Protein AF-A0A2Z4JE14-F1 (afdb_monomer_lite)

Structure (mmCIF, N/CA/C/O backbone):
data_AF-A0A2Z4JE14-F1
#
_entry.id   AF-A0A2Z4JE14-F1
#
loop_
_atom_site.group_PDB
_atom_site.id
_atom_site.type_symbol
_atom_site.label_atom_id
_atom_site.label_alt_id
_atom_site.label_comp_id
_atom_site.label_asym_id
_atom_site.label_entity_id
_atom_site.label_seq_id
_atom_site.pdbx_PDB_ins_code
_atom_site.Cartn_x
_atom_site.Cartn_y
_atom_site.Cartn_z
_atom_site.occupancy
_atom_site.B_iso_or_equiv
_atom_site.auth_seq_id
_atom_site.auth_comp_id
_atom_site.auth_asym_id
_atom_site.auth_atom_id
_atom_site.pdbx_PDB_model_num
ATOM 1 N N . MET A 1 1 ? 18.253 30.557 19.973 1.00 30.34 1 MET A N 1
ATOM 2 C CA . MET A 1 1 ? 17.695 30.434 18.613 1.00 30.34 1 MET A CA 1
ATOM 3 C C . MET A 1 1 ? 17.911 28.989 18.217 1.00 30.34 1 MET A C 1
ATOM 5 O O . MET A 1 1 ? 18.983 28.647 17.744 1.00 30.34 1 MET A O 1
ATOM 9 N N . ASN A 1 2 ? 16.970 28.133 18.617 1.00 26.92 2 ASN A N 1
ATOM 10 C CA . ASN A 1 2 ? 17.051 26.692 18.405 1.00 26.92 2 ASN A CA 1
ATOM 11 C C . ASN A 1 2 ? 16.485 26.398 17.021 1.00 26.92 2 ASN A C 1
ATOM 13 O O . ASN A 1 2 ? 15.291 26.591 16.811 1.00 26.92 2 ASN A O 1
ATOM 17 N N . GLY A 1 3 ? 17.349 25.967 16.105 1.00 27.53 3 GLY A N 1
ATOM 18 C CA . GLY A 1 3 ? 16.927 25.337 14.864 1.00 27.53 3 GLY A CA 1
ATOM 19 C C . GLY A 1 3 ? 16.298 23.989 15.193 1.00 27.53 3 GLY A C 1
ATOM 20 O O . GLY A 1 3 ? 16.984 23.068 15.631 1.00 27.53 3 GLY A O 1
ATOM 21 N N . THR A 1 4 ? 14.985 23.894 15.035 1.00 31.30 4 THR A N 1
ATOM 22 C CA . THR A 1 4 ? 14.297 22.621 14.846 1.00 31.30 4 THR A CA 1
ATOM 23 C C . THR A 1 4 ? 14.700 22.113 13.470 1.00 31.30 4 THR A C 1
ATOM 25 O O . THR A 1 4 ? 14.306 22.689 12.460 1.00 31.30 4 THR A O 1
ATOM 28 N N . ALA A 1 5 ? 15.560 21.098 13.433 1.00 31.47 5 ALA A N 1
ATOM 29 C CA . ALA A 1 5 ? 15.899 20.409 12.200 1.00 31.47 5 ALA A CA 1
ATOM 30 C C . ALA A 1 5 ? 14.613 19.813 11.602 1.00 31.47 5 ALA A C 1
ATOM 32 O O . ALA A 1 5 ? 13.973 18.972 12.230 1.00 31.47 5 ALA A O 1
ATOM 33 N N . HIS A 1 6 ? 14.237 20.287 10.415 1.00 37.09 6 HIS A N 1
ATOM 34 C CA . HIS A 1 6 ? 13.210 19.713 9.546 1.00 37.09 6 HIS A CA 1
ATOM 35 C C . HIS A 1 6 ? 13.709 18.367 8.987 1.00 37.09 6 HIS A C 1
ATOM 37 O O . HIS A 1 6 ? 14.108 18.282 7.833 1.00 37.09 6 HIS A O 1
ATOM 43 N N . GLN A 1 7 ? 13.782 17.334 9.831 1.00 40.19 7 GLN A N 1
ATOM 44 C CA . GLN A 1 7 ? 14.331 16.016 9.470 1.00 40.19 7 GLN A CA 1
ATOM 45 C C . GLN A 1 7 ? 13.303 15.018 8.908 1.00 40.19 7 GLN A C 1
ATOM 47 O O . GLN A 1 7 ? 13.671 13.877 8.650 1.00 40.19 7 GLN A O 1
ATOM 52 N N . ASP A 1 8 ? 12.056 15.437 8.681 1.00 47.34 8 ASP A N 1
ATOM 53 C CA . ASP A 1 8 ? 10.954 14.526 8.328 1.00 47.34 8 ASP A CA 1
ATOM 54 C C . ASP A 1 8 ? 10.509 14.618 6.858 1.00 47.34 8 ASP A C 1
ATOM 56 O O . ASP A 1 8 ? 9.503 14.014 6.498 1.00 47.34 8 ASP A O 1
ATOM 60 N N . ALA A 1 9 ? 11.260 15.338 6.018 1.00 51.78 9 ALA A N 1
ATOM 61 C CA . ALA A 1 9 ? 11.068 15.317 4.574 1.00 51.78 9 ALA A CA 1
ATOM 62 C C . ALA A 1 9 ? 11.788 14.117 3.945 1.00 51.78 9 ALA A C 1
ATOM 64 O O . ALA A 1 9 ? 12.997 13.945 4.149 1.00 51.78 9 ALA A O 1
ATOM 65 N N . LEU A 1 10 ? 11.087 13.280 3.176 1.00 58.47 10 LEU A N 1
ATOM 66 C CA . LEU A 1 10 ? 11.730 12.320 2.282 1.00 58.47 10 LEU A CA 1
ATOM 67 C C . LEU A 1 10 ? 12.559 13.130 1.283 1.00 58.47 10 LEU A C 1
ATOM 69 O O . LEU A 1 10 ? 12.018 13.712 0.363 1.00 58.47 10 LEU A O 1
ATOM 73 N N . SER A 1 11 ? 13.877 13.197 1.455 1.00 71.25 11 SER A N 1
ATOM 74 C CA . SER A 1 11 ? 14.747 13.764 0.425 1.00 71.25 11 SER A CA 1
ATOM 75 C C . SER A 1 11 ? 14.970 12.744 -0.690 1.00 71.25 11 SER A C 1
ATOM 77 O O . SER A 1 11 ? 14.864 11.535 -0.467 1.00 71.25 11 SER A O 1
ATOM 79 N N . VAL A 1 12 ? 15.372 13.198 -1.879 1.00 74.62 12 VAL A N 1
ATOM 80 C CA . VAL A 1 12 ? 15.782 12.284 -2.961 1.00 74.62 12 VAL A CA 1
ATOM 81 C C . VAL A 1 12 ? 16.929 11.357 -2.527 1.00 74.62 12 VAL A C 1
ATOM 83 O O . VAL A 1 12 ? 16.954 10.187 -2.895 1.00 74.62 12 VAL A O 1
ATOM 86 N N . HIS A 1 13 ? 17.833 11.826 -1.658 1.00 78.00 13 HIS A N 1
ATOM 87 C CA . HIS A 1 13 ? 18.899 10.998 -1.085 1.00 78.00 13 HIS A CA 1
ATOM 88 C C . HIS A 1 13 ? 18.355 9.911 -0.153 1.00 78.00 13 HIS A C 1
ATOM 90 O O . HIS A 1 13 ? 18.839 8.780 -0.175 1.00 78.00 13 HIS A O 1
ATOM 96 N N . HIS A 1 14 ? 17.343 10.234 0.657 1.00 77.12 14 HIS A N 1
ATOM 97 C CA . HIS A 1 14 ? 16.675 9.248 1.501 1.00 77.12 14 HIS A CA 1
ATOM 98 C C . HIS A 1 14 ? 15.911 8.236 0.634 1.00 77.12 14 HIS A C 1
ATOM 100 O O . HIS A 1 14 ? 16.053 7.033 0.840 1.00 77.12 14 HIS A O 1
ATOM 106 N N . ALA A 1 15 ? 15.193 8.692 -0.395 1.00 80.00 15 ALA A N 1
ATOM 107 C CA . ALA A 1 15 ? 14.540 7.811 -1.358 1.00 80.00 15 ALA A CA 1
ATOM 108 C C . ALA A 1 15 ? 15.546 6.856 -2.028 1.00 80.00 15 ALA A C 1
ATOM 110 O O . ALA A 1 15 ? 15.339 5.645 -2.002 1.00 80.00 15 ALA A O 1
ATOM 111 N N . ALA A 1 16 ? 16.679 7.367 -2.523 1.00 85.50 16 ALA A N 1
ATOM 112 C CA . ALA A 1 16 ? 17.748 6.557 -3.108 1.00 85.50 16 ALA A CA 1
ATOM 113 C C . ALA A 1 16 ? 18.296 5.510 -2.122 1.00 85.50 16 ALA A C 1
ATOM 115 O O . ALA A 1 16 ? 18.525 4.363 -2.501 1.00 85.50 16 ALA A O 1
ATOM 116 N N . ALA A 1 17 ? 18.452 5.860 -0.842 1.00 85.75 17 ALA A N 1
ATOM 117 C CA . ALA A 1 17 ? 18.907 4.923 0.184 1.00 85.75 17 ALA A CA 1
ATOM 118 C C . ALA A 1 17 ? 17.912 3.775 0.453 1.00 85.75 17 ALA A C 1
ATOM 120 O O . ALA A 1 17 ? 18.337 2.687 0.842 1.00 85.75 17 ALA A O 1
ATOM 121 N N . LEU A 1 18 ? 16.611 4.004 0.242 1.00 85.56 18 LEU A N 1
ATOM 122 C CA . LEU A 1 18 ? 15.549 3.011 0.440 1.00 85.56 18 LEU A CA 1
ATOM 123 C C . LEU A 1 18 ? 15.251 2.169 -0.809 1.00 85.56 18 LEU A C 1
ATOM 125 O O . LEU A 1 18 ? 14.548 1.161 -0.718 1.00 85.56 18 LEU A O 1
ATOM 129 N N . MET A 1 19 ? 15.751 2.572 -1.979 1.00 89.19 19 MET A N 1
ATOM 130 C CA . MET A 1 19 ? 15.472 1.873 -3.229 1.00 89.19 19 MET A CA 1
ATOM 131 C C . MET A 1 19 ? 16.007 0.426 -3.198 1.00 89.19 19 MET A C 1
ATOM 133 O O . MET A 1 19 ? 17.170 0.197 -2.845 1.00 89.19 19 MET A O 1
ATOM 137 N N . PRO A 1 20 ? 15.197 -0.565 -3.617 1.00 91.00 20 PRO A N 1
ATOM 138 C CA . PRO A 1 20 ? 15.629 -1.962 -3.711 1.00 91.00 20 PRO A CA 1
ATOM 139 C C . PRO A 1 20 ? 16.713 -2.133 -4.785 1.00 91.00 20 PRO A C 1
ATOM 141 O O . PRO A 1 20 ? 16.925 -1.246 -5.605 1.00 91.00 20 PRO A O 1
ATOM 144 N N . ASP A 1 21 ? 17.395 -3.278 -4.851 1.00 92.88 21 ASP A N 1
ATOM 145 C CA . ASP A 1 21 ? 18.268 -3.552 -6.000 1.00 92.88 21 ASP A CA 1
ATOM 146 C C . ASP A 1 21 ? 17.515 -3.583 -7.343 1.00 92.88 21 ASP A C 1
ATOM 148 O O . ASP A 1 21 ? 16.287 -3.621 -7.391 1.00 92.88 21 ASP A O 1
ATOM 152 N N . ILE A 1 22 ? 18.266 -3.534 -8.447 1.00 94.88 22 ILE A N 1
ATOM 153 C CA . ILE A 1 22 ? 17.704 -3.399 -9.798 1.00 94.88 22 ILE A CA 1
ATOM 154 C C . ILE A 1 22 ? 16.768 -4.565 -10.142 1.00 94.88 22 ILE A C 1
ATOM 156 O O . ILE A 1 22 ? 15.730 -4.339 -10.756 1.00 94.88 22 ILE A O 1
ATOM 160 N N . THR A 1 23 ? 17.101 -5.793 -9.733 1.00 92.50 23 THR A N 1
ATOM 161 C CA . THR A 1 23 ? 16.278 -6.975 -10.036 1.00 92.50 23 THR A CA 1
ATOM 162 C C . THR A 1 23 ? 14.972 -6.929 -9.250 1.00 92.50 23 THR A C 1
ATOM 164 O O . THR A 1 23 ? 13.898 -7.058 -9.831 1.00 92.50 23 THR A O 1
ATOM 167 N N . ALA A 1 24 ? 15.051 -6.655 -7.947 1.00 91.81 24 ALA A N 1
ATOM 168 C CA . ALA A 1 24 ? 13.871 -6.504 -7.104 1.00 91.81 24 ALA A CA 1
ATOM 169 C C . ALA A 1 24 ? 12.985 -5.324 -7.549 1.00 91.81 24 ALA A C 1
ATOM 171 O O . ALA A 1 24 ? 11.758 -5.421 -7.498 1.00 91.81 24 ALA A O 1
ATOM 172 N N . LEU A 1 25 ? 13.582 -4.223 -8.016 1.00 94.56 25 LEU A N 1
ATOM 173 C CA . LEU A 1 25 ? 12.855 -3.092 -8.592 1.00 94.56 25 LEU A CA 1
ATOM 174 C C . LEU A 1 25 ? 12.115 -3.478 -9.878 1.00 94.56 25 LEU A C 1
ATOM 176 O O . LEU A 1 25 ? 10.963 -3.093 -10.061 1.00 94.56 25 LEU A O 1
ATOM 180 N N . GLU A 1 26 ? 12.766 -4.227 -10.765 1.00 95.19 26 GLU A N 1
ATOM 181 C CA . GLU A 1 26 ? 12.180 -4.662 -12.033 1.00 95.19 26 GLU A CA 1
ATOM 182 C C . GLU A 1 26 ? 11.013 -5.633 -11.814 1.00 95.19 26 GLU A C 1
ATOM 184 O O . GLU A 1 26 ? 9.965 -5.503 -12.448 1.00 95.19 26 GLU A O 1
ATOM 189 N N . ASP A 1 27 ? 11.142 -6.559 -10.865 1.00 94.38 27 ASP A N 1
ATOM 190 C CA . ASP A 1 27 ? 10.052 -7.465 -10.509 1.00 94.38 27 ASP A CA 1
ATOM 191 C C . ASP A 1 27 ? 8.850 -6.712 -9.908 1.00 94.38 27 ASP A C 1
ATOM 193 O O . ASP A 1 27 ? 7.700 -6.987 -10.268 1.00 94.38 27 ASP A O 1
ATOM 197 N N . ARG A 1 28 ? 9.096 -5.698 -9.063 1.00 93.56 28 ARG A N 1
ATOM 198 C CA . ARG A 1 28 ? 8.041 -4.795 -8.561 1.00 93.56 28 ARG A CA 1
ATOM 199 C C . ARG A 1 28 ? 7.381 -4.016 -9.693 1.00 93.56 28 ARG A C 1
ATOM 201 O O . ARG A 1 28 ? 6.157 -3.961 -9.752 1.00 93.56 28 ARG A O 1
ATOM 208 N N . ALA A 1 29 ? 8.170 -3.467 -10.614 1.00 95.12 29 ALA A N 1
ATOM 209 C CA . ALA A 1 29 ? 7.674 -2.741 -11.779 1.00 95.12 29 ALA A CA 1
ATOM 210 C C . ALA A 1 29 ? 6.717 -3.599 -12.621 1.00 95.12 29 ALA A C 1
ATOM 212 O O . ALA A 1 29 ? 5.639 -3.145 -13.010 1.00 95.12 29 ALA A O 1
ATOM 213 N N . ARG A 1 30 ? 7.067 -4.870 -12.846 1.00 96.25 30 ARG A N 1
ATOM 214 C CA . ARG A 1 30 ? 6.200 -5.824 -13.548 1.00 96.25 30 ARG A CA 1
ATOM 215 C C . ARG A 1 30 ? 4.927 -6.129 -12.765 1.00 96.25 30 ARG A C 1
ATOM 217 O O . ARG A 1 30 ? 3.856 -6.161 -13.363 1.00 96.25 30 ARG A O 1
ATOM 224 N N . ALA A 1 31 ? 5.011 -6.320 -11.447 1.00 96.12 31 ALA A N 1
ATOM 225 C CA . ALA A 1 31 ? 3.831 -6.545 -10.609 1.00 96.12 31 ALA A CA 1
ATOM 226 C C . ALA A 1 31 ? 2.851 -5.357 -10.658 1.00 96.12 31 ALA A C 1
ATOM 228 O O . ALA A 1 31 ? 1.656 -5.560 -10.869 1.00 96.12 31 ALA A O 1
ATOM 229 N N . LEU A 1 32 ? 3.356 -4.124 -10.543 1.00 94.62 32 LEU A N 1
ATOM 230 C CA . LEU A 1 32 ? 2.562 -2.894 -10.653 1.00 94.62 32 LEU A CA 1
ATOM 231 C C . LEU A 1 32 ? 1.873 -2.770 -12.023 1.00 94.62 32 LEU A C 1
ATOM 233 O O . LEU A 1 32 ? 0.681 -2.453 -12.104 1.00 94.62 32 LEU A O 1
ATOM 237 N N . ALA A 1 33 ? 2.598 -3.075 -13.102 1.00 94.81 33 ALA A N 1
ATOM 238 C CA . ALA A 1 33 ? 2.045 -3.063 -14.452 1.00 94.81 33 ALA A CA 1
ATOM 239 C C . ALA A 1 33 ? 0.987 -4.155 -14.669 1.00 94.81 33 ALA A C 1
ATOM 241 O O . ALA A 1 33 ? -0.010 -3.903 -15.338 1.00 94.81 33 ALA A O 1
ATOM 242 N N . VAL A 1 34 ? 1.147 -5.346 -14.078 1.00 96.31 34 VAL A N 1
ATOM 243 C CA . VAL A 1 34 ? 0.115 -6.397 -14.122 1.00 96.31 34 VAL A CA 1
ATOM 244 C C . VAL A 1 34 ? -1.156 -5.956 -13.401 1.00 96.31 34 VAL A C 1
ATOM 246 O O . VAL A 1 34 ? -2.246 -6.156 -13.934 1.00 96.31 34 VAL A O 1
ATOM 249 N N . ILE A 1 35 ? -1.039 -5.343 -12.218 1.00 95.00 35 ILE A N 1
ATOM 250 C CA . ILE A 1 35 ? -2.204 -4.832 -11.478 1.00 95.00 35 ILE A CA 1
ATOM 251 C C . ILE A 1 35 ? -2.951 -3.806 -12.331 1.00 95.00 35 ILE A C 1
ATOM 253 O O . ILE A 1 35 ? -4.162 -3.933 -12.501 1.00 95.00 35 ILE A O 1
ATOM 257 N N . SER A 1 36 ? -2.226 -2.857 -12.926 1.00 92.75 36 SER A N 1
ATOM 258 C CA . SER A 1 36 ? -2.818 -1.816 -13.776 1.00 92.75 36 SER A CA 1
ATOM 259 C C . SER A 1 36 ? -3.472 -2.406 -15.028 1.00 92.75 36 SER A C 1
ATOM 261 O O . SER A 1 36 ? -4.623 -2.110 -15.341 1.00 92.75 36 SER A O 1
ATOM 263 N N . ALA A 1 37 ? -2.793 -3.349 -15.689 1.00 92.81 37 ALA A N 1
ATOM 264 C CA . ALA A 1 37 ? -3.326 -4.038 -16.858 1.00 92.81 37 ALA A CA 1
ATOM 265 C C . ALA A 1 37 ? -4.603 -4.835 -16.546 1.00 92.81 37 ALA A C 1
ATOM 267 O O . ALA A 1 37 ? -5.502 -4.885 -17.380 1.00 92.81 37 ALA A O 1
ATOM 268 N N . ILE A 1 38 ? -4.724 -5.456 -15.367 1.00 93.88 38 ILE A N 1
ATOM 269 C CA . ILE A 1 38 ? -5.959 -6.150 -14.965 1.00 93.88 38 ILE A CA 1
ATOM 270 C C . ILE A 1 38 ? -7.052 -5.141 -14.599 1.00 93.88 38 ILE A C 1
ATOM 272 O O . ILE A 1 38 ? -8.190 -5.297 -15.041 1.00 93.88 38 ILE A O 1
ATOM 276 N N . ALA A 1 39 ? -6.715 -4.108 -13.825 1.00 89.56 39 ALA A N 1
ATOM 277 C CA . ALA A 1 39 ? -7.641 -3.047 -13.430 1.00 89.56 39 ALA A CA 1
ATOM 278 C C . ALA A 1 39 ? -8.167 -2.229 -14.626 1.00 89.56 39 ALA A C 1
ATOM 280 O O . ALA A 1 39 ? -9.161 -1.528 -14.475 1.00 89.56 39 ALA A O 1
ATOM 281 N N . ASP A 1 40 ? -7.544 -2.380 -15.802 1.00 82.06 40 ASP A N 1
ATOM 282 C CA . ASP A 1 40 ? -7.769 -1.567 -17.002 1.00 82.06 40 ASP A CA 1
ATOM 283 C C . ASP A 1 40 ? -7.428 -0.089 -16.794 1.00 82.06 40 ASP A C 1
ATOM 285 O O . ASP A 1 40 ? -7.997 0.801 -17.421 1.00 82.06 40 ASP A O 1
ATOM 289 N N . SER A 1 41 ? -6.479 0.176 -15.898 1.00 66.75 41 SER A N 1
ATOM 290 C CA . SER A 1 41 ? -5.887 1.493 -15.731 1.00 66.75 41 SER A CA 1
ATOM 291 C C . SER A 1 41 ? -4.712 1.667 -16.700 1.00 66.75 41 SER A C 1
ATOM 293 O O . SER A 1 41 ? -3.936 0.743 -16.956 1.00 66.75 41 SER A O 1
ATOM 295 N N . GLY A 1 42 ? -4.614 2.855 -17.305 1.00 57.59 42 GLY A N 1
ATOM 296 C CA . GLY A 1 42 ? -3.538 3.223 -18.232 1.00 57.59 42 GLY A CA 1
ATOM 297 C C . GLY A 1 42 ? -3.786 2.955 -19.726 1.00 57.59 42 GLY A C 1
ATOM 298 O O . GLY A 1 42 ? -2.877 3.201 -20.522 1.00 57.59 42 GLY A O 1
ATOM 299 N N . SER A 1 43 ? -4.972 2.482 -20.139 1.00 55.47 43 SER A N 1
ATOM 300 C CA . SER A 1 43 ? -5.333 2.299 -21.561 1.00 55.47 43 SER A CA 1
ATOM 301 C C . SER A 1 43 ? -5.913 3.569 -22.213 1.00 55.47 43 SER A C 1
ATOM 303 O O . SER A 1 43 ? -5.629 3.825 -23.382 1.00 55.47 43 SER A O 1
ATOM 305 N N . GLU A 1 44 ? -6.613 4.417 -21.450 1.00 47.47 44 GLU A N 1
ATOM 306 C CA . GLU A 1 44 ? -7.093 5.742 -21.874 1.00 47.47 44 GLU A CA 1
ATOM 307 C C . GLU A 1 44 ? -6.965 6.768 -20.735 1.00 47.47 44 GLU A C 1
ATOM 309 O O . GLU A 1 44 ? -7.926 7.040 -20.030 1.00 47.47 44 GLU A O 1
ATOM 314 N N . GLY A 1 45 ? -5.770 7.346 -20.569 1.00 52.50 45 GLY A N 1
ATOM 315 C CA . GLY A 1 45 ? -5.570 8.582 -19.805 1.00 52.50 45 GLY A CA 1
ATOM 316 C C . GLY A 1 45 ? -5.709 8.481 -18.278 1.00 52.50 45 GLY A C 1
ATOM 317 O O . GLY A 1 45 ? -6.788 8.316 -17.731 1.00 52.50 45 GLY A O 1
ATOM 318 N N . GLU A 1 46 ? -4.585 8.739 -17.610 1.00 61.44 46 GLU A N 1
ATOM 319 C CA . GLU A 1 46 ? -4.490 9.452 -16.326 1.00 61.44 46 GLU A CA 1
ATOM 320 C C . GLU A 1 46 ? -4.265 8.689 -15.004 1.00 61.44 46 GLU A C 1
ATOM 322 O O . GLU A 1 46 ? -3.924 9.362 -14.040 1.00 61.44 46 GLU A O 1
ATOM 327 N N . GLN A 1 47 ? -4.287 7.351 -14.896 1.00 74.81 47 GLN A N 1
ATOM 328 C CA . GLN A 1 47 ? -3.747 6.659 -13.695 1.00 74.81 47 GLN A CA 1
ATOM 329 C C . GLN A 1 47 ? -3.178 5.267 -14.016 1.00 74.81 47 GLN A C 1
ATOM 331 O O . GLN A 1 47 ? -3.709 4.567 -14.880 1.00 74.81 47 GLN A O 1
ATOM 336 N N . GLY A 1 48 ? -2.121 4.853 -13.311 1.00 85.19 48 GLY A N 1
ATOM 337 C CA . GLY A 1 48 ? -1.600 3.483 -13.315 1.00 85.19 48 GLY A CA 1
ATOM 338 C C . GLY A 1 48 ? -0.164 3.333 -13.815 1.00 85.19 48 GLY A C 1
ATOM 339 O O . GLY A 1 48 ? 0.572 4.301 -14.022 1.00 85.19 48 GLY A O 1
ATOM 340 N N . TYR A 1 49 ? 0.228 2.073 -14.010 1.00 90.31 49 TYR A N 1
ATOM 341 C CA . TYR A 1 49 ? 1.563 1.664 -14.432 1.00 90.31 49 TYR A CA 1
ATOM 342 C C . TYR A 1 49 ? 1.550 0.898 -15.750 1.00 90.31 49 TYR A C 1
ATOM 344 O O . TYR A 1 49 ? 0.745 -0.007 -15.964 1.00 90.31 49 TYR A O 1
ATOM 352 N N . ARG A 1 50 ? 2.526 1.188 -16.609 1.00 91.12 50 ARG A N 1
ATOM 353 C CA . ARG A 1 50 ? 2.754 0.480 -17.867 1.00 91.12 50 ARG A CA 1
ATOM 354 C C . ARG A 1 50 ? 4.204 0.044 -17.965 1.00 91.12 50 ARG A C 1
ATOM 356 O O . ARG A 1 50 ? 5.104 0.871 -17.902 1.00 91.12 50 ARG A O 1
ATOM 363 N N . TYR A 1 51 ? 4.420 -1.245 -18.187 1.00 93.50 51 TYR A N 1
ATOM 364 C CA . TYR A 1 51 ? 5.745 -1.802 -18.430 1.00 93.50 51 TYR A CA 1
ATOM 365 C C . TYR A 1 51 ? 5.877 -2.186 -19.905 1.00 93.50 51 TYR A C 1
ATOM 367 O O . TYR A 1 51 ? 5.024 -2.893 -20.443 1.00 93.50 51 TYR A O 1
ATOM 375 N N . ALA A 1 52 ? 6.906 -1.674 -20.574 1.00 91.19 52 ALA A N 1
ATOM 376 C CA . ALA A 1 52 ? 7.086 -1.818 -22.015 1.00 91.19 52 ALA A CA 1
ATOM 377 C C . ALA A 1 52 ? 8.574 -1.917 -22.394 1.00 91.19 52 ALA A C 1
ATOM 379 O O . ALA A 1 52 ? 9.438 -1.539 -21.600 1.00 91.19 52 ALA A O 1
ATOM 380 N N . PRO A 1 53 ? 8.906 -2.392 -23.609 1.00 91.38 53 PRO A N 1
ATOM 381 C CA . PRO A 1 53 ? 10.252 -2.248 -24.151 1.00 91.38 53 PRO A CA 1
ATOM 382 C C . PRO A 1 53 ? 10.690 -0.780 -24.143 1.00 91.38 53 PRO A C 1
ATOM 384 O O . PRO A 1 53 ? 9.922 0.104 -24.524 1.00 91.38 53 PRO A O 1
ATOM 387 N N . SER A 1 54 ? 11.925 -0.520 -23.723 1.00 86.94 54 SER A N 1
ATOM 388 C CA . SER A 1 54 ? 12.454 0.839 -23.672 1.00 86.94 54 SER A CA 1
ATOM 389 C C . SER A 1 54 ? 12.693 1.380 -25.080 1.00 86.94 54 SER A C 1
ATOM 391 O O . SER A 1 54 ? 13.376 0.749 -25.886 1.00 86.94 54 SER A O 1
ATOM 393 N N . GLY A 1 55 ? 12.176 2.580 -25.350 1.00 78.62 55 GLY A N 1
ATOM 394 C CA . GLY A 1 55 ? 12.539 3.381 -26.523 1.00 78.62 55 GLY A CA 1
ATOM 395 C C . GLY A 1 55 ? 13.865 4.137 -26.363 1.00 78.62 55 GLY A C 1
ATOM 396 O O . GLY A 1 55 ? 14.209 4.946 -27.222 1.00 78.62 55 GLY A O 1
ATOM 397 N N . CYS A 1 56 ? 14.601 3.916 -25.265 1.00 81.25 56 CYS A N 1
ATOM 398 C CA . CYS A 1 56 ? 15.836 4.636 -24.978 1.00 81.25 56 CYS A CA 1
ATOM 399 C C . CYS A 1 56 ? 16.915 4.391 -26.058 1.00 81.25 56 CYS A C 1
ATOM 401 O O . CYS A 1 56 ? 17.199 3.236 -26.392 1.00 81.25 56 CYS A O 1
ATOM 403 N N . PRO A 1 57 ? 17.613 5.444 -26.536 1.00 79.31 57 PRO A N 1
ATOM 404 C CA . PRO A 1 57 ? 18.705 5.313 -27.505 1.00 79.31 57 PRO A CA 1
ATOM 405 C C . PRO A 1 57 ? 19.889 4.448 -27.047 1.00 79.31 57 PRO A C 1
ATOM 407 O O . PRO A 1 57 ? 20.683 4.026 -27.885 1.00 79.31 57 PRO A O 1
ATOM 410 N N . HIS A 1 58 ? 20.022 4.181 -25.742 1.00 78.75 58 HIS A N 1
ATOM 411 C CA . HIS A 1 58 ? 21.051 3.291 -25.195 1.00 78.75 58 HIS A CA 1
ATOM 412 C C . HIS A 1 58 ? 21.008 1.887 -25.822 1.00 78.75 58 HIS A C 1
ATOM 414 O O . HIS A 1 58 ? 22.049 1.263 -26.022 1.00 78.75 58 HIS A O 1
ATOM 420 N N . GLY A 1 59 ? 19.814 1.391 -26.155 1.00 80.88 59 GLY A N 1
ATOM 421 C CA . GLY A 1 59 ? 19.619 0.067 -26.733 1.00 80.88 59 GLY A CA 1
ATOM 422 C C . GLY A 1 59 ? 18.476 -0.691 -26.070 1.00 80.88 59 GLY A C 1
ATOM 423 O O . GLY A 1 59 ? 17.628 -0.112 -25.394 1.00 80.88 59 GLY A O 1
ATOM 424 N N . SER A 1 60 ? 18.452 -2.011 -26.270 1.00 87.12 60 SER A N 1
ATOM 425 C CA . SER A 1 60 ? 17.406 -2.871 -25.716 1.00 87.12 60 SER A CA 1
ATOM 426 C C . SER A 1 60 ? 17.332 -2.748 -24.196 1.00 87.12 60 SER A C 1
ATOM 428 O O . SER A 1 60 ? 18.347 -2.809 -23.503 1.00 87.12 60 SER A O 1
ATOM 430 N N . GLY A 1 61 ? 16.118 -2.631 -23.686 1.00 91.69 61 GLY A N 1
ATOM 431 C CA . GLY A 1 61 ? 15.827 -2.573 -22.265 1.00 91.69 61 GLY A CA 1
ATOM 432 C C . GLY A 1 61 ? 14.326 -2.552 -22.053 1.00 91.69 61 GLY A C 1
ATOM 433 O O . GLY A 1 61 ? 13.555 -2.749 -22.997 1.00 91.69 61 GLY A O 1
ATOM 434 N N . ALA A 1 62 ? 13.918 -2.268 -20.829 1.00 94.88 62 ALA A N 1
ATOM 435 C CA . ALA A 1 62 ? 12.523 -2.071 -20.475 1.00 94.88 62 ALA A CA 1
ATOM 436 C C . ALA A 1 62 ? 12.340 -0.746 -19.740 1.00 94.88 62 ALA A C 1
ATOM 438 O O . ALA A 1 62 ? 13.292 -0.189 -19.194 1.00 94.88 62 ALA A O 1
ATOM 439 N N . VAL A 1 63 ? 11.116 -0.240 -19.745 1.00 93.62 63 VAL A N 1
ATOM 440 C CA . VAL A 1 63 ? 10.726 0.968 -19.030 1.00 93.62 63 VAL A CA 1
ATOM 441 C C . VAL A 1 63 ? 9.402 0.735 -18.312 1.00 93.62 63 VAL A C 1
ATOM 443 O O . VAL A 1 63 ? 8.456 0.191 -18.885 1.00 93.62 63 VAL A O 1
ATOM 446 N N . LEU A 1 64 ? 9.351 1.133 -17.044 1.00 93.62 64 LEU A N 1
ATOM 447 C CA . LEU A 1 64 ? 8.112 1.344 -16.311 1.00 93.62 64 LEU A CA 1
ATOM 448 C C . LEU A 1 64 ? 7.728 2.812 -16.449 1.00 93.62 64 LEU A C 1
ATOM 450 O O . LEU A 1 64 ? 8.497 3.674 -16.037 1.00 93.62 64 LEU A O 1
ATOM 454 N N . HIS A 1 65 ? 6.535 3.076 -16.959 1.00 89.19 65 HIS A N 1
ATOM 455 C CA . HIS A 1 65 ? 5.869 4.366 -16.851 1.00 89.19 65 HIS A CA 1
ATOM 456 C C . HIS A 1 65 ? 4.854 4.286 -15.718 1.00 89.19 65 HIS A C 1
ATOM 458 O O . HIS A 1 65 ? 4.088 3.327 -15.650 1.00 89.19 65 HIS A O 1
ATOM 464 N N . GLY A 1 66 ? 4.842 5.280 -14.844 1.00 85.81 66 GLY A N 1
ATOM 465 C CA . GLY A 1 66 ? 3.807 5.487 -13.842 1.00 85.81 66 GLY A CA 1
ATOM 466 C C . GLY A 1 66 ? 3.226 6.881 -13.996 1.00 85.81 66 GLY A C 1
ATOM 467 O O . GLY A 1 66 ? 3.970 7.830 -14.253 1.00 85.81 66 GLY A O 1
ATOM 468 N N . TYR A 1 67 ? 1.914 7.000 -13.839 1.00 79.44 67 TYR A N 1
ATOM 469 C CA . TYR A 1 67 ? 1.262 8.297 -13.751 1.00 79.44 67 TYR A CA 1
ATOM 470 C C . TYR A 1 67 ? 0.172 8.277 -12.680 1.00 79.44 67 TYR A C 1
ATOM 472 O O . TYR A 1 67 ? -0.610 7.330 -12.601 1.00 79.44 67 TYR A O 1
ATOM 480 N N . SER A 1 68 ? 0.148 9.305 -11.834 1.00 73.19 68 SER A N 1
ATOM 481 C CA . SER A 1 68 ? -0.826 9.455 -10.751 1.00 73.19 68 SER A CA 1
ATOM 482 C C . SER A 1 68 ? -0.996 10.928 -10.410 1.00 73.19 68 SER A C 1
ATOM 484 O O . SER A 1 68 ? -0.042 11.549 -9.951 1.00 73.19 68 SER A O 1
ATOM 486 N N . GLU A 1 69 ? -2.204 11.473 -10.579 1.00 68.12 69 GLU A N 1
ATOM 487 C CA . GLU A 1 69 ? -2.555 12.849 -10.177 1.00 68.12 69 GLU A CA 1
ATOM 488 C C . GLU A 1 69 ? -1.503 13.885 -10.612 1.00 68.12 69 GLU A C 1
ATOM 490 O O . GLU A 1 69 ? -0.921 14.576 -9.784 1.00 68.12 69 GLU A O 1
ATOM 495 N N . ALA A 1 70 ? -1.207 13.932 -11.915 1.00 65.12 70 ALA A N 1
ATOM 496 C CA . ALA A 1 70 ? -0.207 14.820 -12.516 1.00 65.12 70 ALA A CA 1
ATOM 497 C C . ALA A 1 70 ? 1.269 14.585 -12.133 1.00 65.12 70 ALA A C 1
ATOM 499 O O . ALA A 1 70 ? 2.145 15.350 -12.539 1.00 65.12 70 ALA A O 1
ATOM 500 N N . ARG A 1 71 ? 1.562 13.466 -11.463 1.00 73.00 71 ARG A N 1
ATOM 501 C CA . ARG A 1 71 ? 2.924 12.982 -11.214 1.00 73.00 71 ARG A CA 1
ATOM 502 C C . ARG A 1 71 ? 3.293 11.897 -12.201 1.00 73.00 71 ARG A C 1
ATOM 504 O O . ARG A 1 71 ? 2.542 10.940 -12.377 1.00 73.00 71 ARG A O 1
ATOM 511 N N . TRP A 1 72 ? 4.473 12.012 -12.788 1.00 78.75 72 TRP A N 1
ATOM 512 C CA . TRP A 1 72 ? 5.053 11.052 -13.715 1.00 78.75 72 TRP A CA 1
ATOM 513 C C . TRP A 1 72 ? 6.249 10.358 -13.082 1.00 78.75 72 TRP A C 1
ATOM 515 O O . TRP A 1 72 ? 7.089 10.994 -12.452 1.00 78.75 72 TRP A O 1
ATOM 525 N N . LEU A 1 73 ? 6.366 9.057 -13.319 1.00 85.56 73 LEU A N 1
ATOM 526 C CA . LEU A 1 73 ? 7.517 8.243 -12.955 1.00 85.56 73 LEU A CA 1
ATOM 527 C C . LEU A 1 73 ? 7.978 7.465 -14.181 1.00 85.56 73 LEU A C 1
ATOM 529 O O . LEU A 1 73 ? 7.169 6.833 -14.860 1.00 85.56 73 LEU A O 1
ATOM 533 N N . GLN A 1 74 ? 9.281 7.459 -14.432 1.00 88.94 74 GLN A N 1
ATOM 534 C CA . GLN A 1 74 ? 9.899 6.561 -15.394 1.00 88.94 74 GLN A CA 1
ATOM 535 C C . GLN A 1 74 ? 11.058 5.809 -14.752 1.00 88.94 74 GLN A C 1
ATOM 537 O O . GLN A 1 74 ? 11.916 6.395 -14.092 1.00 88.94 74 GLN A O 1
ATOM 542 N N . VAL A 1 75 ? 11.084 4.494 -14.958 1.00 93.50 75 VAL A N 1
ATOM 543 C CA . VAL A 1 75 ? 12.172 3.623 -14.509 1.00 93.50 75 VAL A CA 1
ATOM 544 C C . VAL A 1 75 ? 12.666 2.810 -15.687 1.00 93.50 75 VAL A C 1
ATOM 546 O O . VAL A 1 75 ? 11.953 1.942 -16.181 1.00 93.50 75 VAL A O 1
ATOM 549 N N . HIS A 1 76 ? 13.887 3.080 -16.127 1.00 94.69 76 HIS A N 1
ATOM 550 C CA . HIS A 1 76 ? 14.534 2.371 -17.220 1.00 94.69 76 HIS A CA 1
ATOM 551 C C . HIS A 1 76 ? 15.465 1.284 -16.689 1.00 94.69 76 HIS A C 1
ATOM 553 O O . HIS A 1 76 ? 16.283 1.537 -15.803 1.00 94.69 76 HIS A O 1
ATOM 559 N N . PHE A 1 77 ? 15.382 0.100 -17.291 1.00 95.88 77 PHE A N 1
ATOM 560 C CA . PHE A 1 77 ? 16.189 -1.076 -16.979 1.00 95.88 77 PHE A CA 1
ATOM 561 C C . PHE A 1 77 ? 17.006 -1.483 -18.208 1.00 95.88 77 PHE A C 1
ATOM 563 O O . PHE A 1 77 ? 16.442 -1.837 -19.248 1.00 95.88 77 PHE A O 1
ATOM 570 N N . HIS A 1 78 ? 18.334 -1.456 -18.085 1.00 93.50 78 HIS A N 1
ATOM 571 C CA . HIS A 1 78 ? 19.272 -1.681 -19.185 1.00 93.50 78 HIS A CA 1
ATOM 572 C C . HIS A 1 78 ? 20.425 -2.609 -18.789 1.00 93.50 78 HIS A C 1
ATOM 574 O O . HIS A 1 78 ? 21.583 -2.236 -18.933 1.00 93.50 78 HIS A O 1
ATOM 580 N N . GLY A 1 79 ? 20.121 -3.823 -18.314 1.00 87.56 79 GLY A N 1
ATOM 581 C CA . GLY A 1 79 ? 21.091 -4.917 -18.125 1.00 87.56 79 GLY A CA 1
ATOM 582 C C . GLY A 1 79 ? 22.468 -4.462 -17.619 1.00 87.56 79 GLY A C 1
ATOM 583 O O . GLY A 1 79 ? 22.602 -4.028 -16.477 1.00 87.56 79 GLY A O 1
ATOM 584 N N . ASP A 1 80 ? 23.471 -4.515 -18.499 1.00 88.19 80 ASP A N 1
ATOM 585 C CA . ASP A 1 80 ? 24.873 -4.180 -18.204 1.00 88.19 80 ASP A CA 1
ATOM 586 C C . ASP A 1 80 ? 25.126 -2.695 -17.871 1.00 88.19 80 ASP A C 1
ATOM 588 O O . ASP A 1 80 ? 26.119 -2.374 -17.223 1.00 88.19 80 ASP A O 1
ATOM 592 N N . ALA A 1 81 ? 24.250 -1.778 -1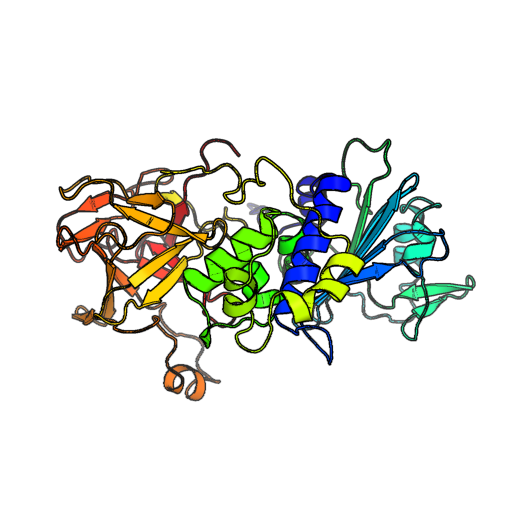8.289 1.00 90.94 81 ALA A N 1
ATOM 593 C CA . ALA A 1 81 ? 24.329 -0.357 -17.944 1.00 90.94 81 ALA A CA 1
ATOM 594 C C . ALA A 1 81 ? 23.646 -0.020 -16.611 1.00 90.94 81 ALA A C 1
ATOM 596 O O . ALA A 1 81 ? 23.895 1.047 -16.049 1.00 90.94 81 ALA A O 1
ATOM 597 N N . GLY A 1 82 ? 22.815 -0.926 -16.088 1.00 95.06 82 GLY A N 1
ATOM 598 C CA . GLY A 1 82 ? 22.071 -0.739 -14.848 1.00 95.06 82 GLY A CA 1
ATOM 599 C C . GLY A 1 82 ? 20.695 -0.109 -15.059 1.00 95.06 82 GLY A C 1
ATOM 600 O O . GLY A 1 82 ? 19.985 -0.459 -16.002 1.00 95.06 82 GLY A O 1
ATOM 601 N N . ALA A 1 83 ? 20.294 0.782 -14.154 1.00 96.19 83 ALA A N 1
ATOM 602 C CA . ALA A 1 83 ? 18.970 1.392 -14.151 1.00 96.19 83 ALA A CA 1
ATOM 603 C C . ALA A 1 83 ? 19.012 2.889 -13.833 1.00 96.19 83 ALA A C 1
ATOM 605 O O . ALA A 1 83 ? 19.880 3.358 -13.092 1.00 96.19 83 ALA A O 1
ATOM 606 N N . VAL A 1 84 ? 18.040 3.625 -14.374 1.00 93.50 84 VAL A N 1
ATOM 607 C CA . VAL A 1 84 ? 17.808 5.044 -14.080 1.00 93.50 84 VAL A CA 1
ATOM 608 C C . VAL A 1 84 ? 16.330 5.279 -13.788 1.00 93.50 84 VAL A C 1
ATOM 610 O O . VAL A 1 84 ? 15.457 4.757 -14.477 1.00 93.50 84 VAL A O 1
ATOM 613 N N . VAL A 1 85 ? 16.066 6.046 -12.738 1.00 91.19 85 VAL A N 1
ATOM 614 C CA . VAL A 1 85 ? 14.745 6.462 -12.273 1.00 91.19 85 VAL A CA 1
ATOM 615 C C . VAL A 1 85 ? 14.685 7.973 -12.382 1.00 91.19 85 VAL A C 1
ATOM 617 O O . VAL A 1 85 ? 15.595 8.655 -11.916 1.00 91.19 85 VAL A O 1
ATOM 620 N N . PHE A 1 86 ? 13.612 8.502 -12.945 1.00 85.38 86 PHE A N 1
ATOM 621 C CA . PHE A 1 86 ? 13.333 9.928 -12.897 1.00 85.38 86 PHE A CA 1
ATOM 622 C C . PHE A 1 86 ? 11.837 10.174 -12.788 1.00 85.38 86 PHE A C 1
ATOM 624 O O . PHE A 1 86 ? 11.021 9.332 -13.169 1.00 85.38 86 PHE A O 1
ATOM 631 N N . LEU A 1 87 ? 11.485 11.320 -12.224 1.00 80.00 87 LEU A N 1
ATOM 632 C CA . LEU A 1 87 ? 10.099 11.691 -11.986 1.00 80.00 87 LEU A CA 1
ATOM 633 C C . LEU A 1 87 ? 9.873 13.177 -12.212 1.00 80.00 87 LEU A C 1
ATOM 635 O O . LEU A 1 87 ? 10.811 13.974 -12.136 1.00 80.00 87 LEU A O 1
ATOM 639 N N . TRP A 1 88 ? 8.613 13.518 -12.441 1.00 74.75 88 TRP A N 1
ATOM 640 C CA . TRP A 1 88 ? 8.124 14.880 -12.581 1.00 74.75 88 TRP A CA 1
ATOM 641 C C . TRP A 1 88 ? 6.819 15.044 -11.806 1.00 74.75 88 TRP A C 1
ATOM 643 O O . TRP A 1 88 ? 5.941 14.192 -11.904 1.00 74.75 88 TRP A O 1
ATOM 653 N N . ASP A 1 89 ? 6.683 16.143 -11.072 1.00 68.75 89 ASP A N 1
ATOM 654 C CA . ASP A 1 89 ? 5.424 16.600 -10.486 1.00 68.75 89 ASP A CA 1
ATOM 655 C C . ASP A 1 89 ? 5.085 18.010 -11.010 1.00 68.75 89 ASP A C 1
ATOM 657 O O . ASP A 1 89 ? 5.941 18.899 -10.976 1.00 68.75 89 ASP A O 1
ATOM 661 N N . ILE A 1 90 ? 3.864 18.203 -11.530 1.00 58.19 90 ILE A N 1
ATOM 662 C CA . ILE A 1 90 ? 3.380 19.508 -12.018 1.00 58.19 90 ILE A CA 1
ATOM 663 C C . ILE A 1 90 ? 3.097 20.490 -10.874 1.00 58.19 90 ILE A C 1
ATOM 665 O O . ILE A 1 90 ? 3.184 21.698 -11.080 1.00 58.19 90 ILE A O 1
ATOM 669 N N . ASP A 1 91 ? 2.751 19.963 -9.697 1.00 52.72 91 ASP A N 1
ATOM 670 C CA . ASP A 1 91 ? 2.379 20.726 -8.505 1.00 52.72 91 ASP A CA 1
ATOM 671 C C . ASP A 1 91 ? 3.582 20.942 -7.583 1.00 52.72 91 ASP A C 1
ATOM 673 O O . ASP A 1 91 ? 3.484 21.654 -6.584 1.00 52.72 91 ASP A O 1
ATOM 677 N N . ALA A 1 92 ? 4.737 20.352 -7.910 1.00 54.88 92 ALA A N 1
ATOM 678 C CA . ALA A 1 92 ? 5.968 20.727 -7.251 1.00 54.88 92 ALA A CA 1
ATOM 679 C C . ALA A 1 92 ? 6.275 22.187 -7.600 1.00 54.88 92 ALA A C 1
ATOM 681 O O . ALA A 1 92 ? 6.831 22.473 -8.661 1.00 54.88 92 ALA A O 1
ATOM 682 N N . ASP A 1 93 ? 6.037 23.082 -6.637 1.00 45.72 93 ASP A N 1
ATOM 683 C CA . ASP A 1 93 ? 6.522 24.476 -6.596 1.00 45.72 93 ASP A CA 1
ATOM 684 C C . ASP A 1 93 ? 8.057 24.590 -6.818 1.00 45.72 93 ASP A C 1
ATOM 686 O O . ASP A 1 93 ? 8.621 25.683 -6.869 1.00 45.72 93 ASP A O 1
ATOM 690 N N . PHE A 1 94 ? 8.748 23.449 -6.916 1.00 48.47 94 PHE A N 1
ATOM 691 C CA . PHE A 1 94 ? 10.182 23.272 -7.099 1.00 48.47 94 PHE A CA 1
ATOM 692 C C . PHE A 1 94 ? 10.623 22.984 -8.524 1.00 48.47 94 PHE A C 1
ATOM 694 O O . PHE A 1 94 ? 11.826 23.013 -8.768 1.00 48.47 94 PHE A O 1
ATOM 701 N N . ALA A 1 95 ? 9.729 22.682 -9.470 1.00 44.06 95 ALA A N 1
ATOM 702 C CA . ALA A 1 95 ? 10.166 22.744 -10.857 1.00 44.06 95 ALA A CA 1
ATOM 703 C C . ALA A 1 95 ? 10.576 24.207 -11.081 1.00 44.06 95 ALA A C 1
ATOM 705 O O . ALA A 1 95 ? 9.707 25.071 -10.936 1.00 44.06 95 ALA A O 1
ATOM 706 N N . PRO A 1 96 ? 11.867 24.528 -11.327 1.00 41.97 96 PRO A N 1
ATOM 707 C CA . PRO A 1 96 ? 12.225 25.904 -11.614 1.00 41.97 96 PRO A CA 1
ATOM 708 C C . PRO A 1 96 ? 11.290 26.325 -12.736 1.00 41.97 96 PRO A C 1
ATOM 710 O O . PRO A 1 96 ? 11.213 25.622 -13.748 1.00 41.97 96 PRO A O 1
ATOM 713 N N . GLU A 1 97 ? 10.518 27.401 -12.540 1.00 40.50 97 GLU A N 1
ATOM 714 C CA . GLU A 1 97 ? 9.862 28.033 -13.674 1.00 40.50 97 GLU A CA 1
ATOM 715 C C . GLU A 1 97 ? 10.973 28.164 -14.710 1.00 40.50 97 GLU A C 1
ATOM 717 O O . GLU A 1 97 ? 11.975 28.839 -14.444 1.00 40.50 97 GLU A O 1
ATOM 722 N N . LEU A 1 98 ? 10.855 27.435 -15.826 1.00 41.78 98 LEU A N 1
ATOM 723 C CA . LEU A 1 98 ? 11.760 27.535 -16.962 1.00 41.78 98 LEU A CA 1
ATOM 724 C C . LEU A 1 98 ? 11.557 28.927 -17.564 1.00 41.78 98 LEU A C 1
ATOM 726 O O . LEU A 1 98 ? 10.988 29.124 -18.633 1.00 41.78 98 LEU A O 1
ATOM 730 N N . THR A 1 99 ? 11.999 29.932 -16.827 1.00 41.81 99 THR A N 1
ATOM 731 C CA . THR A 1 99 ? 12.521 31.144 -17.398 1.00 41.81 99 THR A CA 1
ATOM 732 C C . THR A 1 99 ? 13.812 30.722 -18.088 1.00 41.81 99 THR A C 1
ATOM 734 O O . THR A 1 99 ? 14.544 29.859 -17.603 1.00 41.81 99 THR A O 1
ATOM 737 N N . TYR A 1 100 ? 14.070 31.287 -19.261 1.00 42.19 100 TYR A N 1
ATOM 738 C CA . TYR A 1 100 ? 15.194 30.967 -20.148 1.00 42.19 100 TYR A CA 1
ATOM 739 C C . TYR A 1 100 ? 16.606 31.103 -19.513 1.00 42.19 100 TYR A C 1
ATOM 741 O O . TYR A 1 100 ? 17.602 31.030 -20.219 1.00 42.19 100 TYR A O 1
ATOM 749 N N . GLU A 1 101 ? 16.718 31.326 -18.201 1.00 45.97 101 GLU A N 1
ATOM 750 C CA . GLU A 1 101 ? 17.952 31.610 -17.464 1.00 45.97 101 GLU A CA 1
ATOM 751 C C . GLU A 1 101 ? 18.437 30.437 -16.573 1.00 45.97 101 GLU A C 1
ATOM 753 O O . GLU A 1 101 ? 19.465 30.579 -15.917 1.00 45.97 101 GLU A O 1
ATOM 758 N N . VAL A 1 102 ? 17.755 29.275 -16.552 1.00 53.09 102 VAL A N 1
ATOM 759 C CA . VAL A 1 102 ? 18.056 28.131 -15.645 1.00 53.09 102 VAL A CA 1
ATOM 760 C C . VAL A 1 102 ? 18.548 26.857 -16.374 1.00 53.09 102 VAL A C 1
ATOM 762 O O . VAL A 1 102 ? 18.385 25.745 -15.875 1.00 53.09 102 VAL A O 1
ATOM 765 N N . GLU A 1 103 ? 19.156 26.977 -17.561 1.00 55.34 103 GLU A N 1
ATOM 766 C CA . GLU A 1 103 ? 19.678 25.817 -18.322 1.00 55.34 103 GLU A CA 1
ATOM 767 C C . GLU A 1 103 ? 20.925 25.170 -17.673 1.00 55.34 103 GLU A C 1
ATOM 769 O O . GLU A 1 103 ? 21.070 23.945 -17.672 1.00 55.34 103 GLU A O 1
ATOM 774 N N . GLU A 1 104 ? 21.808 25.967 -17.058 1.00 57.84 104 GLU A N 1
ATOM 775 C CA . GLU A 1 104 ? 23.106 25.496 -16.535 1.00 57.84 104 GLU A CA 1
ATOM 776 C C . GLU A 1 104 ? 23.008 24.478 -15.369 1.00 57.84 104 GLU A C 1
ATOM 778 O O . GLU A 1 104 ? 23.767 23.500 -15.369 1.00 57.84 104 GLU A O 1
ATOM 783 N N . PRO A 1 105 ? 22.093 24.620 -14.383 1.00 61.69 105 PRO A N 1
ATOM 784 C CA . PRO A 1 105 ? 21.958 23.652 -13.290 1.00 61.69 105 PRO A CA 1
ATOM 785 C C . PRO A 1 105 ? 21.503 22.262 -13.751 1.00 61.69 105 PRO A C 1
ATOM 787 O O . PRO A 1 105 ? 21.998 21.253 -13.243 1.00 61.69 105 PRO A O 1
ATOM 790 N N . TRP A 1 106 ? 20.599 22.184 -14.734 1.00 66.31 106 TRP A N 1
ATOM 791 C CA . TRP A 1 106 ? 20.092 20.902 -15.233 1.00 66.31 106 TRP A CA 1
ATOM 792 C C . TRP A 1 106 ? 21.128 20.160 -16.073 1.00 66.31 106 TRP A C 1
ATOM 794 O O . TRP A 1 106 ? 21.301 18.952 -15.898 1.00 66.31 106 TRP A O 1
ATOM 804 N N . GLU A 1 107 ? 21.889 20.860 -16.916 1.00 67.69 107 GLU A N 1
ATOM 805 C CA . GLU A 1 107 ? 23.032 20.249 -17.602 1.00 67.69 107 GLU A CA 1
ATOM 806 C C . GLU A 1 107 ? 24.047 19.678 -16.594 1.00 67.69 107 GLU A C 1
ATOM 808 O O . GLU A 1 107 ? 24.514 18.548 -16.760 1.00 67.69 107 GLU A O 1
ATOM 813 N N . ALA A 1 108 ? 24.330 20.393 -15.498 1.00 70.69 108 ALA A N 1
ATOM 814 C CA . ALA A 1 108 ? 25.225 19.913 -14.444 1.00 70.69 108 ALA A CA 1
ATOM 815 C C . ALA A 1 108 ? 24.689 18.663 -13.718 1.00 70.69 108 ALA A C 1
ATOM 817 O O . ALA A 1 108 ? 25.464 17.752 -13.421 1.00 70.69 108 ALA A O 1
ATOM 818 N N . VAL A 1 109 ? 23.380 18.582 -13.465 1.00 72.69 109 VAL A N 1
ATOM 819 C CA . VAL A 1 109 ? 22.713 17.391 -12.903 1.00 72.69 109 VAL A CA 1
ATOM 820 C C . VAL A 1 109 ? 22.829 16.198 -13.851 1.00 72.69 109 VAL A C 1
ATOM 822 O O . VAL A 1 109 ? 23.201 15.096 -13.449 1.00 72.69 109 VAL A O 1
ATOM 825 N N . LEU A 1 110 ? 22.582 16.412 -15.139 1.00 74.44 110 LEU A N 1
ATOM 826 C CA . LEU A 1 110 ? 22.600 15.348 -16.139 1.00 74.44 110 LEU A CA 1
ATOM 827 C C . LEU A 1 110 ? 24.006 14.819 -16.414 1.00 74.44 110 LEU A C 1
ATOM 829 O O . LEU A 1 110 ? 24.182 13.629 -16.688 1.00 74.44 110 LEU A O 1
ATOM 833 N N . LEU A 1 111 ? 25.025 15.673 -16.308 1.00 80.88 111 LEU A N 1
ATOM 834 C CA . LEU A 1 111 ? 26.423 15.258 -16.399 1.00 80.88 111 LEU A CA 1
ATOM 835 C C . LEU A 1 111 ? 26.831 14.301 -15.267 1.00 80.88 111 LEU A C 1
ATOM 837 O O . LEU A 1 111 ? 27.744 13.500 -15.475 1.00 80.88 111 LEU A O 1
ATOM 841 N N . GLN A 1 112 ? 26.139 14.322 -14.121 1.00 87.12 112 GLN A N 1
ATOM 842 C CA . GLN A 1 112 ? 26.359 13.363 -13.029 1.00 87.12 112 GLN A CA 1
ATOM 843 C C . GLN A 1 112 ? 25.792 11.971 -13.352 1.00 87.12 112 GLN A C 1
ATOM 845 O O . GLN A 1 112 ? 26.349 10.965 -12.909 1.00 87.12 112 GLN A O 1
ATOM 850 N N . VAL A 1 113 ? 24.735 11.890 -14.171 1.00 88.94 113 VAL A N 1
ATOM 851 C CA . VAL A 1 113 ? 24.161 10.613 -14.620 1.00 88.94 113 VAL A CA 1
ATOM 852 C C . VAL A 1 113 ? 25.168 9.892 -15.529 1.00 88.94 113 VAL A C 1
ATOM 854 O O . VAL A 1 113 ? 25.743 10.529 -16.421 1.00 88.94 113 VAL A O 1
ATOM 857 N N . PRO A 1 114 ? 25.390 8.572 -15.362 1.00 91.25 114 PRO A N 1
ATOM 858 C CA . PRO A 1 114 ? 26.322 7.812 -16.184 1.00 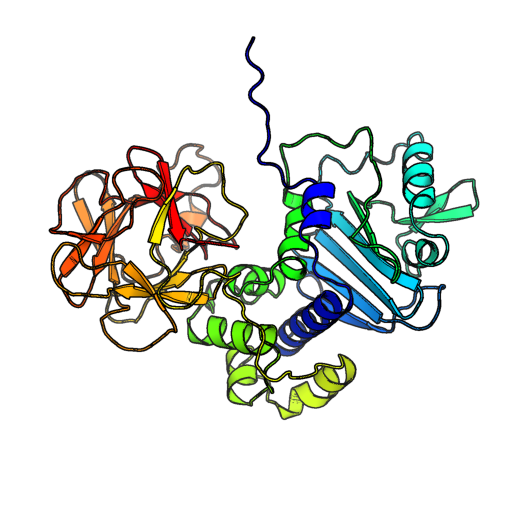91.25 114 PRO A CA 1
ATOM 859 C C . PRO A 1 114 ? 26.029 7.955 -17.675 1.00 91.25 114 PRO A C 1
ATOM 861 O O . PRO A 1 114 ? 24.881 7.855 -18.103 1.00 91.25 114 PRO A O 1
ATOM 864 N N . GLU A 1 115 ? 27.083 8.117 -18.478 1.00 87.69 115 GLU A N 1
ATOM 865 C CA . GLU A 1 115 ? 26.982 8.337 -19.929 1.00 87.69 115 GLU A CA 1
ATOM 866 C C . GLU A 1 115 ? 26.138 7.271 -20.639 1.00 87.69 115 GLU A C 1
ATOM 868 O O . GLU A 1 115 ? 25.393 7.593 -21.557 1.00 87.69 115 GLU A O 1
ATOM 873 N N . ALA A 1 116 ? 26.199 6.021 -20.175 1.00 87.50 116 ALA A N 1
ATOM 874 C CA . ALA A 1 116 ? 25.403 4.930 -20.721 1.00 87.50 116 ALA A CA 1
ATOM 875 C C . ALA A 1 116 ? 23.889 5.136 -20.524 1.00 87.50 116 ALA A C 1
ATOM 877 O O . ALA A 1 116 ? 23.120 4.835 -21.429 1.00 87.50 116 ALA A O 1
ATOM 878 N N . LEU A 1 117 ? 23.461 5.659 -19.373 1.00 88.50 117 LEU A N 1
ATOM 879 C CA . LEU A 1 117 ? 22.046 5.796 -19.006 1.00 88.50 117 LEU A CA 1
ATOM 880 C C . LEU A 1 117 ? 21.471 7.170 -19.358 1.00 88.50 117 LEU A C 1
ATOM 882 O O . LEU A 1 117 ? 20.263 7.306 -19.536 1.00 88.50 117 LEU A O 1
ATOM 886 N N . ARG A 1 118 ? 22.331 8.184 -19.494 1.00 86.19 118 ARG A N 1
ATOM 887 C CA . ARG A 1 118 ? 21.941 9.565 -19.792 1.00 86.19 118 ARG A CA 1
ATOM 888 C C . ARG A 1 118 ? 21.009 9.700 -21.012 1.00 86.19 118 ARG A C 1
ATOM 890 O O . ARG A 1 118 ? 20.033 10.432 -20.892 1.00 86.19 118 ARG A O 1
ATOM 897 N N . PRO A 1 119 ? 21.201 8.973 -22.138 1.00 82.38 119 PRO A N 1
ATOM 898 C 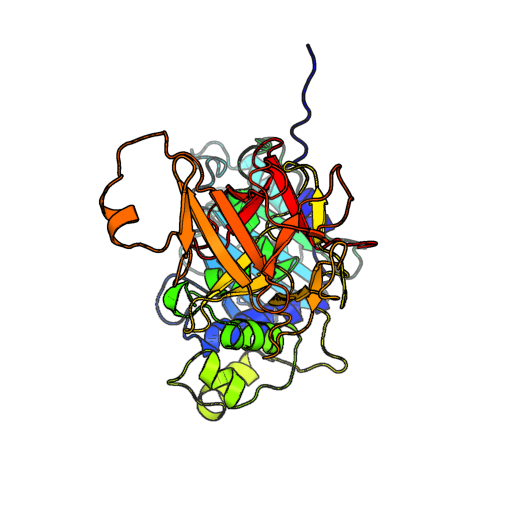CA . PRO A 1 119 ? 20.291 9.040 -23.285 1.00 82.38 119 PRO A CA 1
ATOM 899 C C . PRO A 1 119 ? 18.839 8.661 -22.974 1.00 82.38 119 PRO A C 1
ATOM 901 O O . PRO A 1 119 ? 17.940 9.072 -23.704 1.00 82.38 119 PRO A O 1
ATOM 904 N N . CYS A 1 120 ? 18.593 7.889 -21.912 1.00 83.38 120 CYS A N 1
ATOM 905 C CA . CYS A 1 120 ? 17.246 7.466 -21.532 1.00 83.38 120 CYS A CA 1
ATOM 906 C C . CYS A 1 120 ? 16.407 8.595 -20.944 1.00 83.38 120 CYS A C 1
ATOM 908 O O . CYS A 1 120 ? 15.187 8.496 -20.941 1.00 83.38 120 CYS A O 1
ATOM 910 N N . LEU A 1 121 ? 17.046 9.684 -20.517 1.00 76.81 121 LEU A N 1
ATOM 911 C CA . LEU A 1 121 ? 16.363 10.873 -20.021 1.00 76.81 121 LEU A CA 1
ATOM 912 C C . LEU A 1 121 ? 15.781 11.732 -21.158 1.00 76.81 121 LEU A C 1
ATOM 914 O O . LEU A 1 121 ? 15.012 12.643 -20.884 1.00 76.81 121 LEU A O 1
ATOM 918 N N . TYR A 1 122 ? 16.141 11.455 -22.419 1.00 65.25 122 TYR A N 1
ATOM 919 C CA . TYR A 1 122 ? 15.925 12.351 -23.569 1.00 65.25 122 TYR A CA 1
ATOM 920 C C . TYR A 1 122 ? 15.087 11.732 -24.706 1.00 65.25 122 TYR A C 1
ATOM 922 O O . TYR A 1 122 ? 15.057 12.248 -25.824 1.00 65.25 122 TYR A O 1
ATOM 930 N N . GLY A 1 123 ? 14.467 10.571 -24.477 1.00 56.38 123 GLY A N 1
ATOM 931 C CA . GLY A 1 123 ? 13.883 9.755 -25.543 1.00 56.38 123 GLY A CA 1
ATOM 932 C C . GLY A 1 123 ? 12.433 10.085 -25.915 1.00 56.38 123 GLY A C 1
ATOM 933 O O . GLY A 1 123 ? 11.519 9.597 -25.262 1.00 56.38 123 GLY A O 1
ATOM 934 N N . GLY A 1 124 ? 12.234 10.750 -27.062 1.00 46.50 124 GLY A N 1
ATOM 935 C CA . GLY A 1 124 ? 11.345 10.225 -28.114 1.00 46.50 124 GLY A CA 1
ATOM 936 C C . GLY A 1 124 ? 10.169 11.079 -28.594 1.00 46.50 124 GLY A C 1
ATOM 937 O O . GLY A 1 124 ? 10.108 11.365 -29.787 1.00 46.50 124 GLY A O 1
ATOM 938 N N . ASP A 1 125 ? 9.244 11.469 -27.716 1.00 43.66 125 ASP A N 1
ATOM 939 C CA . ASP A 1 125 ? 7.931 11.973 -28.142 1.00 43.66 125 ASP A CA 1
ATOM 940 C C . ASP A 1 125 ? 7.570 13.310 -27.472 1.00 43.66 125 ASP A C 1
ATOM 942 O O . ASP A 1 125 ? 7.279 13.379 -26.283 1.00 43.66 125 ASP A O 1
ATOM 946 N N . GLY A 1 126 ? 7.567 14.382 -28.270 1.00 44.06 126 GLY A N 1
ATOM 947 C CA . GLY A 1 126 ? 6.715 15.568 -28.087 1.00 44.06 126 GLY A CA 1
ATOM 948 C C . GLY A 1 126 ? 7.075 16.604 -27.013 1.00 44.06 126 GLY A C 1
ATOM 949 O O . GLY A 1 126 ? 6.935 17.788 -27.303 1.00 44.06 126 GLY A O 1
ATOM 950 N N . ASP A 1 127 ? 7.571 16.198 -25.840 1.00 46.03 127 ASP A N 1
ATOM 951 C CA . ASP A 1 127 ? 7.627 17.062 -24.637 1.00 46.03 127 ASP A CA 1
ATOM 952 C C . ASP A 1 127 ? 9.048 17.467 -24.191 1.00 46.03 127 ASP A C 1
ATOM 954 O O . ASP A 1 127 ? 9.279 17.915 -23.067 1.00 46.03 127 ASP A O 1
ATOM 958 N N . SER A 1 128 ? 10.037 17.329 -25.076 1.00 51.97 128 SER A N 1
ATOM 959 C CA . SER A 1 128 ? 11.420 17.762 -24.824 1.00 51.97 128 SER A CA 1
ATOM 960 C C . SER A 1 128 ? 11.734 19.081 -25.538 1.00 51.97 128 SER A C 1
ATOM 962 O O . SER A 1 128 ? 11.373 19.249 -26.703 1.00 51.97 128 SER A O 1
ATOM 964 N N . PHE A 1 129 ? 12.437 20.010 -24.882 1.00 46.62 129 PHE A N 1
ATOM 965 C CA . PHE A 1 129 ? 12.983 21.204 -25.547 1.00 46.62 129 PHE A CA 1
ATOM 966 C C . PHE A 1 129 ? 14.464 21.003 -25.886 1.00 46.62 129 PHE A C 1
ATOM 968 O O . PHE A 1 129 ? 15.181 20.320 -25.161 1.00 46.62 129 PHE A O 1
ATOM 975 N N . VAL A 1 130 ? 14.914 21.570 -27.007 1.00 53.94 130 VAL A N 1
ATOM 976 C CA . VAL A 1 130 ? 16.309 21.496 -27.465 1.00 53.94 130 VAL A CA 1
ATOM 977 C C . VAL A 1 130 ? 17.082 22.665 -26.859 1.00 53.94 130 VAL A C 1
ATOM 979 O O . VAL A 1 130 ? 16.797 23.807 -27.207 1.00 53.94 130 VAL A O 1
ATOM 982 N N . THR A 1 131 ? 18.056 22.393 -25.996 1.00 54.47 131 THR A N 1
ATOM 983 C CA . THR A 1 131 ? 18.986 23.411 -25.476 1.00 54.47 131 THR A CA 1
ATOM 984 C C . THR A 1 131 ? 19.842 24.011 -26.596 1.00 54.47 131 THR A C 1
ATOM 986 O O . THR A 1 131 ? 19.993 23.418 -27.670 1.00 54.47 131 THR A O 1
ATOM 989 N N . ASP A 1 132 ? 20.509 25.138 -26.334 1.00 46.50 132 ASP A N 1
ATOM 990 C CA . ASP A 1 132 ? 21.494 25.722 -27.263 1.00 46.50 132 ASP A CA 1
ATOM 991 C C . ASP A 1 132 ? 22.669 24.764 -27.578 1.00 46.50 132 ASP A C 1
ATOM 993 O O . ASP A 1 132 ? 23.317 24.873 -28.625 1.00 46.50 132 ASP A O 1
ATOM 997 N N . SER A 1 133 ? 22.915 23.776 -26.707 1.00 51.53 133 SER A N 1
ATOM 998 C CA . SER A 1 133 ? 23.883 22.686 -26.893 1.00 51.53 133 SER A CA 1
ATOM 999 C C . SER A 1 133 ? 23.358 21.524 -27.761 1.00 51.53 133 SER A C 1
ATOM 1001 O O . SER A 1 133 ? 24.113 20.606 -28.091 1.00 51.53 133 SER A O 1
ATOM 1003 N N . GLY A 1 134 ? 22.093 21.574 -28.197 1.00 51.09 134 GLY A N 1
ATOM 1004 C CA . GLY A 1 134 ? 21.449 20.557 -29.031 1.00 51.09 134 GLY A CA 1
ATOM 1005 C C . GLY A 1 134 ? 20.920 19.346 -28.255 1.00 51.09 134 GLY A C 1
ATOM 1006 O O . GLY A 1 134 ? 20.624 18.318 -28.868 1.00 51.09 134 GLY A O 1
ATOM 1007 N N . VAL A 1 135 ? 20.821 19.441 -26.926 1.00 53.62 135 VAL A N 1
ATOM 1008 C CA . VAL A 1 135 ? 20.351 18.367 -26.043 1.00 53.62 135 VAL A CA 1
ATOM 1009 C C . VAL A 1 135 ? 18.845 18.512 -25.835 1.00 53.62 135 VAL A C 1
ATOM 1011 O O . VAL A 1 135 ? 18.358 19.584 -25.497 1.00 53.62 135 VAL A O 1
ATOM 1014 N N . LEU A 1 136 ? 18.093 17.432 -26.049 1.00 51.91 136 LEU A N 1
ATOM 1015 C CA . LEU A 1 136 ? 16.662 17.386 -25.749 1.00 51.91 136 LEU A CA 1
ATOM 1016 C C . LEU A 1 136 ? 16.474 17.161 -24.252 1.00 51.91 136 LEU A C 1
ATOM 1018 O O . LEU A 1 136 ? 16.735 16.058 -23.794 1.00 51.91 136 LEU A O 1
ATOM 1022 N N . LEU A 1 137 ? 16.030 18.166 -23.499 1.00 54.47 137 LEU A N 1
ATOM 1023 C CA . LEU A 1 137 ? 15.723 18.015 -22.077 1.00 54.47 137 LEU A CA 1
ATOM 1024 C C . LEU A 1 137 ? 14.215 17.867 -21.865 1.00 54.47 137 LEU A C 1
ATOM 1026 O O . LEU A 1 137 ? 13.453 18.663 -22.426 1.00 54.47 137 LEU A O 1
ATOM 1030 N N . PRO A 1 138 ? 13.759 16.898 -21.051 1.00 56.66 138 PRO A N 1
ATOM 1031 C CA . PRO A 1 138 ? 12.407 16.947 -20.516 1.00 56.66 138 PRO A CA 1
ATOM 1032 C C . PRO A 1 138 ? 12.275 18.245 -19.720 1.00 56.66 138 PRO A C 1
ATOM 1034 O O . PRO A 1 138 ? 13.124 18.557 -18.886 1.00 56.66 138 PRO A O 1
ATOM 1037 N N . GLN A 1 139 ? 11.231 19.019 -20.017 1.00 51.25 139 GLN A N 1
ATOM 1038 C CA . GLN A 1 139 ? 11.058 20.373 -19.480 1.00 51.25 139 GLN A CA 1
ATOM 1039 C C . GLN A 1 139 ? 10.967 20.399 -17.944 1.00 51.25 139 GLN A C 1
ATOM 1041 O O . GLN A 1 139 ? 11.190 21.433 -17.324 1.00 51.25 139 GLN A O 1
ATOM 1046 N N . TYR A 1 140 ? 10.682 19.260 -17.315 1.00 60.75 140 TYR A N 1
ATOM 1047 C CA . TYR A 1 140 ? 10.446 19.183 -15.888 1.00 60.75 140 TYR A CA 1
ATOM 1048 C C . TYR A 1 140 ? 10.895 17.810 -15.367 1.00 60.75 140 TYR A C 1
ATOM 1050 O O . TYR A 1 140 ? 10.214 16.811 -15.565 1.00 60.75 140 TYR A O 1
ATOM 1058 N N . ILE A 1 141 ? 12.063 17.723 -14.731 1.00 68.50 141 ILE A N 1
ATOM 1059 C CA . ILE A 1 141 ? 12.415 16.589 -13.865 1.00 68.50 141 ILE A CA 1
ATOM 1060 C C . ILE A 1 141 ? 12.495 17.155 -12.447 1.00 68.50 141 ILE A C 1
ATOM 1062 O O . ILE A 1 141 ? 13.070 18.215 -12.233 1.00 68.50 141 ILE A O 1
ATOM 1066 N N . SER A 1 142 ? 11.920 16.462 -11.472 1.00 72.12 142 SER A N 1
ATOM 1067 C CA . SER A 1 142 ? 11.999 16.843 -10.056 1.00 72.12 142 SER A CA 1
ATOM 1068 C C . SER A 1 142 ? 13.086 16.053 -9.318 1.00 72.12 142 SER A C 1
ATOM 1070 O O . SER A 1 142 ? 13.673 16.549 -8.362 1.00 72.12 142 SER A O 1
ATOM 1072 N N . ALA A 1 143 ? 13.391 14.830 -9.765 1.00 76.38 143 ALA A N 1
ATOM 1073 C CA . ALA A 1 143 ? 14.459 14.001 -9.211 1.00 76.38 143 ALA A CA 1
ATOM 1074 C C . ALA A 1 143 ? 14.977 12.979 -10.231 1.00 76.38 143 ALA A C 1
ATOM 1076 O O . ALA A 1 143 ? 14.213 12.475 -11.057 1.00 76.38 143 ALA A O 1
ATOM 1077 N N . VAL A 1 144 ? 16.264 12.632 -10.127 1.00 84.44 144 VAL A N 1
ATOM 1078 C CA . VAL A 1 144 ? 16.899 11.557 -10.901 1.00 84.44 144 VAL A CA 1
ATOM 1079 C C . VAL A 1 144 ? 17.788 10.700 -10.002 1.00 84.44 144 VAL A C 1
ATOM 1081 O O . VAL A 1 144 ? 18.619 11.214 -9.257 1.00 84.44 144 VAL A O 1
ATOM 1084 N N . MET A 1 145 ? 17.629 9.383 -10.095 1.00 91.25 145 MET A N 1
ATOM 1085 C CA . MET A 1 145 ? 18.442 8.392 -9.393 1.00 91.25 145 MET A CA 1
ATOM 1086 C C . MET A 1 145 ? 18.959 7.358 -10.387 1.00 91.25 145 MET A C 1
ATOM 1088 O O . MET A 1 145 ? 18.273 7.008 -11.344 1.00 91.25 145 MET A O 1
ATOM 1092 N N . TRP A 1 146 ? 20.151 6.821 -10.166 1.00 95.19 146 TRP A N 1
ATOM 1093 C CA . TRP A 1 146 ? 20.702 5.763 -11.009 1.00 95.19 146 TRP A CA 1
ATOM 1094 C C . TRP A 1 146 ? 21.472 4.742 -10.192 1.00 95.19 146 TRP A C 1
ATOM 1096 O O . TRP A 1 146 ? 21.956 5.012 -9.093 1.00 95.19 146 TRP A O 1
ATOM 1106 N N . ARG A 1 147 ? 21.618 3.551 -10.760 1.00 96.56 147 ARG A N 1
ATOM 1107 C CA . ARG A 1 147 ? 22.485 2.515 -10.216 1.00 96.56 147 ARG A CA 1
ATOM 1108 C C . ARG A 1 147 ? 23.059 1.689 -11.350 1.00 96.56 147 ARG A C 1
ATOM 1110 O O . ARG A 1 147 ? 22.304 1.106 -12.123 1.00 96.56 147 ARG A O 1
ATOM 1117 N N . ARG A 1 148 ? 24.384 1.613 -11.434 1.00 94.94 148 ARG A N 1
ATOM 1118 C CA . ARG A 1 148 ? 25.086 0.668 -12.311 1.00 94.94 148 ARG A CA 1
ATOM 1119 C C . ARG A 1 148 ? 25.316 -0.661 -11.587 1.00 94.94 148 ARG A C 1
ATOM 1121 O O . ARG A 1 148 ? 25.272 -0.683 -10.354 1.00 94.94 148 ARG A O 1
ATOM 1128 N N . PRO A 1 149 ? 25.592 -1.766 -12.300 1.00 91.69 149 PRO A N 1
ATOM 1129 C CA . PRO A 1 149 ? 25.852 -3.060 -11.666 1.00 91.69 149 PRO A CA 1
ATOM 1130 C C . PRO A 1 149 ? 27.005 -3.036 -10.649 1.00 91.69 149 PRO A C 1
ATOM 1132 O O . PRO A 1 149 ? 26.972 -3.773 -9.666 1.00 91.69 149 PRO A O 1
ATOM 1135 N N . GLU A 1 150 ? 28.010 -2.182 -10.861 1.00 90.94 150 GLU A N 1
ATOM 1136 C CA . GLU A 1 150 ? 29.141 -1.997 -9.950 1.00 90.94 150 GLU A CA 1
ATOM 1137 C C . GLU A 1 150 ? 28.857 -1.067 -8.760 1.00 90.94 150 GLU A C 1
ATOM 1139 O O . GLU A 1 150 ? 29.647 -1.036 -7.812 1.00 90.94 150 GLU A O 1
ATOM 1144 N N . ASP A 1 151 ? 27.759 -0.306 -8.790 1.00 94.19 151 ASP A N 1
ATOM 1145 C CA . ASP A 1 151 ? 27.442 0.650 -7.734 1.00 94.19 151 ASP A CA 1
ATOM 1146 C C . ASP A 1 151 ? 26.870 -0.082 -6.500 1.00 94.19 151 ASP A C 1
ATOM 1148 O O . ASP A 1 151 ? 25.889 -0.838 -6.600 1.00 94.19 151 ASP A O 1
ATOM 1152 N N . PRO A 1 152 ? 27.430 0.154 -5.295 1.00 91.50 152 PRO A N 1
ATOM 1153 C CA . PRO A 1 152 ? 26.999 -0.547 -4.085 1.00 91.50 152 PRO A CA 1
ATOM 1154 C C . PRO A 1 152 ? 25.586 -0.148 -3.637 1.00 91.50 152 PRO A C 1
ATOM 1156 O O . PRO A 1 152 ? 24.926 -0.917 -2.943 1.00 91.50 152 PRO A O 1
ATOM 1159 N N . ALA A 1 153 ? 25.119 1.033 -4.044 1.00 93.50 153 ALA A N 1
ATOM 1160 C CA . ALA A 1 153 ? 23.810 1.590 -3.732 1.00 93.50 153 ALA A CA 1
ATOM 1161 C C . ALA A 1 153 ? 23.361 2.541 -4.849 1.00 93.50 153 ALA A C 1
ATOM 1163 O O . ALA A 1 153 ? 24.181 2.969 -5.669 1.00 93.50 153 ALA A O 1
ATOM 1164 N N . TRP A 1 154 ? 22.074 2.890 -4.855 1.00 95.12 154 TRP A N 1
ATOM 1165 C CA . TRP A 1 154 ? 21.558 3.940 -5.730 1.00 95.12 154 TRP A CA 1
ATOM 1166 C C . TRP A 1 154 ? 22.246 5.269 -5.445 1.00 95.12 154 TRP A C 1
ATOM 1168 O O . TRP A 1 154 ? 22.497 5.631 -4.297 1.00 95.12 154 TRP A O 1
ATOM 1178 N N . GLN A 1 155 ? 22.564 5.968 -6.522 1.00 93.31 155 GLN A N 1
ATOM 1179 C CA . GLN A 1 155 ? 23.094 7.317 -6.524 1.00 93.31 155 GLN A CA 1
ATOM 1180 C C . GLN A 1 155 ? 21.982 8.275 -6.952 1.00 93.31 155 GLN A C 1
ATOM 1182 O O . GLN A 1 155 ? 21.039 7.882 -7.640 1.00 93.31 155 GLN A O 1
ATOM 1187 N N . THR A 1 156 ? 22.107 9.533 -6.565 1.00 88.06 156 THR A N 1
ATOM 1188 C CA . THR A 1 156 ? 21.243 10.629 -7.007 1.00 88.06 156 THR A CA 1
ATOM 1189 C C . THR A 1 156 ? 22.118 11.834 -7.300 1.00 88.06 156 THR A C 1
ATOM 1191 O O . THR A 1 156 ? 23.220 11.934 -6.758 1.00 88.06 156 THR A O 1
ATOM 1194 N N . ALA A 1 157 ? 21.642 12.730 -8.158 1.00 78.19 157 ALA A N 1
ATOM 1195 C CA . ALA A 1 157 ? 22.347 13.975 -8.409 1.00 78.19 157 ALA A CA 1
ATOM 1196 C C . ALA A 1 157 ? 22.248 14.904 -7.195 1.00 78.19 157 ALA A C 1
ATOM 1198 O O . ALA A 1 157 ? 21.200 14.968 -6.549 1.00 78.19 157 ALA A O 1
ATOM 1199 N N . ASP A 1 158 ? 23.323 15.645 -6.932 1.00 71.62 158 ASP A N 1
ATOM 1200 C CA . ASP A 1 158 ? 23.299 16.764 -5.993 1.00 71.62 158 ASP A CA 1
ATOM 1201 C C . ASP A 1 158 ? 22.602 17.950 -6.675 1.00 71.62 158 ASP A C 1
ATOM 1203 O O . ASP A 1 158 ? 23.064 18.414 -7.725 1.00 71.62 158 ASP A O 1
ATOM 1207 N N . ILE A 1 159 ? 21.501 18.442 -6.092 1.00 63.44 159 ILE A N 1
ATOM 1208 C CA . ILE A 1 159 ? 20.759 19.601 -6.609 1.00 63.44 159 ILE A CA 1
ATOM 1209 C C . ILE A 1 159 ? 20.813 20.743 -5.577 1.00 63.44 159 ILE A C 1
ATOM 1211 O O . ILE A 1 159 ? 20.081 20.696 -4.589 1.00 63.44 159 ILE A O 1
ATOM 1215 N N . PRO A 1 160 ? 21.667 21.770 -5.768 1.00 49.69 160 PRO A N 1
ATOM 1216 C CA . PRO A 1 160 ? 21.998 22.746 -4.719 1.00 49.69 160 PRO A CA 1
ATOM 1217 C C . PRO A 1 160 ? 20.863 23.665 -4.230 1.00 49.69 160 PRO A C 1
ATOM 1219 O O . PRO A 1 160 ? 21.028 24.303 -3.193 1.00 49.69 160 PRO A O 1
ATOM 1222 N N . GLU A 1 161 ? 19.745 23.783 -4.956 1.00 46.16 161 GLU A N 1
ATOM 1223 C CA . GLU A 1 161 ? 18.733 24.838 -4.729 1.00 46.16 161 GLU A CA 1
ATOM 1224 C C . GLU A 1 161 ? 17.286 24.327 -4.575 1.00 46.16 161 GLU A C 1
ATOM 1226 O O . GLU A 1 161 ? 16.379 25.130 -4.372 1.00 46.16 161 GLU A O 1
ATOM 1231 N N . LEU A 1 162 ? 17.053 23.006 -4.594 1.00 48.38 162 LEU A N 1
ATOM 1232 C CA . LEU A 1 162 ? 15.713 22.407 -4.415 1.00 48.38 162 LEU A CA 1
ATOM 1233 C C . LEU A 1 162 ? 15.393 22.014 -2.961 1.00 48.38 162 LEU A C 1
ATOM 1235 O O . LEU A 1 162 ? 14.353 21.417 -2.693 1.00 48.38 162 LEU A O 1
ATOM 1239 N N . GLU A 1 163 ? 16.263 22.335 -1.999 1.00 46.62 163 GLU A N 1
ATOM 1240 C CA . GLU A 1 163 ? 16.056 21.998 -0.586 1.00 46.62 163 GLU A CA 1
ATOM 1241 C C . GLU A 1 163 ? 15.050 22.947 0.091 1.00 46.62 163 GLU A C 1
ATOM 1243 O O . GLU A 1 163 ? 15.401 23.746 0.961 1.00 46.62 163 GLU A O 1
ATOM 1248 N N . ASN A 1 164 ? 13.768 22.844 -0.261 1.00 42.75 164 ASN A N 1
ATOM 1249 C CA . ASN A 1 164 ? 12.710 23.184 0.685 1.00 42.75 164 ASN A CA 1
ATOM 1250 C C . ASN A 1 164 ? 12.117 21.875 1.240 1.00 42.75 164 ASN A C 1
ATOM 1252 O O . ASN A 1 164 ? 11.287 21.245 0.586 1.00 42.75 164 ASN A O 1
ATOM 1256 N N . PRO A 1 165 ? 12.522 21.450 2.446 1.00 45.56 165 PRO A N 1
ATOM 1257 C CA . PRO A 1 165 ? 12.132 20.179 3.063 1.00 45.56 165 PRO A CA 1
ATOM 1258 C C . PRO A 1 165 ? 10.682 20.186 3.590 1.00 45.56 165 PRO A C 1
ATOM 1260 O O . PRO A 1 165 ? 10.410 19.658 4.666 1.00 45.56 165 PRO A O 1
ATOM 1263 N N . ALA A 1 166 ? 9.757 20.875 2.923 1.00 40.69 166 ALA A N 1
ATOM 1264 C CA . ALA A 1 166 ? 8.390 21.067 3.402 1.00 40.69 166 ALA A CA 1
ATOM 1265 C C . ALA A 1 166 ? 7.329 20.350 2.557 1.00 40.69 166 ALA A C 1
ATOM 1267 O O . ALA A 1 166 ? 6.215 20.184 3.054 1.00 40.69 166 ALA A O 1
ATOM 1268 N N . ASP A 1 167 ? 7.650 19.922 1.331 1.00 49.69 167 ASP A N 1
ATOM 1269 C CA . ASP A 1 167 ? 6.674 19.310 0.427 1.00 49.69 167 ASP A CA 1
ATOM 1270 C C . ASP A 1 167 ? 7.249 18.084 -0.308 1.00 49.69 167 ASP A C 1
ATOM 1272 O O . ASP A 1 167 ? 7.816 18.163 -1.395 1.00 49.69 167 ASP A O 1
ATOM 1276 N N . ASP A 1 168 ? 7.107 16.924 0.336 1.00 57.09 168 ASP A N 1
ATOM 1277 C CA . ASP A 1 168 ? 7.534 15.608 -0.161 1.00 57.09 168 ASP A CA 1
ATOM 1278 C C . ASP A 1 168 ? 6.571 15.004 -1.197 1.00 57.09 168 ASP A C 1
ATOM 1280 O O . ASP A 1 168 ? 6.737 13.847 -1.600 1.00 57.09 168 ASP A O 1
ATOM 1284 N N . SER A 1 169 ? 5.518 15.730 -1.587 1.00 57.34 169 SER A N 1
ATOM 1285 C CA . SER A 1 169 ? 4.433 15.192 -2.415 1.00 57.34 169 SER A CA 1
ATOM 1286 C C . SER A 1 169 ? 4.928 14.644 -3.756 1.00 57.34 169 SER A C 1
ATOM 1288 O O . SER A 1 169 ? 4.470 13.584 -4.179 1.00 57.34 169 SER A O 1
ATOM 1290 N N . ALA A 1 170 ? 5.947 15.259 -4.361 1.00 58.34 170 ALA A N 1
ATOM 1291 C CA . ALA A 1 170 ? 6.564 14.771 -5.596 1.00 58.34 170 ALA A CA 1
ATOM 1292 C C . ALA A 1 170 ? 7.214 13.386 -5.444 1.00 58.34 170 ALA A C 1
ATOM 1294 O O . ALA A 1 170 ? 7.190 12.569 -6.365 1.00 58.34 170 ALA A O 1
ATOM 1295 N N . LEU A 1 171 ? 7.768 13.077 -4.269 1.00 68.25 171 LEU A N 1
ATOM 1296 C CA . LEU A 1 171 ? 8.434 11.799 -4.008 1.00 68.25 171 LEU A CA 1
ATOM 1297 C C . LEU A 1 171 ? 7.453 10.705 -3.585 1.00 68.25 171 LEU A C 1
ATOM 1299 O O . LEU A 1 171 ? 7.827 9.533 -3.526 1.00 68.25 171 LEU A O 1
ATOM 1303 N N . PHE A 1 172 ? 6.181 11.047 -3.380 1.00 68.00 172 PHE A N 1
ATOM 1304 C CA . PHE A 1 172 ? 5.133 10.083 -3.083 1.00 68.00 172 PHE A CA 1
ATOM 1305 C C . PHE A 1 172 ? 5.019 8.989 -4.159 1.00 68.00 172 PHE A C 1
ATOM 1307 O O . PHE A 1 172 ? 4.865 7.815 -3.815 1.00 68.00 172 PHE A O 1
ATOM 1314 N N . VAL A 1 173 ? 5.198 9.342 -5.440 1.00 73.62 173 VAL A N 1
ATOM 1315 C CA . VAL A 1 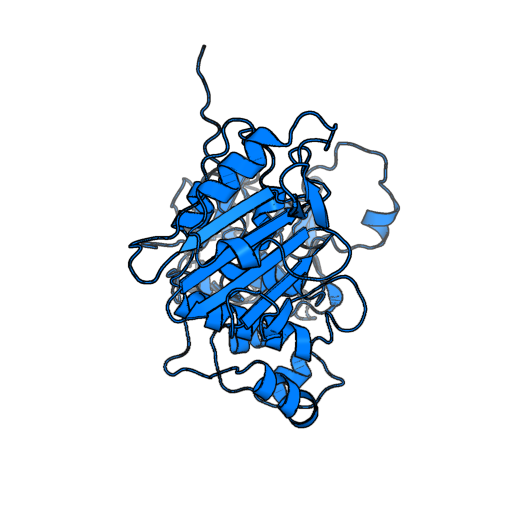173 ? 5.172 8.390 -6.569 1.00 73.62 173 VAL A CA 1
ATOM 1316 C C . VAL A 1 173 ? 6.255 7.304 -6.458 1.00 73.62 173 VAL A C 1
ATOM 1318 O O . VAL A 1 173 ? 6.106 6.215 -7.013 1.00 73.62 173 VAL A O 1
ATOM 1321 N N . LEU A 1 174 ? 7.328 7.555 -5.694 1.00 81.12 174 LEU A N 1
ATOM 1322 C CA . LEU A 1 174 ? 8.379 6.570 -5.439 1.00 81.12 174 LEU A CA 1
ATOM 1323 C C . LEU A 1 174 ? 7.979 5.517 -4.402 1.00 81.12 174 LEU A C 1
ATOM 1325 O O . LEU A 1 174 ? 8.628 4.475 -4.315 1.00 81.12 174 LEU A O 1
ATOM 1329 N N . THR A 1 175 ? 6.916 5.740 -3.628 1.00 80.25 175 THR A N 1
ATOM 1330 C CA . THR A 1 175 ? 6.499 4.814 -2.564 1.00 80.25 175 THR A CA 1
ATOM 1331 C C . THR A 1 175 ? 6.193 3.426 -3.123 1.00 80.25 175 THR A C 1
ATOM 1333 O O . THR A 1 175 ? 6.624 2.433 -2.545 1.00 80.25 175 THR A O 1
ATOM 1336 N N . ASP A 1 176 ? 5.535 3.343 -4.282 1.00 85.38 176 ASP A N 1
ATOM 1337 C CA . ASP A 1 176 ? 5.179 2.062 -4.905 1.00 85.38 176 ASP A CA 1
ATOM 1338 C C . ASP A 1 176 ? 6.389 1.283 -5.437 1.00 85.38 176 ASP A C 1
ATOM 1340 O O . ASP A 1 176 ? 6.364 0.055 -5.494 1.00 85.38 176 ASP A O 1
ATOM 1344 N N . VAL A 1 177 ? 7.490 1.961 -5.770 1.00 88.38 177 VAL A N 1
ATOM 1345 C CA . VAL A 1 177 ? 8.726 1.289 -6.199 1.00 88.38 177 VAL A CA 1
ATOM 1346 C C . VAL A 1 177 ? 9.672 0.983 -5.032 1.00 88.38 177 VAL A C 1
ATOM 1348 O O . VAL A 1 177 ? 10.335 -0.061 -5.030 1.00 88.38 177 VAL A O 1
ATOM 1351 N N . ILE A 1 178 ? 9.688 1.830 -3.998 1.00 86.12 178 ILE A N 1
ATOM 1352 C CA . ILE A 1 178 ? 10.490 1.659 -2.777 1.00 86.12 178 ILE A CA 1
ATOM 1353 C C . ILE A 1 178 ? 9.894 0.590 -1.860 1.00 86.12 178 ILE A C 1
ATOM 1355 O O . ILE A 1 178 ? 10.613 -0.278 -1.361 1.00 86.12 178 ILE A O 1
ATOM 1359 N N . ALA A 1 179 ? 8.586 0.637 -1.633 1.00 80.81 179 ALA A N 1
ATOM 1360 C CA . ALA A 1 179 ? 7.888 -0.230 -0.697 1.00 80.81 179 ALA A CA 1
ATOM 1361 C C . ALA A 1 179 ? 6.398 -0.332 -1.080 1.00 80.81 179 ALA A C 1
ATOM 1363 O O . ALA A 1 179 ? 5.552 0.266 -0.405 1.00 80.81 179 ALA A O 1
ATOM 1364 N N . PRO A 1 180 ? 6.067 -1.080 -2.155 1.00 84.19 180 PRO A N 1
ATOM 1365 C CA . PRO A 1 180 ? 4.691 -1.206 -2.614 1.00 84.19 180 PRO A CA 1
ATOM 1366 C C . PRO A 1 180 ? 3.813 -1.756 -1.501 1.00 84.19 180 PRO A C 1
ATOM 1368 O O . PRO A 1 180 ? 4.158 -2.740 -0.841 1.00 84.19 180 PRO A O 1
ATOM 1371 N N . SER A 1 181 ? 2.658 -1.127 -1.324 1.00 82.31 181 SER A N 1
ATOM 1372 C CA . SER A 1 181 ? 1.658 -1.566 -0.364 1.00 82.31 181 SER A CA 1
ATOM 1373 C C . SER A 1 181 ? 0.282 -1.613 -1.008 1.00 82.31 181 SER A C 1
ATOM 1375 O O . SER A 1 181 ? 0.023 -0.828 -1.922 1.00 82.31 181 SER A O 1
ATOM 1377 N N . PRO A 1 182 ? -0.628 -2.481 -0.536 1.00 82.31 182 PRO A N 1
ATOM 1378 C CA . PRO A 1 182 ? -1.982 -2.526 -1.074 1.00 82.31 182 PRO A CA 1
ATOM 1379 C C . PRO A 1 182 ? -2.673 -1.165 -1.026 1.00 82.31 182 PRO A C 1
ATOM 1381 O O . PRO A 1 182 ? -3.333 -0.785 -1.988 1.00 82.31 182 PRO A O 1
ATOM 1384 N N . GLY A 1 183 ? -2.462 -0.408 0.057 1.00 76.81 183 GLY A N 1
ATOM 1385 C CA . GLY A 1 183 ? -3.050 0.915 0.208 1.00 76.81 183 GLY A CA 1
ATOM 1386 C C . GLY A 1 183 ? -2.559 1.937 -0.808 1.00 76.81 183 GLY A C 1
ATOM 1387 O O . GLY A 1 183 ? -3.393 2.604 -1.413 1.00 76.81 183 GLY A O 1
ATOM 1388 N N . THR A 1 184 ? -1.248 2.014 -1.056 1.00 77.88 184 THR A N 1
ATOM 1389 C CA . THR A 1 184 ? -0.693 2.930 -2.067 1.00 77.88 184 THR A CA 1
ATOM 1390 C C . THR A 1 184 ? -1.104 2.506 -3.477 1.00 77.88 184 THR A C 1
ATOM 1392 O O . THR A 1 184 ? -1.621 3.319 -4.239 1.00 77.88 184 THR A O 1
ATOM 1395 N N . VAL A 1 185 ? -0.964 1.215 -3.798 1.00 83.50 185 VAL A N 1
ATOM 1396 C CA . VAL A 1 185 ? -1.194 0.697 -5.153 1.00 83.50 185 VAL A CA 1
ATOM 1397 C C . VAL A 1 185 ? -2.650 0.837 -5.579 1.00 83.50 185 VAL A C 1
ATOM 1399 O O . VAL A 1 185 ? -2.936 1.152 -6.731 1.00 83.50 185 VAL A O 1
ATOM 1402 N N . MET A 1 186 ? -3.604 0.631 -4.669 1.00 80.19 186 MET A N 1
ATOM 1403 C CA . MET A 1 186 ? -5.020 0.823 -4.992 1.00 80.19 186 MET A CA 1
ATOM 1404 C C . MET A 1 186 ? -5.352 2.267 -5.387 1.00 80.19 186 MET A C 1
ATOM 1406 O O . MET A 1 186 ? -6.319 2.488 -6.115 1.00 80.19 186 MET A O 1
ATOM 1410 N N . LEU A 1 187 ? -4.561 3.238 -4.932 1.00 75.12 187 LEU A N 1
ATOM 1411 C CA . LEU A 1 187 ? -4.716 4.637 -5.313 1.00 75.12 187 LEU A CA 1
ATOM 1412 C C . LEU A 1 187 ? -4.087 4.896 -6.666 1.00 75.12 187 LEU A C 1
ATOM 1414 O O . LEU A 1 187 ? -4.784 5.338 -7.567 1.00 75.12 187 LEU A O 1
ATOM 1418 N N . SER A 1 188 ? -2.812 4.543 -6.832 1.00 73.81 188 SER A N 1
ATOM 1419 C CA . SER A 1 188 ? -2.080 4.789 -8.077 1.00 73.81 188 SER A CA 1
ATOM 1420 C C . SER A 1 188 ? -2.666 4.045 -9.280 1.00 73.81 188 SER A C 1
ATOM 1422 O O . SER A 1 188 ? -2.438 4.452 -10.413 1.00 73.81 188 SER A O 1
ATOM 1424 N N . THR A 1 189 ? -3.450 2.985 -9.057 1.00 75.31 189 THR A N 1
ATOM 1425 C CA . THR A 1 189 ? -4.110 2.198 -10.113 1.00 75.31 189 THR A CA 1
ATOM 1426 C C . THR A 1 189 ? -5.604 2.483 -10.283 1.00 75.31 189 THR A C 1
ATOM 1428 O O . THR A 1 189 ? -6.254 1.793 -11.071 1.00 75.31 189 THR A O 1
ATOM 1431 N N . GLY A 1 190 ? -6.160 3.474 -9.575 1.00 73.31 190 GLY A N 1
ATOM 1432 C CA . GLY A 1 190 ? -7.567 3.868 -9.707 1.00 73.31 190 GLY A CA 1
ATOM 1433 C C . GLY A 1 190 ? -8.578 2.846 -9.167 1.00 73.31 190 GLY A C 1
ATOM 1434 O O . GLY A 1 190 ? -9.745 2.868 -9.551 1.00 73.31 190 GLY A O 1
ATOM 1435 N N . LEU A 1 191 ? -8.164 1.934 -8.277 1.00 76.31 191 LEU A N 1
ATOM 1436 C CA . LEU A 1 191 ? -9.057 0.928 -7.687 1.00 76.31 191 LEU A CA 1
ATOM 1437 C C . LEU A 1 191 ? -10.030 1.516 -6.644 1.00 76.31 191 LEU A C 1
ATOM 1439 O O . LEU A 1 191 ? -11.077 0.915 -6.415 1.00 76.31 191 LEU A O 1
ATOM 1443 N N . GLY A 1 192 ? -9.739 2.701 -6.093 1.00 63.41 192 GLY A N 1
ATOM 1444 C CA . GLY A 1 192 ? -10.693 3.580 -5.397 1.00 63.41 192 GLY A CA 1
ATOM 1445 C C . GLY A 1 192 ? -11.291 3.077 -4.068 1.00 63.41 192 GLY A C 1
ATOM 1446 O O . GLY A 1 192 ? -11.217 1.901 -3.712 1.00 63.41 192 GLY A O 1
ATOM 1447 N N . VAL A 1 193 ? -11.922 3.998 -3.323 1.00 56.50 193 VAL A N 1
ATOM 1448 C CA . VAL A 1 193 ? -12.539 3.749 -1.997 1.00 56.50 193 VAL A CA 1
ATOM 1449 C C . VAL A 1 193 ? -13.740 2.804 -2.102 1.00 56.50 193 VAL A C 1
ATOM 1451 O O . VAL A 1 193 ? -13.933 1.936 -1.257 1.00 56.50 193 VAL A O 1
ATOM 1454 N N . GLU A 1 194 ? -14.548 2.948 -3.157 1.00 62.16 194 GLU A N 1
ATOM 1455 C CA . GLU A 1 194 ? -15.821 2.226 -3.317 1.00 62.16 194 GLU A CA 1
ATOM 1456 C C . GLU A 1 194 ? -15.648 0.709 -3.460 1.00 62.16 194 GLU A C 1
ATOM 1458 O O . GLU A 1 194 ? -16.578 -0.056 -3.206 1.00 62.16 194 GLU A O 1
ATOM 1463 N N . ARG A 1 195 ? -14.451 0.264 -3.859 1.00 71.56 195 ARG A N 1
ATOM 1464 C CA . ARG A 1 195 ? -14.118 -1.154 -4.040 1.00 71.56 195 ARG A CA 1
ATOM 1465 C C . ARG A 1 195 ? -13.233 -1.702 -2.923 1.00 71.56 195 ARG A C 1
ATOM 1467 O O . ARG A 1 195 ? -12.938 -2.902 -2.915 1.00 71.56 195 ARG A O 1
ATOM 1474 N N . ALA A 1 196 ? -12.788 -0.842 -2.005 1.00 75.56 196 ALA A N 1
ATOM 1475 C CA . ALA A 1 196 ? -11.825 -1.203 -0.983 1.00 75.56 196 ALA A CA 1
ATOM 1476 C C . ALA A 1 196 ? -12.395 -2.281 -0.053 1.00 75.56 196 ALA A C 1
ATOM 1478 O O . ALA A 1 196 ? -13.392 -2.086 0.638 1.00 75.56 196 ALA A O 1
ATOM 1479 N N . SER A 1 197 ? -11.754 -3.445 -0.070 1.00 83.88 197 SER A N 1
ATOM 1480 C CA . SER A 1 197 ? -12.148 -4.634 0.681 1.00 83.88 197 SER A CA 1
ATOM 1481 C C . SER A 1 197 ? -10.919 -5.484 0.978 1.00 83.88 197 SER A C 1
ATOM 1483 O O . SER A 1 197 ? -9.910 -5.398 0.279 1.00 83.88 197 SER A O 1
ATOM 1485 N N . SER A 1 198 ? -11.017 -6.345 1.983 1.00 87.50 198 SER A N 1
ATOM 1486 C CA . SER A 1 198 ? -10.038 -7.386 2.297 1.00 87.50 198 SER A CA 1
ATOM 1487 C C . SER A 1 198 ? -9.740 -8.263 1.086 1.00 87.50 198 SER A C 1
ATOM 1489 O O . SER A 1 198 ? -8.577 -8.504 0.790 1.00 87.50 198 SER A O 1
ATOM 1491 N N . ALA A 1 199 ? -10.764 -8.646 0.317 1.00 90.69 199 ALA A N 1
ATOM 1492 C CA . ALA A 1 199 ? -10.586 -9.419 -0.909 1.00 90.69 199 ALA A CA 1
ATOM 1493 C C . ALA A 1 199 ? -9.742 -8.667 -1.952 1.00 90.69 199 ALA A C 1
ATOM 1495 O O . ALA A 1 199 ? -8.831 -9.245 -2.545 1.00 90.69 199 ALA A O 1
ATOM 1496 N N . LEU A 1 200 ? -10.023 -7.377 -2.171 1.00 90.50 200 LEU A N 1
ATOM 1497 C CA . LEU A 1 200 ? -9.261 -6.554 -3.111 1.00 90.50 200 LEU A CA 1
ATOM 1498 C C . LEU A 1 200 ? -7.823 -6.325 -2.634 1.00 90.50 200 LEU A C 1
ATOM 1500 O O . LEU A 1 200 ? -6.887 -6.457 -3.422 1.00 90.50 200 LEU A O 1
ATOM 1504 N N . VAL A 1 201 ? -7.647 -6.053 -1.341 1.00 90.31 201 VAL A N 1
ATOM 1505 C CA . VAL A 1 201 ? -6.335 -5.945 -0.695 1.00 90.31 201 VAL A CA 1
ATOM 1506 C C . VAL A 1 201 ? -5.545 -7.241 -0.881 1.00 90.31 201 VAL A C 1
ATOM 1508 O O . VAL A 1 201 ? -4.400 -7.193 -1.324 1.00 90.31 201 VAL A O 1
ATOM 1511 N N . ASP A 1 202 ? -6.155 -8.401 -0.646 1.00 92.25 202 ASP A N 1
ATOM 1512 C CA . ASP A 1 202 ? -5.518 -9.703 -0.843 1.00 92.25 202 ASP A CA 1
ATOM 1513 C C . ASP A 1 202 ? -5.158 -9.968 -2.307 1.00 92.25 202 ASP A C 1
ATOM 1515 O O . ASP A 1 202 ? -4.098 -10.534 -2.583 1.00 92.25 202 ASP A O 1
ATOM 1519 N N . ALA A 1 203 ? -5.974 -9.514 -3.261 1.00 95.06 203 ALA A N 1
ATOM 1520 C CA . ALA A 1 203 ? -5.652 -9.624 -4.679 1.00 95.06 203 ALA A CA 1
ATOM 1521 C C . ALA A 1 203 ? -4.426 -8.789 -5.067 1.00 95.06 203 ALA A C 1
ATOM 1523 O O . ALA A 1 203 ? -3.539 -9.290 -5.760 1.00 95.06 203 ALA A O 1
ATOM 1524 N N . VAL A 1 204 ? -4.321 -7.559 -4.560 1.00 93.81 204 VAL A N 1
ATOM 1525 C CA . VAL A 1 204 ? -3.130 -6.720 -4.749 1.00 93.81 204 VAL A CA 1
ATOM 1526 C C . VAL A 1 204 ? -1.904 -7.364 -4.091 1.00 93.81 204 VAL A C 1
ATOM 1528 O O . VAL A 1 204 ? -0.870 -7.522 -4.745 1.00 93.81 204 VAL A O 1
ATOM 1531 N N . ARG A 1 205 ? -2.023 -7.831 -2.838 1.00 93.12 205 ARG A N 1
ATOM 1532 C CA . ARG A 1 205 ? -0.947 -8.547 -2.121 1.00 93.12 205 ARG A CA 1
ATOM 1533 C C . ARG A 1 205 ? -0.475 -9.777 -2.890 1.00 93.12 205 ARG A C 1
ATOM 1535 O O . ARG A 1 205 ? 0.723 -10.022 -2.983 1.00 93.12 205 ARG A O 1
ATOM 1542 N N . HIS A 1 206 ? -1.397 -10.553 -3.457 1.00 95.12 206 HIS A N 1
ATOM 1543 C CA . HIS A 1 206 ? -1.071 -11.761 -4.215 1.00 95.12 206 HIS A CA 1
ATOM 1544 C C . HIS A 1 206 ? -0.144 -11.455 -5.394 1.00 95.12 206 HIS A C 1
ATOM 1546 O O . HIS A 1 206 ? 0.836 -12.172 -5.602 1.00 95.12 206 HIS A O 1
ATOM 1552 N N . ILE A 1 207 ? -0.418 -10.375 -6.130 1.00 96.56 207 ILE A N 1
ATOM 1553 C CA . ILE A 1 207 ? 0.372 -9.997 -7.306 1.00 96.56 207 ILE A CA 1
ATOM 1554 C C . ILE A 1 207 ? 1.707 -9.365 -6.906 1.00 96.56 207 ILE A C 1
ATOM 1556 O O . ILE A 1 207 ? 2.735 -9.748 -7.470 1.00 96.56 207 ILE A O 1
ATOM 1560 N N . LEU A 1 208 ? 1.708 -8.468 -5.911 1.00 93.88 208 LEU A N 1
ATOM 1561 C CA . LEU A 1 208 ? 2.924 -7.847 -5.367 1.00 93.88 208 LEU A CA 1
ATOM 1562 C C . LEU A 1 208 ? 3.897 -8.876 -4.779 1.00 93.88 208 LEU A C 1
ATOM 1564 O O . LEU A 1 208 ? 5.109 -8.717 -4.887 1.00 93.88 208 LEU A O 1
ATOM 1568 N N . ALA A 1 209 ? 3.375 -9.960 -4.204 1.00 93.31 209 ALA A N 1
ATOM 1569 C CA . ALA A 1 209 ? 4.175 -11.065 -3.690 1.00 93.31 209 ALA A CA 1
ATOM 1570 C C . ALA A 1 209 ? 4.702 -12.007 -4.794 1.00 93.31 209 ALA A C 1
ATOM 1572 O O . ALA A 1 209 ? 5.289 -13.041 -4.468 1.00 93.31 209 ALA A O 1
ATOM 1573 N N . LEU A 1 210 ? 4.481 -11.670 -6.074 1.00 94.88 210 LEU A N 1
ATOM 1574 C CA . LEU A 1 210 ? 4.868 -12.453 -7.252 1.00 94.88 210 LEU A CA 1
ATOM 1575 C C . LEU A 1 210 ? 4.342 -13.893 -7.197 1.00 94.88 210 LEU A C 1
ATOM 1577 O O . LEU A 1 210 ? 5.082 -14.856 -7.394 1.00 94.88 210 LEU A O 1
ATOM 1581 N N . ARG A 1 211 ? 3.055 -14.071 -6.891 1.00 96.00 211 ARG A N 1
ATOM 1582 C CA . ARG A 1 211 ? 2.415 -15.394 -6.897 1.00 96.00 211 ARG A CA 1
ATOM 1583 C C . ARG A 1 211 ? 1.778 -15.695 -8.257 1.00 96.00 211 ARG A C 1
ATOM 1585 O O . ARG A 1 211 ? 1.352 -14.776 -8.953 1.00 96.00 211 ARG A O 1
ATOM 1592 N N . PRO A 1 212 ? 1.625 -16.976 -8.643 1.00 96.38 212 PRO A N 1
ATOM 1593 C CA . PRO A 1 212 ? 0.942 -17.332 -9.886 1.00 96.38 212 PRO A CA 1
ATOM 1594 C C . PRO A 1 212 ? -0.477 -16.756 -9.936 1.00 96.38 212 PRO A C 1
ATOM 1596 O O . PRO A 1 212 ? -1.254 -16.953 -9.000 1.00 96.38 212 PRO A O 1
ATOM 1599 N N . LEU A 1 213 ? -0.826 -16.053 -11.016 1.00 97.25 213 LEU A N 1
ATOM 1600 C CA . LEU A 1 213 ? -2.168 -15.491 -11.182 1.00 97.25 213 LEU A CA 1
ATOM 1601 C C . LEU A 1 213 ? -3.227 -16.598 -11.235 1.00 97.25 213 LEU A C 1
ATOM 1603 O O . LEU A 1 213 ? -3.008 -17.673 -11.795 1.00 97.25 213 LEU A O 1
ATOM 1607 N N . THR A 1 214 ? -4.398 -16.313 -10.668 1.00 97.62 214 THR A N 1
ATOM 1608 C CA . THR A 1 214 ? -5.559 -17.210 -10.703 1.00 97.62 214 THR A CA 1
ATOM 1609 C C . THR A 1 214 ? -6.787 -16.457 -11.199 1.00 97.62 214 THR A C 1
ATOM 1611 O O . THR A 1 214 ? -6.852 -15.234 -11.075 1.00 97.62 214 THR A O 1
ATOM 1614 N N . GLU A 1 215 ? -7.786 -17.184 -11.710 1.00 98.06 215 GLU A N 1
ATOM 1615 C CA . GLU A 1 215 ? -9.070 -16.599 -12.133 1.00 98.06 215 GLU A CA 1
ATOM 1616 C C . GLU A 1 215 ? -9.706 -15.766 -11.013 1.00 98.06 215 GLU A C 1
ATOM 1618 O O . GLU A 1 215 ? -10.193 -14.670 -11.264 1.00 98.06 215 GLU A O 1
ATOM 1623 N N . GLY A 1 216 ? -9.645 -16.248 -9.766 1.00 97.75 216 GLY A N 1
ATOM 1624 C CA . GLY A 1 216 ? -10.190 -15.531 -8.614 1.00 97.75 216 GLY A CA 1
ATOM 1625 C C . GLY A 1 216 ? -9.527 -14.171 -8.402 1.00 97.75 216 GLY A C 1
ATOM 1626 O O . GLY A 1 216 ? -10.224 -13.179 -8.240 1.00 97.75 216 GLY A O 1
ATOM 1627 N N . ILE A 1 217 ? -8.193 -14.101 -8.473 1.00 97.12 217 ILE A N 1
ATOM 1628 C CA . ILE A 1 217 ? -7.454 -12.839 -8.301 1.00 97.12 217 ILE A CA 1
ATOM 1629 C C . ILE A 1 217 ? -7.784 -11.841 -9.412 1.00 97.12 217 ILE A C 1
ATOM 1631 O O . ILE A 1 217 ? -8.032 -10.670 -9.128 1.00 97.12 217 ILE A O 1
ATOM 1635 N N . VAL A 1 218 ? -7.835 -12.305 -10.664 1.00 97.19 218 VAL A N 1
ATOM 1636 C CA . VAL A 1 218 ? -8.164 -11.444 -11.808 1.00 97.19 218 VAL A CA 1
ATOM 1637 C C . VAL A 1 218 ? -9.581 -10.889 -11.669 1.00 97.19 218 VAL A C 1
ATOM 1639 O O . VAL A 1 218 ? -9.763 -9.680 -11.767 1.00 97.19 218 VAL A O 1
ATOM 1642 N N . ARG A 1 219 ? -10.562 -11.737 -11.336 1.00 95.62 219 ARG A N 1
ATOM 1643 C CA . ARG A 1 219 ? -11.964 -11.327 -11.151 1.00 95.62 219 ARG A CA 1
ATOM 1644 C C . ARG A 1 219 ? -12.168 -10.392 -9.965 1.00 95.62 219 ARG A C 1
ATOM 1646 O O . ARG A 1 219 ? -13.022 -9.514 -10.029 1.00 95.62 219 ARG A O 1
ATOM 1653 N N . THR A 1 220 ? -11.395 -10.553 -8.894 1.00 94.94 220 THR A N 1
ATOM 1654 C CA . THR A 1 220 ? -11.442 -9.631 -7.752 1.00 94.94 220 THR A CA 1
ATOM 1655 C C . THR A 1 220 ? -10.949 -8.234 -8.143 1.00 94.94 220 THR A C 1
ATOM 1657 O O . THR A 1 220 ? -11.582 -7.237 -7.792 1.00 94.94 220 THR A O 1
ATOM 1660 N N . LEU A 1 221 ? -9.853 -8.146 -8.906 1.00 92.44 221 LEU A N 1
ATOM 1661 C CA . LEU A 1 221 ? -9.324 -6.869 -9.402 1.00 92.44 221 LEU A CA 1
ATOM 1662 C C . LEU A 1 221 ? -10.191 -6.255 -10.500 1.00 92.44 221 LEU A C 1
ATOM 1664 O O . LEU A 1 221 ? -10.364 -5.036 -10.530 1.00 92.44 221 LEU A O 1
ATOM 1668 N N . ASN A 1 222 ? -10.771 -7.074 -11.370 1.00 92.50 222 ASN A N 1
ATOM 1669 C CA . ASN A 1 222 ? -11.671 -6.636 -12.425 1.00 92.50 222 ASN A CA 1
ATOM 1670 C C . ASN A 1 222 ? -12.715 -7.729 -12.729 1.00 92.50 222 ASN A C 1
ATOM 1672 O O . ASN A 1 222 ? -12.395 -8.708 -13.411 1.00 92.50 222 ASN A O 1
ATOM 1676 N N . PRO A 1 223 ? -13.969 -7.567 -12.260 1.00 92.94 223 PRO A N 1
ATOM 1677 C CA . PRO A 1 223 ? -15.030 -8.554 -12.460 1.00 92.94 223 PRO A CA 1
ATOM 1678 C C . PRO A 1 223 ? -15.310 -8.885 -13.927 1.00 92.94 223 PRO A C 1
ATOM 1680 O O . PRO A 1 223 ? -15.762 -9.994 -14.216 1.00 92.94 223 PRO A O 1
ATOM 1683 N N . ASP A 1 224 ? -15.002 -7.973 -14.851 1.00 93.56 224 ASP A N 1
ATOM 1684 C CA . ASP A 1 224 ? -15.292 -8.121 -16.276 1.00 93.56 224 ASP A CA 1
ATOM 1685 C C . ASP A 1 224 ? -14.194 -8.874 -17.044 1.00 93.56 224 ASP A C 1
ATOM 1687 O O . ASP A 1 224 ? -14.445 -9.354 -18.150 1.00 93.56 224 ASP A O 1
ATOM 1691 N N . ARG A 1 225 ? -13.011 -9.085 -16.449 1.00 94.44 225 ARG A N 1
ATOM 1692 C CA . ARG A 1 225 ? -11.882 -9.784 -17.089 1.00 94.44 225 ARG A CA 1
ATOM 1693 C C . ARG A 1 225 ? -11.649 -11.183 -16.520 1.00 94.44 225 ARG A C 1
ATOM 1695 O O . ARG A 1 225 ? -11.741 -11.405 -15.318 1.00 94.44 225 ARG A O 1
ATOM 1702 N N . SER A 1 226 ? -11.331 -12.139 -17.389 1.00 96.88 226 SER A N 1
ATOM 1703 C CA . SER A 1 226 ? -10.863 -13.484 -17.023 1.00 96.88 226 SER A CA 1
ATOM 1704 C C . SER A 1 226 ? -9.341 -13.580 -17.026 1.00 96.88 226 SER A C 1
ATOM 1706 O O . SER A 1 226 ? -8.648 -12.755 -17.623 1.00 96.88 226 SER A O 1
ATOM 1708 N N . LEU A 1 227 ? -8.809 -14.655 -16.440 1.00 97.81 227 LEU A N 1
ATOM 1709 C CA . LEU A 1 227 ? -7.390 -14.992 -16.552 1.00 97.81 227 LEU A CA 1
ATOM 1710 C C . LEU A 1 227 ? -6.954 -15.182 -18.013 1.00 97.81 227 LEU A C 1
ATOM 1712 O O . LEU A 1 227 ? -5.823 -14.855 -18.361 1.00 97.81 227 LEU A O 1
ATOM 1716 N N . ALA A 1 228 ? -7.843 -15.695 -18.869 1.00 97.62 228 ALA A N 1
ATOM 1717 C CA . ALA A 1 228 ? -7.555 -15.869 -20.288 1.00 97.62 228 ALA A CA 1
ATOM 1718 C C . ALA A 1 228 ? -7.449 -14.524 -21.023 1.00 97.62 228 ALA A C 1
ATOM 1720 O O . ALA A 1 228 ? -6.565 -14.372 -21.863 1.00 97.62 228 ALA A O 1
ATOM 1721 N N . ASP A 1 229 ? -8.292 -13.547 -20.672 1.00 96.00 229 ASP A N 1
ATOM 1722 C CA . ASP A 1 229 ? -8.301 -12.220 -21.306 1.00 96.00 229 ASP A CA 1
ATOM 1723 C C . ASP A 1 229 ? -7.000 -11.451 -21.047 1.00 96.00 229 ASP A C 1
ATOM 1725 O O . ASP A 1 229 ? -6.542 -10.693 -21.896 1.00 96.00 229 ASP A O 1
ATOM 1729 N N . VAL A 1 230 ? -6.380 -11.664 -19.881 1.00 96.25 230 VAL A N 1
ATOM 1730 C CA . VAL A 1 230 ? -5.158 -10.950 -19.476 1.00 96.25 230 VAL A CA 1
ATOM 1731 C C . VAL A 1 230 ? -3.868 -11.724 -19.766 1.00 96.25 230 VAL A C 1
ATOM 1733 O O . VAL A 1 230 ? -2.780 -11.203 -19.533 1.00 96.25 230 VAL A O 1
ATOM 1736 N N . ALA A 1 231 ? -3.951 -12.952 -20.284 1.00 96.56 231 ALA A N 1
ATOM 1737 C CA . ALA A 1 231 ? -2.787 -13.823 -20.456 1.00 96.56 231 ALA A CA 1
ATOM 1738 C C . ALA A 1 231 ? -1.720 -13.218 -21.385 1.00 96.56 231 ALA A C 1
ATOM 1740 O O . ALA A 1 231 ? -0.536 -13.245 -21.057 1.00 96.56 231 ALA A O 1
ATOM 1741 N N . GLU A 1 232 ? -2.138 -12.641 -22.516 1.00 95.75 232 GLU A N 1
ATOM 1742 C CA . GLU A 1 232 ? -1.225 -12.044 -23.501 1.00 95.75 232 GLU A CA 1
ATOM 1743 C C . GLU A 1 232 ? -0.483 -10.830 -22.927 1.00 95.75 232 GLU A C 1
ATOM 1745 O O . GLU A 1 232 ? 0.736 -10.730 -23.057 1.00 95.75 232 GLU A O 1
ATOM 1750 N N . VAL A 1 233 ? -1.194 -9.929 -22.239 1.00 94.75 233 VAL A N 1
ATOM 1751 C CA . VAL A 1 233 ? -0.570 -8.731 -21.658 1.00 94.75 233 VAL A CA 1
ATOM 1752 C C . VAL A 1 233 ? 0.352 -9.082 -20.487 1.00 94.75 233 VAL A C 1
ATOM 1754 O O . VAL A 1 233 ? 1.420 -8.491 -20.354 1.00 94.75 233 VAL A O 1
ATOM 1757 N N . VAL A 1 234 ? -0.003 -10.079 -19.670 1.00 96.31 234 VAL A N 1
ATOM 1758 C CA . VAL A 1 234 ? 0.840 -10.554 -18.559 1.00 96.31 234 VAL A CA 1
ATOM 1759 C C . VAL A 1 234 ? 2.134 -11.194 -19.075 1.00 96.31 234 VAL A C 1
ATOM 1761 O O . VAL A 1 234 ? 3.201 -10.938 -18.510 1.00 96.31 234 VAL A O 1
ATOM 1764 N N . ASP A 1 235 ? 2.062 -11.983 -20.154 1.00 95.81 235 ASP A N 1
ATOM 1765 C CA . ASP A 1 235 ? 3.243 -12.568 -20.805 1.00 95.81 235 ASP A CA 1
ATOM 1766 C C . ASP A 1 235 ? 4.139 -11.479 -21.415 1.00 95.81 235 ASP A C 1
ATOM 1768 O O . ASP A 1 235 ? 5.351 -11.481 -21.198 1.00 95.81 235 ASP A O 1
ATOM 1772 N N . ALA A 1 236 ? 3.542 -10.480 -22.076 1.00 95.50 236 ALA A N 1
ATOM 1773 C CA . ALA A 1 236 ? 4.266 -9.343 -22.642 1.00 95.50 236 ALA A CA 1
ATOM 1774 C C . ALA A 1 236 ? 4.977 -8.484 -21.577 1.00 95.50 236 ALA A C 1
ATOM 1776 O O . ALA A 1 236 ? 6.092 -8.017 -21.810 1.00 95.50 236 ALA A O 1
ATOM 1777 N N . ILE A 1 237 ? 4.366 -8.301 -20.400 1.00 96.31 237 ILE A N 1
ATOM 1778 C CA . ILE A 1 237 ? 4.994 -7.631 -19.245 1.00 96.31 237 ILE A CA 1
ATOM 1779 C C . ILE A 1 237 ? 6.152 -8.474 -18.680 1.00 96.31 237 ILE A C 1
ATOM 1781 O O . ILE A 1 237 ? 7.084 -7.940 -18.078 1.00 96.31 237 ILE A O 1
ATOM 1785 N N . GLY A 1 238 ? 6.121 -9.794 -18.876 1.00 95.62 238 GLY A N 1
ATOM 1786 C CA . GLY A 1 238 ? 7.139 -10.710 -18.373 1.00 95.62 238 GLY A CA 1
ATOM 1787 C C . GLY A 1 238 ? 7.007 -10.992 -16.877 1.00 95.62 238 GLY A C 1
ATOM 1788 O O . GLY A 1 238 ? 8.022 -11.193 -16.208 1.00 95.62 238 GLY A O 1
ATOM 1789 N N . TYR A 1 239 ? 5.781 -10.991 -16.343 1.00 94.56 239 TYR A N 1
ATOM 1790 C CA . TYR A 1 239 ? 5.500 -11.320 -14.943 1.00 94.56 239 TYR A CA 1
ATOM 1791 C C . TYR A 1 239 ? 5.951 -12.744 -14.603 1.00 94.56 239 TYR A C 1
ATOM 1793 O O . TYR A 1 239 ? 5.532 -13.714 -15.239 1.00 94.56 239 TYR A O 1
ATOM 1801 N N . ARG A 1 240 ? 6.809 -12.884 -13.589 1.00 92.06 240 ARG A N 1
ATOM 1802 C CA . ARG A 1 240 ? 7.410 -14.166 -13.203 1.00 92.06 240 ARG A CA 1
ATOM 1803 C C . ARG A 1 240 ? 7.101 -14.469 -11.745 1.00 92.06 240 ARG A C 1
ATOM 1805 O O . ARG A 1 240 ? 7.644 -13.801 -10.870 1.00 92.06 240 ARG A O 1
ATOM 1812 N N . PRO A 1 241 ? 6.262 -15.478 -11.473 1.00 93.06 241 PRO A N 1
ATOM 1813 C CA . PRO A 1 241 ? 6.056 -15.927 -10.113 1.00 93.06 241 PRO A CA 1
ATOM 1814 C C . PRO A 1 241 ? 7.342 -16.458 -9.475 1.00 93.06 241 PRO A C 1
ATOM 1816 O O . PRO A 1 241 ? 8.152 -17.094 -10.155 1.00 93.06 241 PRO A O 1
ATOM 1819 N N . VAL A 1 242 ? 7.504 -16.238 -8.172 1.00 90.12 242 VAL A N 1
ATOM 1820 C CA . VAL A 1 242 ? 8.671 -16.681 -7.395 1.00 90.12 242 VAL A CA 1
ATOM 1821 C C . VAL A 1 242 ? 8.253 -17.545 -6.207 1.00 90.12 242 VAL A C 1
ATOM 1823 O O . VAL A 1 242 ? 7.175 -17.376 -5.637 1.00 90.12 242 VAL A O 1
ATOM 1826 N N . GLU A 1 243 ? 9.124 -18.479 -5.821 1.00 84.19 243 GLU A N 1
ATOM 1827 C CA . GLU A 1 243 ? 8.937 -19.339 -4.651 1.00 84.19 243 GLU A CA 1
ATOM 1828 C C . GLU A 1 243 ? 10.187 -19.303 -3.745 1.00 84.19 243 GLU A C 1
ATOM 1830 O O . GLU A 1 243 ? 11.284 -19.605 -4.224 1.00 84.19 243 GLU A O 1
ATOM 1835 N N . PRO A 1 244 ? 10.051 -18.979 -2.439 1.00 83.81 244 PRO A N 1
ATOM 1836 C CA . PRO A 1 244 ? 8.825 -18.536 -1.769 1.00 83.81 244 PRO A CA 1
ATOM 1837 C C . PRO A 1 244 ? 8.401 -17.126 -2.216 1.00 83.81 244 PRO A C 1
ATOM 1839 O O . PRO A 1 244 ? 9.221 -16.342 -2.683 1.00 83.81 244 PRO A O 1
ATOM 1842 N N . ALA A 1 245 ? 7.115 -16.815 -2.046 1.00 83.50 245 ALA A N 1
ATOM 1843 C CA . ALA A 1 245 ? 6.563 -15.497 -2.352 1.00 83.50 245 ALA A CA 1
ATOM 1844 C C . ALA A 1 245 ? 7.264 -14.384 -1.548 1.00 83.50 245 ALA A C 1
ATOM 1846 O O . ALA A 1 245 ? 7.696 -14.611 -0.413 1.00 83.50 245 ALA A O 1
ATOM 1847 N N . LEU A 1 246 ? 7.336 -13.178 -2.117 1.00 82.06 246 LEU A N 1
ATOM 1848 C CA . LEU A 1 246 ? 7.996 -12.045 -1.463 1.00 82.06 246 LEU A CA 1
ATOM 1849 C C . LEU A 1 246 ? 7.212 -11.582 -0.219 1.00 82.06 246 LEU A C 1
ATOM 1851 O O . LEU A 1 246 ? 5.983 -11.466 -0.285 1.00 82.06 246 LEU A O 1
ATOM 1855 N N . PRO A 1 247 ? 7.886 -11.293 0.911 1.00 78.31 247 PRO A N 1
ATOM 1856 C CA . PRO A 1 247 ? 7.237 -10.696 2.072 1.00 78.31 247 PRO A CA 1
ATOM 1857 C C . PRO A 1 247 ? 6.835 -9.245 1.770 1.00 78.31 247 PRO A C 1
ATOM 1859 O O . PRO A 1 247 ? 7.613 -8.486 1.195 1.00 78.31 247 PRO A O 1
ATOM 1862 N N . LEU A 1 248 ? 5.622 -8.858 2.176 1.00 80.38 248 LEU A N 1
ATOM 1863 C CA . LEU A 1 248 ? 5.052 -7.518 1.944 1.00 80.38 248 LEU A CA 1
ATOM 1864 C C . LEU A 1 248 ? 4.838 -6.714 3.233 1.00 80.38 248 LEU A C 1
ATOM 1866 O O . LEU A 1 248 ? 4.399 -5.573 3.191 1.00 80.38 248 LEU A O 1
ATOM 1870 N N . ASP A 1 249 ? 5.138 -7.292 4.394 1.00 73.75 249 ASP A N 1
ATOM 1871 C CA . ASP A 1 249 ? 4.916 -6.670 5.703 1.00 73.75 249 ASP A CA 1
ATOM 1872 C C . ASP A 1 249 ? 6.102 -5.826 6.190 1.00 73.75 249 ASP A C 1
ATOM 1874 O O . ASP A 1 249 ? 6.159 -5.465 7.363 1.00 73.75 249 ASP A O 1
ATOM 1878 N N . GLN A 1 250 ? 7.042 -5.500 5.294 1.00 75.62 250 GLN A N 1
ATOM 1879 C CA . GLN A 1 250 ? 8.217 -4.670 5.585 1.00 75.62 250 GLN A CA 1
ATOM 1880 C C . GLN A 1 250 ? 8.998 -5.144 6.829 1.00 75.62 250 GLN A C 1
ATOM 1882 O O . GLN A 1 250 ? 9.506 -4.340 7.601 1.00 75.62 250 GLN A O 1
ATOM 1887 N N . GLY A 1 251 ? 9.060 -6.463 7.050 1.00 76.06 251 GLY A N 1
ATOM 1888 C CA . GLY A 1 251 ? 9.791 -7.061 8.171 1.00 76.06 251 GLY A CA 1
ATOM 1889 C C . GLY A 1 251 ? 9.021 -7.114 9.493 1.00 76.06 251 GLY A C 1
ATOM 1890 O O . GLY A 1 251 ? 9.489 -7.759 10.427 1.00 76.06 251 GLY A O 1
ATOM 1891 N N . ALA A 1 252 ? 7.825 -6.521 9.577 1.00 81.38 252 ALA A N 1
ATOM 1892 C CA . ALA A 1 252 ? 7.013 -6.543 10.792 1.00 81.38 252 ALA A CA 1
ATOM 1893 C C . ALA A 1 252 ? 6.561 -7.966 11.175 1.00 81.38 252 ALA A C 1
ATOM 1895 O O . ALA A 1 252 ? 6.497 -8.307 12.354 1.00 81.38 252 ALA A O 1
ATOM 1896 N N . GLY A 1 253 ? 6.283 -8.822 10.189 1.00 85.12 253 GLY A N 1
ATOM 1897 C CA . GLY A 1 253 ? 5.922 -10.217 10.423 1.00 85.12 253 GLY A CA 1
ATOM 1898 C C . GLY A 1 253 ? 4.475 -10.437 10.878 1.00 85.12 253 GLY A C 1
ATOM 1899 O O . GLY A 1 253 ? 3.650 -9.527 10.988 1.00 85.12 253 GLY A O 1
ATOM 1900 N N . GLU A 1 254 ? 4.141 -11.706 11.106 1.00 90.12 254 GLU A N 1
ATOM 1901 C CA . GLU A 1 254 ? 2.865 -12.130 11.688 1.00 90.12 254 GLU A CA 1
ATOM 1902 C C . GLU A 1 254 ? 2.858 -11.934 13.207 1.00 90.12 254 GLU A C 1
ATOM 1904 O O . GLU A 1 254 ? 3.827 -12.287 13.879 1.00 90.12 254 GLU A O 1
ATOM 1909 N N . GLY A 1 255 ? 1.766 -11.400 13.759 1.00 92.75 255 GLY A N 1
ATOM 1910 C CA . GLY A 1 255 ? 1.637 -11.168 15.198 1.00 92.75 255 GLY A CA 1
ATOM 1911 C C . GLY A 1 255 ? 2.375 -9.927 15.708 1.00 92.75 255 GLY A C 1
ATOM 1912 O O . GLY A 1 255 ? 2.494 -9.755 16.922 1.00 92.75 255 GLY A O 1
ATOM 1913 N N . ALA A 1 256 ? 2.858 -9.058 14.814 1.00 92.81 256 ALA A N 1
ATOM 1914 C CA . ALA A 1 256 ? 3.495 -7.801 15.199 1.00 92.81 256 ALA A CA 1
ATOM 1915 C C . ALA A 1 256 ? 2.498 -6.920 15.979 1.00 92.81 256 ALA A C 1
ATOM 1917 O O . ALA A 1 256 ? 1.381 -6.708 15.490 1.00 92.81 256 ALA A O 1
ATOM 1918 N N . PRO A 1 257 ? 2.849 -6.430 17.181 1.00 94.12 257 PRO A N 1
ATOM 1919 C CA . PRO A 1 257 ? 1.915 -5.702 18.026 1.00 94.12 257 PRO A CA 1
ATOM 1920 C C . PRO A 1 257 ? 1.635 -4.305 17.484 1.00 94.12 257 PRO A C 1
ATOM 1922 O O . PRO A 1 257 ? 2.482 -3.682 16.848 1.00 94.12 257 PRO A O 1
ATOM 1925 N N . LEU A 1 258 ? 0.458 -3.778 17.801 1.00 93.62 258 LEU A N 1
ATOM 1926 C CA . LEU A 1 258 ? 0.213 -2.349 17.682 1.00 93.62 258 LEU A CA 1
ATOM 1927 C C . LEU A 1 258 ? 0.869 -1.629 18.855 1.00 93.62 258 LEU A C 1
ATOM 1929 O O . LEU A 1 258 ? 0.759 -2.073 19.996 1.00 93.62 258 LEU A O 1
ATOM 1933 N N . VAL A 1 259 ? 1.515 -0.500 18.585 1.00 92.81 259 VAL A N 1
ATOM 1934 C CA . VAL A 1 259 ? 2.199 0.336 19.574 1.00 92.81 259 VAL A CA 1
ATOM 1935 C C . VAL A 1 259 ? 1.869 1.811 19.368 1.00 92.81 259 VAL A C 1
ATOM 1937 O O . VAL A 1 259 ? 1.558 2.260 18.264 1.00 92.81 259 VAL A O 1
ATOM 1940 N N . THR A 1 260 ? 1.964 2.583 20.446 1.00 90.94 260 THR A N 1
ATOM 1941 C CA . THR A 1 260 ? 1.908 4.050 20.398 1.00 90.94 260 THR A CA 1
ATOM 1942 C C . THR A 1 260 ? 3.270 4.607 19.973 1.00 90.94 260 THR A C 1
ATOM 1944 O O . THR A 1 260 ? 4.295 4.170 20.490 1.00 90.94 260 THR A O 1
ATOM 1947 N N . GLN A 1 261 ? 3.325 5.597 19.082 1.00 86.69 261 GLN A N 1
ATOM 1948 C CA . GLN A 1 261 ? 4.569 6.251 18.654 1.00 86.69 261 GLN A CA 1
ATOM 1949 C C . GLN A 1 261 ? 4.409 7.771 18.445 1.00 86.69 261 GLN A C 1
ATOM 1951 O O . GLN A 1 261 ? 3.297 8.256 18.244 1.00 86.69 261 GLN A O 1
ATOM 1956 N N . PRO A 1 262 ? 5.503 8.561 18.460 1.00 83.38 262 PRO A N 1
ATOM 1957 C CA . PRO A 1 262 ? 5.441 9.992 18.172 1.00 83.38 262 PRO A CA 1
ATOM 1958 C C . PRO A 1 262 ? 5.042 10.253 16.712 1.00 83.38 262 PRO A C 1
ATOM 1960 O O . PRO A 1 262 ? 5.625 9.674 15.797 1.00 83.38 262 PRO A O 1
ATOM 1963 N N . SER A 1 263 ? 4.107 11.177 16.490 1.00 64.19 263 SER A N 1
ATOM 1964 C CA . SER A 1 263 ? 3.444 11.406 15.193 1.00 64.19 263 SER A CA 1
ATOM 1965 C C . SER A 1 263 ? 4.359 11.915 14.071 1.00 64.19 263 SER A C 1
ATOM 1967 O O . SER A 1 263 ? 4.002 11.810 12.904 1.00 64.19 263 SER A O 1
ATOM 1969 N N . ALA A 1 264 ? 5.520 12.487 14.406 1.00 57.53 264 ALA A N 1
ATOM 1970 C CA . ALA A 1 264 ? 6.450 13.083 13.442 1.00 57.53 264 ALA A CA 1
ATOM 1971 C C . ALA A 1 264 ? 7.392 12.064 12.772 1.00 57.53 264 ALA A C 1
ATOM 1973 O O . ALA A 1 264 ? 8.004 12.371 11.764 1.00 57.53 264 ALA A O 1
ATOM 1974 N N . ARG A 1 265 ? 7.510 10.837 13.299 1.00 51.72 265 ARG A N 1
ATOM 1975 C CA . ARG A 1 265 ? 8.561 9.884 12.888 1.00 51.72 265 ARG A CA 1
ATOM 1976 C C . ARG A 1 265 ? 8.161 8.875 11.810 1.00 51.72 265 ARG A C 1
ATOM 1978 O O . ARG A 1 265 ? 8.842 7.861 11.673 1.00 51.72 265 ARG A O 1
ATOM 1985 N N . GLN A 1 266 ? 7.047 9.066 11.108 1.00 52.72 266 GLN A N 1
ATOM 1986 C CA . GLN A 1 266 ? 6.445 7.954 10.371 1.00 52.72 266 GLN A CA 1
ATOM 1987 C C . GLN A 1 266 ? 6.457 8.162 8.858 1.00 52.72 266 GLN A C 1
ATOM 1989 O O . GLN A 1 266 ? 5.796 9.086 8.380 1.00 52.72 266 GLN A O 1
ATOM 1994 N N . PRO A 1 267 ? 7.152 7.289 8.097 1.00 50.91 267 PRO A N 1
ATOM 1995 C CA . PRO A 1 267 ? 6.985 7.241 6.653 1.00 50.91 267 PRO A CA 1
ATOM 1996 C C . PRO A 1 267 ? 5.532 6.885 6.314 1.00 50.91 267 PRO A C 1
ATOM 1998 O O . PRO A 1 267 ? 4.820 6.276 7.117 1.00 50.91 267 PRO A O 1
ATOM 2001 N N . PHE A 1 268 ? 5.112 7.275 5.112 1.00 54.09 268 PHE A N 1
ATOM 2002 C CA . PHE A 1 268 ? 3.738 7.437 4.617 1.00 54.09 268 PHE A CA 1
ATOM 2003 C C . PHE A 1 268 ? 2.730 6.267 4.790 1.00 54.09 268 PHE A C 1
ATOM 2005 O O . PHE A 1 268 ? 1.612 6.379 4.303 1.00 54.09 268 PHE A O 1
ATOM 2012 N N . SER A 1 269 ? 3.022 5.157 5.483 1.00 58.44 269 SER A N 1
ATOM 2013 C CA . SER A 1 269 ? 2.177 3.945 5.460 1.00 58.44 269 SER A CA 1
ATOM 2014 C C . SER A 1 269 ? 2.021 3.133 6.762 1.00 58.44 269 SER A C 1
ATOM 2016 O O . SER A 1 269 ? 1.142 2.271 6.812 1.00 58.44 269 SER A O 1
ATOM 2018 N N . LEU A 1 270 ? 2.794 3.365 7.834 1.00 58.25 270 LEU A N 1
ATOM 2019 C CA . LEU A 1 270 ? 2.752 2.467 9.013 1.00 58.25 270 LEU A CA 1
ATOM 2020 C C . LEU A 1 270 ? 1.554 2.679 9.950 1.00 58.25 270 LEU A C 1
ATOM 2022 O O . LEU A 1 270 ? 1.154 1.749 10.650 1.00 58.25 270 LEU A O 1
ATOM 2026 N N . GLY A 1 271 ? 0.986 3.884 9.954 1.00 63.34 271 GLY A N 1
ATOM 2027 C CA . GLY A 1 271 ? -0.154 4.258 10.800 1.00 63.34 271 GLY A CA 1
ATOM 2028 C C . GLY A 1 271 ? -1.471 4.400 10.058 1.00 63.34 271 GLY A C 1
ATOM 2029 O O . GLY A 1 271 ? -2.421 4.924 10.626 1.00 63.34 271 GLY A O 1
ATOM 2030 N N . HIS A 1 272 ? -1.527 3.988 8.794 1.00 80.06 272 HIS A N 1
ATOM 2031 C CA . HIS A 1 272 ? -2.725 4.098 7.976 1.00 80.06 272 HIS A CA 1
ATOM 2032 C C . HIS A 1 272 ? -3.543 2.805 8.043 1.00 80.06 272 HIS A C 1
ATOM 2034 O O . HIS A 1 272 ? -3.010 1.706 7.877 1.00 80.06 272 HIS A O 1
ATOM 2040 N N . PHE A 1 273 ? -4.848 2.950 8.265 1.00 85.69 273 PHE A N 1
ATOM 2041 C CA . PHE A 1 273 ? -5.785 1.840 8.386 1.00 85.69 273 PHE A CA 1
ATOM 2042 C C . PHE A 1 273 ? -7.001 2.032 7.482 1.00 85.69 273 PHE A C 1
ATOM 2044 O O . PHE A 1 273 ? -7.504 3.148 7.353 1.00 85.69 273 PHE A O 1
ATOM 2051 N N . LEU A 1 274 ? -7.482 0.940 6.893 1.00 86.00 274 LEU A N 1
ATOM 2052 C CA . LEU A 1 274 ? -8.744 0.870 6.159 1.00 86.00 274 LEU A CA 1
ATOM 2053 C C . LEU A 1 274 ? -9.769 0.155 7.035 1.00 86.00 274 LEU A C 1
ATOM 2055 O O . LEU A 1 274 ? -9.506 -0.932 7.546 1.00 86.00 274 LEU A O 1
ATOM 2059 N N . LEU A 1 275 ? -10.936 0.766 7.213 1.00 87.69 275 LEU A N 1
ATOM 2060 C CA . LEU A 1 275 ? -12.040 0.193 7.980 1.00 87.69 275 LEU A CA 1
ATOM 2061 C C . LEU A 1 275 ? -13.059 -0.388 7.001 1.00 87.69 275 LEU A C 1
ATOM 2063 O O . LEU A 1 275 ? -13.891 0.342 6.471 1.00 87.69 275 LEU A O 1
ATOM 2067 N N . GLU A 1 276 ? -12.982 -1.695 6.771 1.00 88.62 276 GLU A N 1
ATOM 2068 C CA . GLU A 1 276 ? -13.913 -2.452 5.931 1.00 88.62 276 GLU A CA 1
ATOM 2069 C C . GLU A 1 276 ? -15.152 -2.840 6.758 1.00 88.62 276 GLU A C 1
ATOM 2071 O O . GLU A 1 276 ? -15.010 -3.631 7.693 1.00 88.62 276 GLU A O 1
ATOM 2076 N N . PRO A 1 277 ? -16.361 -2.336 6.448 1.00 89.06 277 PRO A N 1
ATOM 2077 C CA . PRO A 1 277 ? -17.587 -2.785 7.106 1.00 89.06 277 PRO A CA 1
ATOM 2078 C C . PRO A 1 277 ? -17.897 -4.246 6.756 1.00 89.06 277 PRO A C 1
ATOM 2080 O O . PRO A 1 277 ? -17.801 -4.635 5.594 1.00 89.06 277 PRO A O 1
ATOM 2083 N N . ASP A 1 278 ? -18.330 -5.045 7.733 1.00 88.12 278 ASP A N 1
ATOM 2084 C CA . ASP A 1 278 ? -18.711 -6.449 7.508 1.00 88.12 278 ASP A CA 1
ATOM 2085 C C . ASP A 1 278 ? -20.196 -6.647 7.150 1.00 88.12 278 ASP A C 1
ATOM 2087 O O . ASP A 1 278 ? -20.606 -7.751 6.798 1.00 88.12 278 ASP A O 1
ATOM 2091 N N . GLY A 1 279 ? -20.991 -5.573 7.205 1.00 85.69 279 GLY A N 1
ATOM 2092 C CA . GLY A 1 279 ? -22.433 -5.574 6.937 1.00 85.69 279 GLY A CA 1
ATOM 2093 C C . GLY A 1 279 ? -23.316 -5.779 8.173 1.00 85.69 279 GLY A C 1
ATOM 2094 O O . GLY A 1 279 ? -24.499 -5.448 8.117 1.00 85.69 279 GLY A O 1
ATOM 2095 N N . ASP A 1 280 ? -22.745 -6.215 9.300 1.00 88.19 280 ASP A N 1
ATOM 2096 C CA . ASP A 1 280 ? -23.444 -6.480 10.566 1.00 88.19 280 ASP A CA 1
ATOM 2097 C C . ASP A 1 280 ? -23.190 -5.384 11.624 1.00 88.19 280 ASP A C 1
ATOM 2099 O O . ASP A 1 280 ? -23.480 -5.556 12.810 1.00 88.19 280 ASP A O 1
ATOM 2103 N N . GLY A 1 281 ? -22.657 -4.234 11.199 1.00 90.06 281 GLY A N 1
ATOM 2104 C CA . GLY A 1 281 ? -22.335 -3.094 12.064 1.00 90.06 281 GLY A CA 1
ATOM 2105 C C . GLY A 1 281 ? -20.943 -3.154 12.701 1.00 90.06 281 GLY A C 1
ATOM 2106 O O . GLY A 1 281 ? -20.626 -2.296 13.526 1.00 90.06 281 GLY A O 1
ATOM 2107 N N . TYR A 1 282 ? -20.115 -4.126 12.311 1.00 94.25 282 TYR A N 1
ATOM 2108 C CA . TYR A 1 282 ? -18.711 -4.217 12.700 1.00 94.25 282 TYR A CA 1
ATOM 2109 C C . TYR A 1 282 ? -17.795 -3.949 11.504 1.00 94.25 282 TYR A C 1
ATOM 2111 O O . TYR A 1 282 ? -18.223 -3.880 10.350 1.00 94.25 282 TYR A O 1
ATOM 2119 N N . HIS A 1 283 ? -16.501 -3.826 11.791 1.00 93.62 283 HIS A N 1
ATOM 2120 C CA . HIS A 1 283 ? -15.464 -3.583 10.799 1.00 93.62 283 HIS A CA 1
ATOM 2121 C C . HIS A 1 283 ? -14.321 -4.567 10.967 1.00 93.62 283 HIS A C 1
ATOM 2123 O O . HIS A 1 283 ? -13.933 -4.916 12.087 1.00 93.62 283 HIS A O 1
ATOM 2129 N N . ARG A 1 284 ? -13.724 -4.947 9.841 1.00 93.94 284 ARG A N 1
ATOM 2130 C CA . ARG A 1 284 ? -12.345 -5.417 9.789 1.00 93.94 284 ARG A CA 1
ATOM 2131 C C . ARG A 1 284 ? -11.443 -4.201 9.575 1.00 93.94 284 ARG A C 1
ATOM 2133 O O . ARG A 1 284 ? -11.708 -3.366 8.716 1.00 93.94 284 ARG A O 1
ATOM 2140 N N . ILE A 1 285 ? -10.377 -4.098 10.362 1.00 93.38 285 ILE A N 1
ATOM 2141 C CA . ILE A 1 285 ? -9.408 -3.001 10.257 1.00 93.38 285 ILE A CA 1
ATOM 2142 C C . ILE A 1 285 ? -8.157 -3.542 9.571 1.00 93.38 285 ILE A C 1
ATOM 2144 O O . ILE A 1 285 ? -7.485 -4.405 10.131 1.00 93.38 285 ILE A O 1
ATOM 2148 N N . LEU A 1 286 ? -7.868 -3.065 8.363 1.00 91.25 286 LEU A N 1
ATOM 2149 C CA . LEU A 1 286 ? -6.736 -3.489 7.542 1.00 91.25 286 LEU A CA 1
ATOM 2150 C C . LEU A 1 286 ? -5.586 -2.490 7.656 1.00 91.25 286 LEU A C 1
ATOM 2152 O O . LEU A 1 286 ? -5.794 -1.280 7.641 1.00 91.25 286 LEU A O 1
ATOM 2156 N N . VAL A 1 287 ? -4.369 -3.004 7.751 1.00 89.62 287 VAL A N 1
ATOM 2157 C CA . VAL A 1 287 ? -3.123 -2.246 7.841 1.00 89.62 287 VAL A CA 1
ATOM 2158 C C . VAL A 1 287 ? -2.671 -1.858 6.437 1.00 89.62 287 VAL A C 1
ATOM 2160 O O . VAL A 1 287 ? -2.528 -2.716 5.573 1.00 89.62 287 VAL A O 1
ATOM 2163 N N . HIS A 1 288 ? -2.395 -0.577 6.206 1.00 84.25 288 HIS A N 1
ATOM 2164 C CA . HIS A 1 288 ? -2.063 -0.055 4.878 1.00 84.25 288 HIS A CA 1
ATOM 2165 C C . HIS A 1 288 ? -0.837 -0.702 4.240 1.00 84.25 288 HIS A C 1
ATOM 2167 O O . HIS A 1 288 ? -0.897 -1.102 3.078 1.00 84.25 288 HIS A O 1
ATOM 2173 N N . HIS A 1 289 ? 0.278 -0.791 4.972 1.00 80.81 289 HIS A N 1
ATOM 2174 C CA . HIS A 1 289 ? 1.538 -1.268 4.399 1.00 80.81 289 HIS A CA 1
ATOM 2175 C C . HIS A 1 289 ? 1.511 -2.771 4.079 1.00 80.81 289 HIS A C 1
ATOM 2177 O O . HIS A 1 289 ? 1.947 -3.171 3.005 1.00 80.81 289 HIS A O 1
ATOM 2183 N N . SER A 1 290 ? 0.976 -3.600 4.981 1.00 87.62 290 SER A N 1
ATOM 2184 C CA . SER A 1 290 ? 1.008 -5.062 4.844 1.00 87.62 290 SER A CA 1
ATOM 2185 C C . SER A 1 290 ? -0.257 -5.652 4.219 1.00 87.62 290 SER A C 1
ATOM 2187 O O . SER A 1 290 ? -0.225 -6.776 3.714 1.00 87.62 290 SER A O 1
ATOM 2189 N N . GLY A 1 291 ? -1.378 -4.926 4.286 1.00 89.38 291 GLY A N 1
ATOM 2190 C CA . GLY A 1 291 ? -2.721 -5.411 3.968 1.00 89.38 291 GLY A CA 1
ATOM 2191 C C . GLY A 1 291 ? -3.269 -6.460 4.944 1.00 89.38 291 GLY A C 1
ATOM 2192 O O . GLY A 1 291 ? -4.317 -7.043 4.680 1.00 89.38 291 GLY A O 1
ATOM 2193 N N . LYS A 1 292 ? -2.576 -6.716 6.060 1.00 92.50 292 LYS A N 1
ATOM 2194 C CA . LYS A 1 292 ? -3.031 -7.621 7.126 1.00 92.50 292 LYS A CA 1
ATOM 2195 C C . LYS A 1 292 ? -4.132 -6.978 7.968 1.00 92.50 292 LYS A C 1
ATOM 2197 O O . LYS A 1 292 ? -4.286 -5.761 7.963 1.00 92.50 292 LYS A O 1
ATOM 2202 N N . ALA A 1 293 ? -4.886 -7.780 8.710 1.00 94.88 293 ALA A N 1
ATOM 2203 C CA . ALA A 1 293 ? -5.944 -7.300 9.593 1.00 94.88 293 ALA A CA 1
ATOM 2204 C C . ALA A 1 293 ? -5.455 -7.138 11.039 1.00 94.88 293 ALA A C 1
ATOM 2206 O O . ALA A 1 293 ? -4.554 -7.849 11.483 1.00 94.88 293 ALA A O 1
ATOM 2207 N N . LEU A 1 294 ? -6.080 -6.233 11.792 1.00 96.12 294 LEU A N 1
ATOM 2208 C CA . LEU A 1 294 ? -5.930 -6.190 13.244 1.00 96.12 294 LEU A CA 1
ATOM 2209 C C . LEU A 1 294 ? -6.619 -7.396 13.880 1.00 96.12 294 LEU A C 1
ATOM 2211 O O . LEU A 1 294 ? -7.796 -7.635 13.619 1.00 96.12 294 LEU A O 1
ATOM 2215 N N . GLU A 1 295 ? -5.911 -8.108 14.750 1.00 97.56 295 GLU A N 1
ATOM 2216 C CA . GLU A 1 295 ? -6.415 -9.247 15.515 1.00 97.56 295 GLU A CA 1
ATOM 2217 C C . GLU A 1 295 ? -6.189 -9.042 17.017 1.00 97.56 295 GLU A C 1
ATOM 2219 O O . GLU A 1 295 ? -5.123 -8.601 17.456 1.00 97.56 295 GLU A O 1
ATOM 2224 N N . VAL A 1 296 ? -7.192 -9.398 17.822 1.00 97.75 296 VAL A N 1
ATOM 2225 C CA . VAL A 1 296 ? -7.040 -9.518 19.275 1.00 97.75 296 VAL A CA 1
ATOM 2226 C C . VAL A 1 296 ? -6.531 -10.911 19.643 1.00 97.75 296 VAL A C 1
ATOM 2228 O O . VAL A 1 296 ? -7.068 -11.926 19.211 1.00 97.75 296 VAL A O 1
ATOM 2231 N N . THR A 1 297 ? -5.492 -10.973 20.473 1.00 95.62 297 THR A N 1
ATOM 2232 C CA . THR A 1 297 ? -4.840 -12.240 20.871 1.00 95.62 297 THR A CA 1
ATOM 2233 C C . THR A 1 297 ? -5.415 -12.851 22.154 1.00 95.62 297 THR A C 1
ATOM 2235 O O . THR A 1 297 ? -5.015 -13.940 22.568 1.00 95.62 297 THR A O 1
ATOM 2238 N N . GLY A 1 298 ? -6.368 -12.171 22.796 1.00 92.69 298 GLY A N 1
ATOM 2239 C CA . GLY A 1 298 ? -7.079 -12.649 23.977 1.00 92.69 298 GLY A CA 1
ATOM 2240 C C . GLY A 1 298 ? -8.295 -11.782 24.298 1.00 92.69 298 GLY A C 1
ATOM 2241 O O . GLY A 1 298 ? -8.375 -10.637 23.866 1.00 92.69 298 GLY A O 1
ATOM 2242 N N . THR A 1 299 ? -9.239 -12.326 25.070 1.00 94.38 299 THR A N 1
ATOM 2243 C CA . THR A 1 299 ? -10.537 -11.687 25.362 1.00 94.38 299 THR A CA 1
ATOM 2244 C C . THR A 1 299 ? -10.616 -11.010 26.733 1.00 94.38 299 THR A C 1
ATOM 2246 O O . THR A 1 299 ? -11.616 -10.372 27.044 1.00 94.38 299 THR A O 1
ATOM 2249 N N . ALA A 1 300 ? -9.579 -11.133 27.563 1.00 96.44 300 ALA A N 1
ATOM 2250 C CA . ALA A 1 300 ? -9.491 -10.458 28.855 1.00 96.44 300 ALA A CA 1
ATOM 2251 C C . ALA A 1 300 ? -8.798 -9.090 28.733 1.00 96.44 300 ALA A C 1
ATOM 2253 O O . ALA A 1 300 ? -8.058 -8.840 27.779 1.00 96.44 300 ALA A O 1
ATOM 2254 N N . ALA A 1 301 ? -8.983 -8.227 29.737 1.00 96.69 301 ALA A N 1
ATOM 2255 C CA . ALA A 1 301 ? -8.221 -6.986 29.848 1.00 96.69 301 ALA A CA 1
ATOM 2256 C C . ALA A 1 301 ? -6.706 -7.275 29.853 1.00 96.69 301 ALA A C 1
ATOM 2258 O O . ALA A 1 301 ? -6.240 -8.209 30.508 1.00 96.69 301 ALA A O 1
ATOM 2259 N N . GLY A 1 302 ? -5.948 -6.481 29.100 1.00 96.06 302 GLY A N 1
ATOM 2260 C CA . GLY A 1 302 ? -4.541 -6.714 28.784 1.00 96.06 302 GLY A CA 1
ATOM 2261 C C . GLY A 1 302 ? -4.302 -7.605 27.558 1.00 96.06 302 GLY A C 1
ATOM 2262 O O . GLY A 1 302 ? -3.145 -7.809 27.197 1.00 96.06 302 GLY A O 1
ATOM 2263 N N . GLY A 1 303 ? -5.352 -8.126 26.908 1.00 96.62 303 GLY A N 1
ATOM 2264 C CA . GLY A 1 303 ? -5.238 -8.843 25.635 1.00 96.62 303 GLY A CA 1
ATOM 2265 C C . GLY A 1 303 ? -4.561 -7.974 24.573 1.00 96.62 303 GLY A C 1
ATOM 2266 O O . GLY A 1 303 ? -4.901 -6.801 24.430 1.00 96.62 303 GLY A O 1
ATOM 2267 N N . GLY A 1 304 ? -3.576 -8.522 23.862 1.00 96.31 304 GLY A N 1
ATOM 2268 C CA . GLY A 1 304 ? -2.793 -7.762 22.887 1.00 96.31 304 GLY A CA 1
ATOM 2269 C C . GLY A 1 304 ? -3.534 -7.573 21.568 1.00 96.31 304 GLY A C 1
ATOM 2270 O O . GLY A 1 304 ? -4.303 -8.450 21.167 1.00 96.31 304 GLY A O 1
ATOM 2271 N N . VAL A 1 305 ? -3.250 -6.468 20.881 1.00 97.38 305 VAL A N 1
ATOM 2272 C CA . VAL A 1 305 ? -3.721 -6.193 19.518 1.00 97.38 305 VAL A CA 1
ATOM 2273 C C . VAL A 1 305 ? -2.534 -6.278 18.566 1.00 97.38 305 VAL A C 1
ATOM 2275 O O . VAL A 1 305 ? -1.522 -5.612 18.782 1.00 97.38 305 VAL A O 1
ATOM 2278 N N . VAL A 1 306 ? -2.642 -7.112 17.537 1.00 96.00 306 VAL A N 1
ATOM 2279 C CA . VAL A 1 306 ? -1.550 -7.426 16.602 1.00 96.00 306 VAL A CA 1
ATOM 2280 C C . VAL A 1 306 ? -2.024 -7.340 15.155 1.00 96.00 306 VAL A C 1
ATOM 2282 O O . VAL A 1 306 ? -3.227 -7.324 14.911 1.00 96.00 306 VAL A O 1
ATOM 2285 N N . GLN A 1 307 ? -1.107 -7.327 14.188 1.00 93.44 307 GLN A N 1
ATOM 2286 C CA . GLN A 1 307 ? -1.456 -7.634 12.797 1.00 93.44 307 GLN A CA 1
ATOM 2287 C C . GLN A 1 307 ? -1.419 -9.145 12.527 1.00 93.44 307 GLN A C 1
ATOM 2289 O O . GLN A 1 307 ? -0.559 -9.855 13.054 1.00 93.44 307 GLN A O 1
ATOM 2294 N N . SER A 1 308 ? -2.319 -9.622 11.672 1.00 94.88 308 SER A N 1
ATOM 2295 C CA . SER A 1 308 ? -2.474 -11.037 11.328 1.00 94.88 308 SER A CA 1
ATOM 2296 C C . SER A 1 308 ? -3.114 -11.209 9.949 1.00 94.88 308 SER A C 1
ATOM 2298 O O . SER A 1 308 ? -3.792 -10.302 9.456 1.00 94.88 308 SER A O 1
ATOM 2300 N N . GLU A 1 309 ? -2.909 -12.355 9.302 1.00 93.56 309 GLU A N 1
ATOM 2301 C CA . GLU A 1 309 ? -3.560 -12.659 8.026 1.00 93.56 309 GLU A CA 1
ATOM 2302 C C . GLU A 1 309 ? -5.094 -12.548 8.138 1.00 93.56 309 GLU A C 1
ATOM 2304 O O . GLU A 1 309 ? -5.684 -13.055 9.103 1.00 93.56 309 GLU A O 1
ATOM 2309 N N . PRO A 1 310 ? -5.773 -11.896 7.172 1.00 93.62 310 PRO A N 1
ATOM 2310 C CA . PRO A 1 310 ? -7.221 -11.751 7.210 1.00 93.62 310 PRO A CA 1
ATOM 2311 C C . PRO A 1 310 ? -7.951 -13.098 7.311 1.00 93.62 310 PRO A C 1
ATOM 2313 O O . PRO A 1 310 ? -7.669 -14.053 6.589 1.00 93.62 310 PRO A O 1
ATOM 2316 N N . HIS A 1 311 ? -8.933 -13.166 8.206 1.00 93.12 311 HIS A N 1
ATOM 2317 C CA . HIS A 1 311 ? -9.815 -14.314 8.384 1.00 93.12 311 HIS A CA 1
ATOM 2318 C C . HIS A 1 311 ? -11.189 -13.895 8.938 1.00 93.12 311 HIS A C 1
ATOM 2320 O O . HIS A 1 311 ? -11.425 -12.737 9.304 1.00 93.12 311 HIS A O 1
ATOM 2326 N N . ASP A 1 312 ? -12.118 -14.847 9.043 1.00 92.44 312 ASP A N 1
ATOM 2327 C CA . ASP A 1 312 ? -13.525 -14.572 9.388 1.00 92.44 312 ASP A CA 1
ATOM 2328 C C . ASP A 1 312 ? -13.902 -14.820 10.854 1.00 92.44 312 ASP A C 1
ATOM 2330 O O . ASP A 1 312 ? -15.079 -14.840 11.203 1.00 92.44 312 ASP A O 1
ATOM 2334 N N . ARG A 1 313 ? -12.918 -14.998 11.740 1.00 95.06 313 ARG A N 1
ATOM 2335 C CA . ARG A 1 313 ? -13.167 -15.064 13.189 1.00 95.06 313 ARG A CA 1
ATOM 2336 C C . ARG A 1 313 ? -13.476 -13.682 13.775 1.00 95.06 313 ARG A C 1
ATOM 2338 O O . ARG A 1 313 ? -12.927 -12.674 13.328 1.00 95.06 313 ARG A O 1
ATOM 2345 N N . ASP A 1 314 ? -14.268 -13.669 14.847 1.00 97.06 314 ASP A N 1
ATOM 2346 C CA . ASP A 1 314 ? -14.635 -12.455 15.592 1.00 97.06 314 ASP A CA 1
ATOM 2347 C C . ASP A 1 314 ? -13.431 -11.739 16.232 1.00 97.06 314 ASP A C 1
ATOM 2349 O O . ASP A 1 314 ? -13.524 -10.546 16.524 1.00 97.06 314 ASP A O 1
ATOM 2353 N N . SER A 1 315 ? -12.278 -12.411 16.367 1.00 97.06 315 SER A N 1
ATOM 2354 C CA . SER A 1 315 ? -11.023 -11.797 16.824 1.00 97.06 315 SER A CA 1
ATOM 2355 C C . SER A 1 315 ? -10.498 -10.689 15.893 1.00 97.06 315 SER A C 1
ATOM 2357 O O . SER A 1 315 ? -9.638 -9.911 16.300 1.00 97.06 315 SER A O 1
ATOM 2359 N N . GLN A 1 316 ? -11.027 -10.574 14.668 1.00 97.25 316 GLN A N 1
ATOM 2360 C CA . GLN A 1 316 ? -10.730 -9.503 13.702 1.00 97.25 316 GLN A CA 1
ATOM 2361 C C . GLN A 1 316 ? -11.962 -8.634 13.385 1.00 97.25 316 GLN A C 1
ATOM 2363 O O . GLN A 1 316 ? -12.106 -8.132 12.265 1.00 97.25 316 GLN A O 1
ATOM 2368 N N . ARG A 1 317 ? -12.908 -8.510 14.323 1.00 97.19 317 ARG A N 1
ATOM 2369 C CA . ARG A 1 317 ? -14.108 -7.678 14.165 1.00 97.19 317 ARG A CA 1
ATOM 2370 C C . ARG A 1 317 ? -14.202 -6.651 15.279 1.00 97.19 317 ARG A C 1
ATOM 2372 O O . ARG A 1 317 ? -14.081 -6.982 16.459 1.00 97.19 317 ARG A O 1
ATOM 2379 N N . PHE A 1 318 ? -14.456 -5.407 14.892 1.00 97.06 318 PHE A N 1
ATOM 2380 C CA . PHE A 1 318 ? -14.464 -4.272 15.803 1.00 97.06 318 PHE A CA 1
ATOM 2381 C C . PHE A 1 318 ? -15.704 -3.412 15.598 1.00 97.06 318 PHE A C 1
ATOM 2383 O O . PHE A 1 318 ? -16.063 -3.100 14.470 1.00 97.06 318 PHE A O 1
ATOM 2390 N N . LEU A 1 319 ? -16.352 -3.021 16.690 1.00 96.12 319 LEU A N 1
ATOM 2391 C CA . LEU A 1 319 ? -17.370 -1.982 16.677 1.00 96.12 319 LEU A CA 1
ATOM 2392 C C . LEU A 1 319 ? -16.662 -0.628 16.721 1.00 96.12 319 LEU A C 1
ATOM 2394 O O . LEU A 1 319 ? -15.856 -0.370 17.621 1.00 96.12 319 LEU A O 1
ATOM 2398 N N . VAL A 1 320 ? -16.981 0.239 15.766 1.00 94.00 320 VAL A N 1
ATOM 2399 C CA . VAL A 1 320 ? -16.442 1.600 15.690 1.00 94.00 320 VAL A CA 1
ATOM 2400 C C . VAL A 1 320 ? -17.514 2.589 16.124 1.00 94.00 320 VAL A C 1
ATOM 2402 O O . VAL A 1 320 ? -18.599 2.638 15.546 1.00 94.00 320 VAL A O 1
ATOM 2405 N N . GLN A 1 321 ? -17.206 3.401 17.135 1.00 92.94 321 GLN A N 1
ATOM 2406 C CA . GLN A 1 321 ? -18.127 4.392 17.686 1.00 92.94 321 GLN A CA 1
ATOM 2407 C C . GLN A 1 321 ? -17.560 5.798 17.532 1.00 92.94 321 GLN A C 1
ATOM 2409 O O . GLN A 1 321 ? -16.458 6.076 17.999 1.00 92.94 321 GLN A O 1
ATOM 2414 N N . HIS A 1 322 ? -18.316 6.705 16.922 1.00 89.81 322 HIS A N 1
ATOM 2415 C CA . HIS A 1 322 ? -17.981 8.124 16.849 1.00 89.81 322 HIS A CA 1
ATOM 2416 C C . HIS A 1 322 ? -18.333 8.804 18.175 1.00 89.81 322 HIS A C 1
ATOM 2418 O O . HIS A 1 322 ? -19.472 8.729 18.635 1.00 89.81 322 HIS A O 1
ATOM 2424 N N . HIS A 1 323 ? -17.354 9.476 18.775 1.00 89.75 323 HIS A N 1
ATOM 2425 C CA . HIS A 1 323 ? -17.508 10.269 19.984 1.00 89.75 323 HIS A CA 1
ATOM 2426 C C . HIS A 1 323 ? -17.803 11.737 19.635 1.00 89.75 323 HIS A C 1
ATOM 2428 O O . HIS A 1 323 ? -16.916 12.467 19.184 1.00 89.75 323 HIS A O 1
ATOM 2434 N N . ILE A 1 324 ? -19.041 12.175 19.872 1.00 85.12 324 ILE A N 1
ATOM 2435 C CA . ILE A 1 324 ? -19.531 13.529 19.581 1.00 85.12 324 ILE A CA 1
ATOM 2436 C C . ILE A 1 324 ? -20.117 14.114 20.863 1.00 85.12 324 ILE A C 1
ATOM 2438 O O . ILE A 1 324 ? -21.067 13.565 21.405 1.00 85.12 324 ILE A O 1
ATOM 2442 N N . GLU A 1 325 ? -19.563 15.231 21.342 1.00 83.06 325 GLU A N 1
ATOM 2443 C CA . GLU A 1 325 ? -20.109 15.985 22.488 1.00 83.06 325 GLU A CA 1
ATOM 2444 C C . GLU A 1 325 ? -20.364 15.141 23.762 1.00 83.06 325 GLU A C 1
ATOM 2446 O O . GLU A 1 325 ? -21.244 15.454 24.558 1.00 83.06 325 GLU A O 1
ATOM 2451 N N . GLY A 1 326 ? -19.569 14.085 23.987 1.00 84.88 326 GLY A N 1
ATOM 2452 C CA . GLY A 1 326 ? -19.713 13.186 25.141 1.00 84.88 326 GLY A CA 1
ATOM 2453 C C . GLY A 1 326 ? -20.623 11.976 24.905 1.00 84.88 326 GLY A C 1
ATOM 2454 O O . GLY A 1 326 ? -20.785 11.157 25.804 1.00 84.88 326 GLY A O 1
ATOM 2455 N N . GLU A 1 327 ? -21.201 11.834 23.711 1.00 89.19 327 GLU A N 1
ATOM 2456 C CA . GLU A 1 327 ? -21.995 10.672 23.308 1.00 89.19 327 GLU A CA 1
ATOM 2457 C C . GLU A 1 327 ? -21.223 9.773 22.337 1.00 89.19 327 GLU A C 1
ATOM 2459 O O . GLU A 1 327 ? -20.461 10.254 21.497 1.00 89.19 327 GLU A O 1
ATOM 2464 N N . PHE A 1 328 ? -21.481 8.464 22.407 1.00 91.19 328 PHE A N 1
ATOM 2465 C CA . PHE A 1 328 ? -20.977 7.475 21.453 1.00 91.19 328 PHE A CA 1
ATOM 2466 C C . PHE A 1 328 ? -22.088 7.043 20.502 1.00 91.19 328 PHE A C 1
ATOM 2468 O O . PHE A 1 328 ? -23.189 6.702 20.937 1.00 91.19 328 PHE A O 1
ATOM 2475 N N . ARG A 1 329 ? -21.795 7.050 19.200 1.00 90.88 329 ARG A N 1
ATOM 2476 C CA . ARG A 1 329 ? -22.711 6.597 18.147 1.00 90.88 329 ARG A CA 1
ATOM 2477 C C . ARG A 1 329 ? -22.024 5.566 17.271 1.00 90.88 329 ARG A C 1
ATOM 2479 O O . ARG A 1 329 ? -20.955 5.848 16.734 1.00 90.88 329 ARG A O 1
ATOM 2486 N N . ASP A 1 330 ? -22.644 4.404 17.118 1.00 91.62 330 ASP A N 1
ATOM 2487 C CA . ASP A 1 330 ? -22.130 3.335 16.264 1.00 91.62 330 ASP A CA 1
ATOM 2488 C C . ASP A 1 330 ? -22.058 3.802 14.804 1.00 91.62 330 ASP A C 1
ATOM 2490 O O . ASP A 1 330 ? -22.947 4.505 14.311 1.00 91.62 330 ASP A O 1
ATOM 2494 N N . VAL A 1 331 ? -20.980 3.431 14.116 1.00 86.94 331 VAL A N 1
ATOM 2495 C CA . VAL A 1 331 ? -20.705 3.844 12.738 1.00 86.94 331 VAL A CA 1
ATOM 2496 C C . VAL A 1 331 ? -20.866 2.635 11.820 1.00 86.94 331 VAL A C 1
ATOM 2498 O O . VAL A 1 331 ? -19.922 1.883 11.678 1.00 86.94 331 VAL A O 1
ATOM 2501 N N . PRO A 1 332 ? -22.012 2.411 11.159 1.00 79.88 332 PRO A N 1
ATOM 2502 C CA . PRO A 1 332 ? -22.249 1.165 10.416 1.00 79.88 332 PRO A CA 1
ATOM 2503 C C . PRO A 1 332 ? -21.467 1.043 9.095 1.00 79.88 332 PRO A C 1
ATOM 2505 O O . PRO A 1 332 ? -21.423 -0.036 8.514 1.00 79.88 332 PRO A O 1
ATOM 2508 N N . GLY A 1 333 ? -20.887 2.138 8.592 1.00 77.19 333 GLY A N 1
ATOM 2509 C CA . GLY A 1 333 ? -20.154 2.194 7.320 1.00 77.19 333 GLY A CA 1
ATOM 2510 C C . GLY A 1 333 ? -18.715 2.682 7.488 1.00 77.19 333 GLY A C 1
ATOM 2511 O O . GLY A 1 333 ? -18.205 2.749 8.605 1.00 77.19 333 GLY A O 1
ATOM 2512 N N . VAL A 1 334 ? -18.060 3.041 6.380 1.00 68.69 334 VAL A N 1
ATOM 2513 C CA . VAL A 1 334 ? -16.702 3.610 6.404 1.00 68.69 334 VAL A CA 1
ATOM 2514 C C . VAL A 1 334 ? -16.744 4.985 7.088 1.00 68.69 334 VAL A C 1
ATOM 2516 O O . VAL A 1 334 ? -17.470 5.872 6.625 1.00 68.69 334 VAL A O 1
ATOM 2519 N N . PRO A 1 335 ? -16.001 5.210 8.189 1.00 63.28 335 PRO A N 1
ATOM 2520 C CA . PRO A 1 335 ? -16.106 6.464 8.922 1.00 63.28 335 PRO A CA 1
ATOM 2521 C C . PRO A 1 335 ? -15.677 7.684 8.095 1.00 63.28 335 PRO A C 1
ATOM 2523 O O . PRO A 1 335 ? -14.504 7.875 7.777 1.00 63.28 335 PRO A O 1
ATOM 2526 N N . GLY A 1 336 ? -16.647 8.556 7.808 1.00 52.31 336 GLY A N 1
ATOM 2527 C CA . GLY A 1 336 ? -16.455 9.821 7.098 1.00 52.31 336 GLY A CA 1
ATOM 2528 C C . GLY A 1 336 ? -16.451 9.732 5.572 1.00 52.31 336 GLY A C 1
ATOM 2529 O O . GLY A 1 336 ? -16.135 10.736 4.947 1.00 52.31 336 GLY A O 1
ATOM 2530 N N . PHE A 1 337 ? -16.851 8.597 4.991 1.00 52.41 337 PHE A N 1
ATOM 2531 C CA . PHE A 1 337 ? -17.403 8.572 3.637 1.00 52.41 337 PHE A CA 1
ATOM 2532 C C . PHE A 1 337 ? -18.906 8.877 3.741 1.00 52.41 337 PHE A C 1
ATOM 2534 O O . PHE A 1 337 ? -19.747 7.982 3.793 1.00 52.41 337 PHE A O 1
ATOM 2541 N N . ASP A 1 338 ? -19.242 10.158 3.885 1.00 49.31 338 ASP A N 1
ATOM 2542 C CA . ASP A 1 338 ? -20.607 10.655 3.716 1.00 49.31 338 ASP A CA 1
ATOM 2543 C C . ASP A 1 338 ? -20.573 11.662 2.553 1.00 49.31 338 ASP A C 1
ATOM 2545 O O . ASP A 1 338 ? -19.976 12.729 2.697 1.00 49.31 338 ASP A O 1
ATOM 2549 N N . PRO A 1 339 ? -21.187 11.357 1.394 1.00 41.56 339 PRO A N 1
ATOM 2550 C CA . PRO A 1 339 ? -21.239 12.276 0.253 1.00 41.56 339 PRO A CA 1
ATOM 2551 C C . PRO A 1 339 ? -21.857 13.645 0.601 1.00 41.56 339 PRO A C 1
ATOM 2553 O O . PRO A 1 339 ? -21.592 14.656 -0.058 1.00 41.56 339 PRO A O 1
ATOM 2556 N N . ALA A 1 340 ? -22.688 13.711 1.650 1.00 39.03 340 ALA A N 1
ATOM 2557 C CA . ALA A 1 340 ? -23.229 14.965 2.168 1.00 39.03 340 ALA A CA 1
ATOM 2558 C C . ALA A 1 340 ? -22.198 15.770 2.983 1.00 39.03 340 ALA A C 1
ATOM 2560 O O . ALA A 1 340 ? -22.336 16.985 3.100 1.00 39.03 340 ALA A O 1
ATOM 2561 N N . TYR A 1 341 ? -21.155 15.132 3.519 1.00 42.16 341 TYR A N 1
ATOM 2562 C CA . TYR A 1 341 ? -20.058 15.792 4.235 1.00 42.16 341 TYR A CA 1
ATOM 2563 C C . TYR A 1 341 ? -19.136 16.562 3.276 1.00 42.16 341 TYR A C 1
ATOM 2565 O O . TYR A 1 341 ? -18.747 17.688 3.588 1.00 42.16 341 TYR A O 1
ATOM 2573 N N . ASP A 1 342 ? -18.865 16.008 2.088 1.00 40.50 342 ASP A N 1
ATOM 2574 C CA . ASP A 1 342 ? -18.008 16.640 1.068 1.00 40.50 342 ASP A CA 1
ATOM 2575 C C . ASP A 1 342 ? -18.707 17.773 0.299 1.00 40.50 342 ASP A C 1
ATOM 2577 O O . ASP A 1 342 ? -18.082 18.771 -0.061 1.00 40.50 342 ASP A O 1
ATOM 2581 N N . SER A 1 343 ? -20.026 17.690 0.091 1.00 38.03 343 SER A N 1
ATOM 2582 C CA . SER A 1 343 ? -20.773 18.714 -0.666 1.00 38.03 343 SER A CA 1
ATOM 2583 C C . SER A 1 343 ? -21.053 20.011 0.107 1.00 38.03 343 SER A C 1
ATOM 2585 O O . SER A 1 343 ? -21.488 20.999 -0.488 1.00 38.03 343 SER A O 1
ATOM 2587 N N . VAL A 1 344 ? -20.794 20.052 1.420 1.00 40.06 344 VAL A N 1
ATOM 2588 C CA . VAL A 1 344 ? -21.173 21.189 2.280 1.00 40.06 344 VAL A CA 1
ATOM 2589 C C . VAL A 1 344 ? -20.018 22.166 2.565 1.00 40.06 344 VAL A C 1
ATOM 2591 O O . VAL A 1 344 ? -20.288 23.265 3.047 1.00 40.06 344 VAL A O 1
ATOM 2594 N N . GLN A 1 345 ? -18.743 21.857 2.282 1.00 48.72 345 GLN A N 1
ATOM 2595 C CA . GLN A 1 345 ? -17.641 22.588 2.947 1.00 48.72 345 GLN A CA 1
ATOM 2596 C C . GLN A 1 345 ? -16.451 23.044 2.090 1.00 48.72 345 GLN A C 1
ATOM 2598 O O . GLN A 1 345 ? -15.304 22.981 2.520 1.00 48.72 345 GLN A O 1
ATOM 2603 N N . SER A 1 346 ? -16.712 23.705 0.963 1.00 39.03 346 SER A N 1
ATOM 2604 C CA . SER A 1 346 ? -15.696 24.519 0.264 1.00 39.03 346 SER A CA 1
ATOM 2605 C C . SER A 1 346 ? -15.340 25.847 0.993 1.00 39.03 346 SER A C 1
ATOM 2607 O O . SER A 1 346 ? -14.962 26.818 0.337 1.00 39.03 346 SER A O 1
ATOM 2609 N N . GLY A 1 347 ? -15.478 25.968 2.327 1.00 39.09 347 GLY A N 1
ATOM 2610 C CA . GLY A 1 347 ? -15.359 27.291 2.974 1.00 39.09 347 GLY A CA 1
ATOM 2611 C C . GLY A 1 347 ? -15.187 27.420 4.495 1.00 39.09 347 GLY A C 1
ATOM 2612 O O . GLY A 1 347 ? -15.417 28.518 4.997 1.00 39.09 347 GLY A O 1
ATOM 2613 N N . SER A 1 348 ? -14.791 26.393 5.258 1.00 40.53 348 SER A N 1
ATOM 2614 C CA . SER A 1 348 ? -14.527 26.553 6.707 1.00 40.53 348 SER A CA 1
ATOM 2615 C C . SER A 1 348 ? -13.240 25.851 7.150 1.00 40.53 348 SER A C 1
ATOM 2617 O O . SER A 1 348 ? -13.083 24.652 6.956 1.00 40.53 348 SER A O 1
ATOM 2619 N N . SER A 1 349 ? -12.317 26.594 7.774 1.00 40.31 349 SER A N 1
ATOM 2620 C CA . SER A 1 349 ? -10.953 26.151 8.118 1.00 40.31 349 SER A CA 1
ATOM 2621 C C . SER A 1 349 ? -10.820 25.448 9.480 1.00 40.31 349 SER A C 1
ATOM 2623 O O . SER A 1 349 ? -9.739 25.460 10.071 1.00 40.31 349 SER A O 1
ATOM 2625 N N . ALA A 1 350 ? -11.892 24.893 10.045 1.00 43.12 350 ALA A N 1
ATOM 2626 C CA . ALA A 1 350 ? -11.839 24.298 11.381 1.00 43.12 350 ALA A CA 1
ATOM 2627 C C . ALA A 1 350 ? -12.856 23.164 11.550 1.00 43.12 350 ALA A C 1
ATOM 2629 O O . ALA A 1 350 ? -13.869 23.327 12.228 1.00 43.12 350 ALA A O 1
ATOM 2630 N N . ILE A 1 351 ? -12.581 21.999 10.961 1.00 47.12 351 ILE A N 1
ATOM 2631 C CA . ILE A 1 351 ? -13.272 20.768 11.356 1.00 47.12 351 ILE A CA 1
ATOM 2632 C C . ILE A 1 351 ? -12.454 20.121 12.484 1.00 47.12 351 ILE A C 1
ATOM 2634 O O . ILE A 1 351 ? -11.286 19.783 12.267 1.00 47.12 351 ILE A O 1
ATOM 2638 N N . PRO A 1 352 ? -13.007 19.938 13.697 1.00 56.84 352 PRO A N 1
ATOM 2639 C CA . PRO A 1 352 ? -12.364 19.103 14.699 1.00 56.84 352 PRO A CA 1
ATOM 2640 C C . PRO A 1 352 ? -12.240 17.675 14.154 1.00 56.84 352 PRO A C 1
ATOM 2642 O O . PRO A 1 352 ? -13.217 17.081 13.707 1.00 56.84 352 PRO A O 1
ATOM 2645 N N . HIS A 1 353 ? -11.021 17.135 14.172 1.00 68.38 353 HIS A N 1
ATOM 2646 C CA . HIS A 1 353 ? -10.731 15.753 13.787 1.00 68.38 353 HIS A CA 1
ATOM 2647 C C . HIS A 1 353 ? -11.713 14.785 14.470 1.00 68.38 353 HIS A C 1
ATOM 2649 O O . HIS A 1 353 ? -11.744 14.784 15.706 1.00 68.38 353 HIS A O 1
ATOM 2655 N N . PRO A 1 354 ? -12.496 13.977 13.724 1.00 79.38 354 PRO A N 1
ATOM 2656 C CA . PRO A 1 354 ? -13.462 13.078 14.340 1.00 79.38 354 PRO A CA 1
ATOM 2657 C C . PRO A 1 354 ? -12.743 12.081 15.249 1.00 79.38 354 PRO A C 1
ATOM 2659 O O . PRO A 1 354 ? -11.599 11.694 14.994 1.00 79.38 354 PRO A O 1
ATOM 2662 N N . VAL A 1 355 ? -13.401 11.721 16.347 1.00 88.12 355 VAL A N 1
ATOM 2663 C CA . VAL A 1 355 ? -12.821 10.923 17.431 1.00 88.12 355 VAL A CA 1
ATOM 2664 C C . VAL A 1 355 ? -13.577 9.614 17.533 1.00 88.12 355 VAL A C 1
ATOM 2666 O O . VAL A 1 355 ? -14.799 9.626 17.627 1.00 88.12 355 VAL A O 1
ATOM 2669 N N . TYR A 1 356 ? -12.868 8.494 17.563 1.00 91.75 356 TYR A N 1
ATOM 2670 C CA . TYR A 1 356 ? -13.476 7.172 17.599 1.00 91.75 356 TYR A CA 1
ATOM 2671 C C . TYR A 1 356 ? -13.068 6.387 18.840 1.00 91.75 356 TYR A C 1
ATOM 2673 O O . TYR A 1 356 ? -11.942 6.506 19.319 1.00 91.75 356 TYR A O 1
ATOM 2681 N N . ARG A 1 357 ? -13.979 5.544 19.323 1.00 95.12 357 ARG A N 1
ATOM 2682 C CA . ARG A 1 357 ? -13.669 4.390 20.170 1.00 95.12 357 ARG A CA 1
ATOM 2683 C C . ARG A 1 357 ? -13.777 3.131 19.315 1.00 95.12 357 ARG A C 1
ATOM 2685 O O . ARG A 1 357 ? -14.680 3.025 18.486 1.00 95.12 357 ARG A O 1
ATOM 2692 N N . ILE A 1 358 ? -12.865 2.189 19.532 1.00 96.50 358 ILE A N 1
ATOM 2693 C CA . ILE A 1 358 ? -12.835 0.899 18.840 1.00 96.50 358 ILE A CA 1
ATOM 2694 C C . ILE A 1 358 ? -13.006 -0.195 19.893 1.00 96.50 358 ILE A C 1
ATOM 2696 O O . ILE A 1 358 ? -12.253 -0.231 20.865 1.00 96.50 358 ILE A O 1
ATOM 2700 N N . ILE A 1 359 ? -14.005 -1.057 19.719 1.00 97.75 359 ILE A N 1
ATOM 2701 C CA . ILE A 1 359 ? -14.377 -2.107 20.674 1.00 97.75 359 ILE A CA 1
ATOM 2702 C C . ILE A 1 359 ? -14.256 -3.465 19.992 1.00 97.75 359 ILE A C 1
ATOM 2704 O O . ILE A 1 359 ? -14.835 -3.675 18.931 1.00 97.75 359 ILE A O 1
ATOM 2708 N N . ALA A 1 360 ? -13.531 -4.403 20.595 1.00 98.06 360 ALA A N 1
ATOM 2709 C CA . ALA A 1 360 ? -13.407 -5.759 20.073 1.00 98.06 360 ALA A CA 1
ATOM 2710 C C . ALA A 1 360 ? -14.737 -6.519 20.204 1.00 98.06 360 ALA A C 1
ATOM 2712 O O . ALA A 1 360 ? -15.313 -6.584 21.291 1.00 98.06 360 ALA A O 1
ATOM 2713 N N . LYS A 1 361 ? -15.214 -7.127 19.111 1.00 97.19 361 LYS A N 1
ATOM 2714 C CA . LYS A 1 361 ? -16.503 -7.840 19.070 1.00 97.19 361 LYS A CA 1
ATOM 2715 C C . LYS A 1 361 ? -16.570 -8.990 20.073 1.00 97.19 361 LYS A C 1
ATOM 2717 O O . LYS A 1 361 ? -17.576 -9.147 20.755 1.00 97.19 361 LYS A O 1
ATOM 2722 N N . GLU A 1 362 ? -15.503 -9.780 20.161 1.00 95.12 362 GLU A N 1
ATOM 2723 C CA . GLU A 1 362 ? -15.490 -11.022 20.943 1.00 95.12 362 GLU A CA 1
ATOM 2724 C C . GLU A 1 362 ? -15.553 -10.786 22.463 1.00 95.12 362 GLU A C 1
ATOM 2726 O O . GLU A 1 362 ? -16.132 -11.590 23.191 1.00 95.12 362 GLU A O 1
ATOM 2731 N N . SER A 1 363 ? -14.975 -9.684 22.952 1.00 96.75 363 SER A N 1
ATOM 2732 C CA . SER A 1 363 ? -14.881 -9.385 24.388 1.00 96.75 363 SER A CA 1
ATOM 2733 C C . SER A 1 363 ? -15.745 -8.213 24.850 1.00 96.75 363 SER A C 1
ATOM 2735 O O . SER A 1 363 ? -16.040 -8.117 26.039 1.00 96.75 363 SER A O 1
ATOM 2737 N N . GLY A 1 364 ? -16.130 -7.303 23.949 1.00 97.06 364 GLY A N 1
ATOM 2738 C CA . GLY A 1 364 ? -16.749 -6.025 24.310 1.00 97.06 364 GLY A CA 1
ATOM 2739 C C . GLY A 1 364 ? -15.783 -5.024 24.959 1.00 97.06 364 GLY A C 1
ATOM 2740 O O . GLY A 1 364 ? -16.219 -3.969 25.414 1.00 97.06 364 GLY A O 1
ATOM 2741 N N . LEU A 1 365 ? -14.482 -5.333 24.999 1.00 98.44 365 LEU A N 1
ATOM 2742 C CA . LEU A 1 365 ? -13.446 -4.459 25.550 1.00 98.44 365 LEU A CA 1
ATOM 2743 C C . LEU A 1 365 ? -12.971 -3.440 24.511 1.00 98.44 365 LEU A C 1
ATOM 2745 O O . LEU A 1 365 ? -12.900 -3.732 23.314 1.00 98.44 365 LEU A O 1
ATOM 2749 N N . ALA A 1 366 ? -12.618 -2.246 24.977 1.00 98.12 366 ALA A N 1
ATOM 2750 C CA . ALA A 1 366 ? -12.104 -1.173 24.141 1.00 98.12 366 ALA A CA 1
ATOM 2751 C C . ALA A 1 366 ? -10.601 -1.337 23.884 1.00 98.12 366 ALA A C 1
ATOM 2753 O O . ALA A 1 366 ? -9.858 -1.827 24.737 1.00 98.12 366 ALA A O 1
ATOM 2754 N N . LEU A 1 367 ? -10.149 -0.883 22.716 1.00 97.94 367 LEU A N 1
ATOM 2755 C CA . LEU A 1 367 ? -8.731 -0.660 22.456 1.00 97.94 367 LEU A CA 1
ATOM 2756 C C . LEU A 1 367 ? -8.238 0.501 23.323 1.00 97.94 367 LEU A C 1
ATOM 2758 O O . LEU A 1 367 ? -8.814 1.589 23.296 1.00 97.94 367 LEU A O 1
ATOM 2762 N N . GLN A 1 368 ? -7.142 0.276 24.038 1.00 97.62 368 GLN A N 1
ATOM 2763 C CA . GLN A 1 368 ? -6.457 1.268 24.852 1.00 97.62 368 GLN A CA 1
ATOM 2764 C C . GLN A 1 368 ? -5.031 1.457 24.342 1.00 97.62 368 GLN A C 1
ATOM 2766 O O . GLN A 1 368 ? -4.250 0.506 24.257 1.00 97.62 368 GLN A O 1
ATOM 2771 N N . ALA A 1 369 ? -4.697 2.697 24.004 1.00 95.31 369 ALA A N 1
ATOM 2772 C CA . ALA A 1 369 ? -3.371 3.086 23.571 1.00 95.31 369 ALA A CA 1
ATOM 2773 C C . ALA A 1 369 ? -2.339 2.889 24.689 1.00 95.31 369 ALA A C 1
ATOM 2775 O O . ALA A 1 369 ? -2.612 3.093 25.875 1.00 95.31 369 ALA A O 1
ATOM 2776 N N . GLY A 1 370 ? -1.117 2.537 24.297 1.00 93.38 370 GLY A N 1
ATOM 2777 C CA . GLY A 1 370 ? 0.004 2.443 25.218 1.00 93.38 370 GLY A CA 1
ATOM 2778 C C . GLY A 1 370 ? 0.325 3.799 25.855 1.00 93.38 370 GLY A C 1
ATOM 2779 O O . GLY A 1 370 ? 0.287 4.833 25.186 1.00 93.38 370 GLY A O 1
ATOM 2780 N N . ALA A 1 371 ? 0.671 3.791 27.146 1.00 91.06 371 ALA A N 1
ATOM 2781 C CA . ALA A 1 371 ? 0.847 5.003 27.953 1.00 91.06 371 ALA A CA 1
ATOM 2782 C C . ALA A 1 371 ? 2.039 5.889 27.537 1.00 91.06 371 ALA A C 1
ATOM 2784 O O . ALA A 1 371 ? 2.089 7.061 27.910 1.00 91.06 371 ALA A O 1
ATOM 2785 N N . HIS A 1 372 ? 2.999 5.335 26.796 1.00 89.31 372 HIS A N 1
ATOM 2786 C CA . HIS A 1 372 ? 4.186 6.024 26.295 1.00 89.31 372 HIS A CA 1
ATOM 2787 C C . HIS A 1 372 ? 4.593 5.460 24.924 1.00 89.31 372 HIS A C 1
ATOM 2789 O O . HIS A 1 372 ? 4.175 4.352 24.575 1.00 89.31 372 HIS A O 1
ATOM 2795 N N . PRO A 1 373 ? 5.454 6.152 24.159 1.00 88.88 373 PRO A N 1
ATOM 2796 C CA . PRO A 1 373 ? 6.007 5.621 22.919 1.00 88.88 373 PRO A CA 1
ATOM 2797 C C . PRO A 1 373 ? 6.611 4.219 23.086 1.00 88.88 373 PRO A C 1
ATOM 2799 O O . PRO A 1 373 ? 7.308 3.947 24.068 1.00 88.88 373 PRO A O 1
ATOM 2802 N N . GLY A 1 374 ? 6.321 3.328 22.140 1.00 88.94 374 GLY A N 1
ATOM 2803 C CA . GLY A 1 374 ? 6.692 1.913 22.144 1.00 88.94 374 GLY A CA 1
ATOM 2804 C C . GLY A 1 374 ? 5.832 1.018 23.044 1.00 88.94 374 GLY A C 1
ATOM 2805 O O . GLY A 1 374 ? 5.989 -0.198 22.997 1.00 88.94 374 GLY A O 1
ATOM 2806 N N . ALA A 1 375 ? 4.929 1.570 23.865 1.00 93.50 375 ALA A N 1
ATOM 2807 C CA . ALA A 1 375 ? 4.011 0.746 24.647 1.00 93.50 375 ALA A CA 1
ATOM 2808 C C . ALA A 1 375 ? 2.924 0.134 23.743 1.00 93.50 375 ALA A C 1
ATOM 2810 O O . ALA A 1 375 ? 2.418 0.829 22.854 1.00 93.50 375 ALA A O 1
ATOM 2811 N N . PRO A 1 376 ? 2.539 -1.132 23.982 1.00 95.31 376 PRO A N 1
ATOM 2812 C CA . PRO A 1 376 ? 1.562 -1.822 23.156 1.00 95.31 376 PRO A CA 1
ATOM 2813 C C . PRO A 1 376 ? 0.147 -1.277 23.357 1.00 95.31 376 PRO A C 1
ATOM 2815 O O . PRO A 1 376 ? -0.218 -0.837 24.450 1.00 95.31 376 PRO A O 1
ATOM 2818 N N . VAL A 1 377 ? -0.657 -1.375 22.303 1.00 96.62 377 VAL A N 1
ATOM 2819 C CA . VAL A 1 377 ? -2.112 -1.238 22.354 1.00 96.62 377 VAL A CA 1
ATOM 2820 C C . VAL A 1 377 ? -2.704 -2.547 22.868 1.00 96.62 377 VAL A C 1
ATOM 2822 O O . VAL A 1 377 ? -2.378 -3.632 22.380 1.00 96.62 377 VAL A O 1
ATOM 2825 N N . VAL A 1 378 ? -3.578 -2.447 23.865 1.00 97.69 378 VAL A N 1
ATOM 2826 C CA . VAL A 1 378 ? -4.183 -3.601 24.545 1.00 97.69 378 VAL A CA 1
ATOM 2827 C C . VAL A 1 378 ? -5.689 -3.420 24.700 1.00 97.69 378 VAL A C 1
ATOM 2829 O O . VAL A 1 378 ? -6.212 -2.326 24.509 1.00 97.69 378 VAL A O 1
ATOM 2832 N N . LEU A 1 379 ? -6.394 -4.487 25.068 1.00 98.38 379 LEU A N 1
ATOM 2833 C CA . LEU A 1 379 ? -7.803 -4.425 25.444 1.00 98.38 379 LEU A CA 1
ATOM 2834 C C . LEU A 1 379 ? -7.985 -3.985 26.897 1.00 98.38 379 LEU A C 1
ATOM 2836 O O . LEU A 1 379 ? -7.260 -4.438 27.783 1.00 98.38 379 LEU A O 1
ATOM 2840 N N . ALA A 1 380 ? -8.997 -3.166 27.165 1.00 98.06 380 ALA A N 1
ATOM 2841 C CA . ALA A 1 380 ? -9.370 -2.740 28.510 1.00 98.06 380 ALA A CA 1
ATOM 2842 C C . ALA A 1 380 ? -10.880 -2.485 28.633 1.00 98.06 380 ALA A C 1
ATOM 2844 O O . ALA A 1 380 ? -11.595 -2.365 27.637 1.00 98.06 380 ALA A O 1
ATOM 2845 N N . GLU A 1 381 ? -11.375 -2.413 29.871 1.00 98.00 381 GLU A N 1
ATOM 2846 C CA . GLU A 1 381 ? -12.757 -2.001 30.144 1.00 98.00 381 GLU A CA 1
ATOM 2847 C C . GLU A 1 381 ? -13.010 -0.607 29.568 1.00 98.00 381 GLU A C 1
ATOM 2849 O O . GLU A 1 381 ? -12.165 0.281 29.692 1.00 98.00 381 GLU A O 1
ATOM 2854 N N . ALA A 1 382 ? -14.164 -0.412 28.933 1.00 96.19 382 ALA A N 1
ATOM 2855 C CA . ALA A 1 382 ? -14.459 0.843 28.259 1.00 96.19 382 ALA A CA 1
ATOM 2856 C C . ALA A 1 382 ? -14.578 2.008 29.260 1.00 96.19 382 ALA A C 1
ATOM 2858 O O . ALA A 1 382 ? -15.330 1.940 30.234 1.00 96.19 382 ALA A O 1
ATOM 2859 N N . HIS A 1 383 ? -13.871 3.104 28.991 1.00 94.75 383 HIS A N 1
ATOM 2860 C CA . HIS A 1 383 ? -13.977 4.367 29.717 1.00 94.75 383 HIS A CA 1
ATOM 2861 C C . HIS A 1 383 ? -13.719 5.564 28.796 1.00 94.75 383 HIS A C 1
ATOM 2863 O O . HIS A 1 383 ? -13.140 5.444 27.717 1.00 94.75 383 HIS A O 1
ATOM 2869 N N . ASP A 1 384 ? -14.134 6.757 29.217 1.00 93.12 384 ASP A N 1
ATOM 2870 C CA . ASP A 1 384 ? -14.085 7.977 28.390 1.00 93.12 384 ASP A CA 1
ATOM 2871 C C . ASP A 1 384 ? -12.728 8.705 28.477 1.00 93.12 384 ASP A C 1
ATOM 2873 O O . ASP A 1 384 ? -12.640 9.921 28.309 1.00 93.12 384 ASP A O 1
ATOM 2877 N N . GLY A 1 385 ? -11.670 7.948 28.781 1.00 92.94 385 GLY A N 1
ATOM 2878 C CA . GLY A 1 385 ? -10.300 8.453 28.872 1.00 92.94 385 GLY A CA 1
ATOM 2879 C C . GLY A 1 385 ? -9.699 8.674 27.487 1.00 92.94 385 GLY A C 1
ATOM 2880 O O . GLY A 1 385 ? -10.023 7.957 26.542 1.00 92.94 385 GLY A O 1
ATOM 2881 N N . ASP A 1 386 ? -8.816 9.665 27.358 1.00 93.06 386 ASP A N 1
ATOM 2882 C CA . ASP A 1 386 ? -8.202 10.030 26.072 1.00 93.06 386 ASP A CA 1
ATOM 2883 C C . ASP A 1 386 ? -7.320 8.915 25.469 1.00 93.06 386 ASP A C 1
ATOM 2885 O O . ASP A 1 386 ? -7.074 8.901 24.265 1.00 93.06 386 ASP A O 1
ATOM 2889 N N . ASP A 1 387 ? -6.890 7.951 26.281 1.00 93.94 387 ASP A N 1
ATOM 2890 C CA . ASP A 1 387 ? -6.154 6.743 25.901 1.00 93.94 387 ASP A CA 1
ATOM 2891 C C . ASP A 1 387 ? -7.024 5.655 25.245 1.00 93.94 387 ASP A C 1
ATOM 2893 O O . ASP A 1 387 ? -6.475 4.725 24.664 1.00 93.94 387 ASP A O 1
ATOM 2897 N N . GLN A 1 388 ? -8.356 5.778 25.261 1.00 96.25 388 GLN A N 1
ATOM 2898 C CA . GLN A 1 388 ? -9.280 4.934 24.479 1.00 96.25 388 GLN A CA 1
ATOM 2899 C C . GLN A 1 388 ? -9.994 5.702 23.356 1.00 96.25 388 GLN A C 1
ATOM 2901 O O . GLN A 1 388 ? -10.918 5.186 22.718 1.00 96.25 388 GLN A O 1
ATOM 2906 N N . LEU A 1 389 ? -9.597 6.956 23.128 1.00 93.62 389 LEU A N 1
ATOM 2907 C CA . LEU A 1 389 ? -10.191 7.837 22.134 1.00 93.62 389 LEU A CA 1
ATOM 2908 C C . LEU A 1 389 ? -9.164 8.172 21.056 1.00 93.62 389 LEU A C 1
ATOM 2910 O O . LEU A 1 389 ? -8.142 8.811 21.305 1.00 93.62 389 LEU A O 1
ATOM 2914 N N . PHE A 1 390 ? -9.474 7.773 19.828 1.00 91.12 390 PHE A N 1
ATOM 2915 C CA . PHE A 1 390 ? -8.581 7.888 18.687 1.00 91.12 390 PHE A CA 1
ATOM 2916 C C . PHE A 1 390 ? -9.071 8.987 17.750 1.00 91.12 390 PHE A C 1
ATOM 2918 O O . PHE A 1 390 ? -10.119 8.872 17.115 1.00 91.12 390 PHE A O 1
ATOM 2925 N N . ARG A 1 391 ? -8.315 10.078 17.659 1.00 85.38 391 ARG A N 1
ATOM 2926 C CA . ARG A 1 391 ? -8.511 11.114 16.646 1.00 85.38 391 ARG A CA 1
ATOM 2927 C C . ARG A 1 391 ? -8.119 10.567 15.286 1.00 85.38 391 ARG A C 1
ATOM 2929 O O . ARG A 1 391 ? -7.021 10.043 15.115 1.00 85.38 391 ARG A O 1
ATOM 2936 N N . ARG A 1 392 ? -8.993 10.788 14.311 1.00 77.62 392 ARG A N 1
ATOM 2937 C CA . ARG A 1 392 ? -8.688 10.601 12.898 1.00 77.62 392 ARG A CA 1
ATOM 2938 C C . ARG A 1 392 ? -7.899 11.792 12.380 1.00 77.62 392 ARG A C 1
ATOM 2940 O O . ARG A 1 392 ? -8.432 12.900 12.274 1.00 77.62 392 ARG A O 1
ATOM 2947 N N . SER A 1 393 ? -6.647 11.572 12.019 1.00 65.81 393 SER A N 1
ATOM 2948 C CA . SER A 1 393 ? -5.831 12.558 11.308 1.00 65.81 393 SER A CA 1
ATOM 2949 C C . SER A 1 393 ? -5.541 12.076 9.886 1.00 65.81 393 SER A C 1
ATOM 2951 O O . SER A 1 393 ? -5.720 10.894 9.611 1.00 65.81 393 SER A O 1
ATOM 2953 N N . ARG A 1 394 ? -5.160 13.020 9.005 1.00 58.09 394 ARG A N 1
ATOM 2954 C CA . ARG A 1 394 ? -4.744 12.829 7.598 1.00 58.09 394 ARG A CA 1
ATOM 2955 C C . ARG A 1 394 ? -5.550 11.769 6.834 1.00 58.09 394 ARG A C 1
ATOM 2957 O O . ARG A 1 394 ? -5.313 10.573 6.943 1.00 58.09 394 ARG A O 1
ATOM 2964 N N . LEU A 1 395 ? -6.492 12.240 6.025 1.00 56.31 395 LEU A N 1
ATOM 2965 C CA . LEU A 1 395 ? -7.138 11.399 5.028 1.00 56.31 395 LEU A CA 1
ATOM 2966 C C . LEU A 1 395 ? -6.166 11.188 3.874 1.00 56.31 395 LEU A C 1
ATOM 2968 O O . LEU A 1 395 ? -5.690 12.156 3.286 1.00 56.31 395 LEU A O 1
ATOM 2972 N N . PHE A 1 396 ? -5.870 9.930 3.583 1.00 56.34 396 PHE A N 1
ATOM 2973 C CA . PHE A 1 396 ? -5.006 9.545 2.483 1.00 56.34 396 PHE A CA 1
ATOM 2974 C C . PHE A 1 396 ? -5.803 8.723 1.471 1.00 56.34 396 PHE A C 1
ATOM 2976 O O . PHE A 1 396 ? -6.673 7.931 1.848 1.00 56.34 396 PHE A O 1
ATOM 2983 N N . GLY A 1 397 ? -5.541 8.951 0.183 1.00 54.03 397 GLY A N 1
ATOM 2984 C CA . GLY A 1 397 ? -6.154 8.177 -0.886 1.00 54.03 397 GLY A CA 1
ATOM 2985 C C . GLY A 1 397 ? -7.664 8.331 -0.997 1.00 54.03 397 GLY A C 1
ATOM 2986 O O . GLY A 1 397 ? -8.405 7.373 -0.760 1.00 54.03 397 GLY A O 1
ATOM 2987 N N . TYR A 1 398 ? -8.117 9.557 -1.272 1.00 56.16 398 TYR A N 1
ATOM 2988 C CA . TYR A 1 398 ? -9.541 9.921 -1.307 1.00 56.16 398 TYR A CA 1
ATOM 2989 C C . TYR A 1 398 ? -10.289 9.622 0.008 1.00 56.16 398 TYR A C 1
ATOM 2991 O O . TYR A 1 398 ? -11.494 9.398 0.021 1.00 56.16 398 TYR A O 1
ATO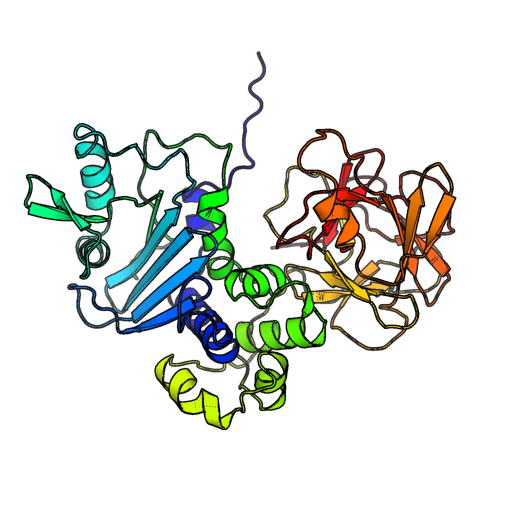M 2999 N N . GLY A 1 399 ? -9.565 9.594 1.133 1.00 55.12 399 GLY A N 1
ATOM 3000 C CA . GLY A 1 399 ? -10.129 9.336 2.459 1.00 55.12 399 GLY A CA 1
ATOM 3001 C C . GLY A 1 399 ? -10.352 7.868 2.820 1.00 55.12 399 GLY A C 1
ATOM 3002 O O . GLY A 1 399 ? -10.988 7.605 3.838 1.00 55.12 399 GLY A O 1
ATOM 3003 N N . SER A 1 400 ? -9.792 6.930 2.047 1.00 60.75 400 SER A N 1
ATOM 3004 C CA . SER A 1 400 ? -9.878 5.482 2.312 1.00 60.75 400 SER A CA 1
ATOM 3005 C C . SER A 1 400 ? -9.083 5.046 3.537 1.00 60.75 400 SER A C 1
ATOM 3007 O O . SER A 1 400 ? -9.483 4.142 4.270 1.00 60.75 400 SER A O 1
ATOM 3009 N N . TRP A 1 401 ? -7.923 5.671 3.727 1.00 71.62 401 TRP A N 1
ATOM 3010 C CA . TRP A 1 401 ? -6.954 5.277 4.730 1.00 71.62 401 TRP A CA 1
ATOM 3011 C C . TRP A 1 401 ? -6.840 6.369 5.780 1.00 71.62 401 TRP A C 1
ATOM 3013 O O . TRP A 1 401 ? -6.637 7.544 5.461 1.00 71.62 401 TRP A O 1
ATOM 3023 N N . MET A 1 402 ? -6.982 5.974 7.041 1.00 74.62 402 MET A N 1
ATOM 3024 C CA . MET A 1 402 ? -6.979 6.894 8.169 1.00 74.62 402 MET A CA 1
ATOM 3025 C C . MET A 1 402 ? -5.847 6.609 9.139 1.00 74.62 402 MET A C 1
ATOM 3027 O O . MET A 1 402 ? -5.563 5.453 9.447 1.00 74.62 402 MET A O 1
ATOM 3031 N N . CYS A 1 403 ? -5.254 7.677 9.672 1.00 79.62 403 CYS A N 1
ATOM 3032 C CA . CYS A 1 403 ? -4.388 7.572 10.833 1.00 79.62 403 CYS A CA 1
ATOM 3033 C C . CYS A 1 403 ? -5.211 7.626 12.120 1.00 79.62 403 CYS A C 1
ATOM 3035 O O . CYS A 1 403 ? -6.094 8.477 12.281 1.00 79.62 403 CYS A O 1
ATOM 3037 N N . LEU A 1 404 ? -4.909 6.709 13.038 1.00 85.56 404 LEU A N 1
ATOM 3038 C CA . LEU A 1 404 ? -5.433 6.710 14.397 1.00 85.56 404 LEU A CA 1
ATOM 3039 C C . LEU A 1 404 ? -4.375 7.306 15.320 1.00 85.56 404 LEU A C 1
ATOM 3041 O O . LEU A 1 404 ? -3.256 6.804 15.396 1.00 85.56 404 LEU A O 1
ATOM 3045 N N . ALA A 1 405 ? -4.732 8.366 16.037 1.00 86.75 405 ALA A N 1
ATOM 3046 C CA . ALA A 1 405 ? -3.853 9.003 17.007 1.00 86.75 405 ALA A CA 1
ATOM 3047 C C . ALA A 1 405 ? -4.559 9.195 18.346 1.00 86.75 405 ALA A C 1
ATOM 3049 O O . ALA A 1 405 ? -5.750 9.500 18.384 1.00 86.75 405 ALA A O 1
ATOM 3050 N N . ARG A 1 406 ? -3.828 9.072 19.451 1.00 89.50 406 ARG A N 1
ATOM 3051 C CA . ARG A 1 406 ? -4.337 9.382 20.792 1.00 89.50 406 ARG A CA 1
ATOM 3052 C C . ARG A 1 406 ? -4.913 10.794 20.846 1.00 89.50 406 ARG A C 1
ATOM 3054 O O . ARG A 1 406 ? -4.328 11.734 20.299 1.00 89.50 406 ARG A O 1
ATOM 3061 N N . ARG A 1 407 ? -6.068 10.965 21.498 1.00 87.94 407 ARG A N 1
ATOM 3062 C CA . ARG A 1 407 ? -6.790 12.246 21.473 1.00 87.94 407 ARG A CA 1
ATOM 3063 C C . ARG A 1 407 ? -6.029 13.382 22.157 1.00 87.94 407 ARG A C 1
ATOM 3065 O O . ARG A 1 407 ? -6.029 14.500 21.633 1.00 87.94 407 ARG A O 1
ATOM 3072 N N . ASP A 1 408 ? -5.408 13.084 23.293 1.00 87.25 408 ASP A N 1
ATOM 3073 C CA . ASP A 1 408 ? -4.687 14.011 24.170 1.00 87.25 408 ASP A CA 1
ATOM 3074 C C . ASP A 1 408 ? -3.283 14.350 23.665 1.00 87.25 408 ASP A C 1
ATOM 3076 O O . ASP A 1 408 ? -2.925 15.524 23.574 1.00 87.25 408 ASP A O 1
ATOM 3080 N N . THR A 1 409 ? -2.489 13.330 23.336 1.00 86.50 409 THR A N 1
ATOM 3081 C CA . THR A 1 409 ? -1.071 13.493 22.988 1.00 86.50 409 THR A CA 1
ATOM 3082 C C . THR A 1 409 ? -0.839 13.670 21.493 1.00 86.50 409 THR A C 1
ATOM 3084 O O . THR A 1 409 ? 0.189 14.214 21.094 1.00 86.50 409 THR A O 1
ATOM 3087 N N . GLY A 1 410 ? -1.775 13.215 20.655 1.00 83.88 410 GLY A N 1
ATOM 3088 C CA . GLY A 1 410 ? -1.599 13.142 19.207 1.00 83.88 410 GLY A CA 1
ATOM 3089 C C . GLY A 1 410 ? -0.658 12.026 18.750 1.00 83.88 410 GLY A C 1
ATOM 3090 O O . GLY A 1 410 ? -0.427 11.913 17.549 1.00 83.88 410 GLY A O 1
ATOM 3091 N N . GLU A 1 411 ? -0.122 11.206 19.660 1.00 87.25 411 GLU A N 1
ATOM 3092 C CA . GLU A 1 411 ? 0.738 10.063 19.328 1.00 87.25 411 GLU A CA 1
ATOM 3093 C C . GLU A 1 411 ? -0.003 9.069 18.425 1.00 87.25 411 GLU A C 1
ATOM 3095 O O . GLU A 1 411 ? -1.156 8.725 18.684 1.00 87.25 411 GLU A O 1
ATOM 3100 N N . SER A 1 412 ? 0.660 8.609 17.369 1.00 86.94 412 SER A N 1
ATOM 3101 C CA . SER A 1 412 ? 0.088 7.724 16.356 1.00 86.94 412 SER A CA 1
ATOM 3102 C C . SER A 1 412 ? 0.083 6.271 16.816 1.00 86.94 412 SER A C 1
ATOM 3104 O O . SER A 1 412 ? 0.998 5.816 17.503 1.00 86.94 412 SER A O 1
ATOM 3106 N N . ILE A 1 413 ? -0.942 5.535 16.400 1.00 89.38 413 ILE A N 1
ATOM 3107 C CA . ILE A 1 413 ? -1.024 4.086 16.545 1.00 89.38 413 ILE A CA 1
ATOM 3108 C C . ILE A 1 413 ? -0.444 3.450 15.290 1.00 89.38 413 ILE A C 1
ATOM 3110 O O . ILE A 1 413 ? -0.891 3.743 14.183 1.00 89.38 413 ILE A O 1
ATOM 3114 N N . VAL A 1 414 ? 0.542 2.577 15.466 1.00 88.81 414 VAL A N 1
ATOM 3115 C CA . VAL A 1 414 ? 1.198 1.873 14.361 1.00 88.81 414 VAL A CA 1
ATOM 3116 C C . VAL A 1 414 ? 1.422 0.422 14.675 1.00 88.81 414 VAL A C 1
ATOM 3118 O O . VAL A 1 414 ? 1.420 0.021 15.834 1.00 88.81 414 VAL A O 1
ATOM 3121 N N . VAL A 1 415 ? 1.676 -0.351 13.631 1.00 89.06 415 VAL A N 1
ATOM 3122 C CA . VAL A 1 415 ? 2.254 -1.677 13.790 1.00 89.06 415 VAL A CA 1
ATOM 3123 C C . VAL A 1 415 ? 3.742 -1.547 14.098 1.00 89.06 415 VAL A C 1
ATOM 3125 O O . VAL A 1 415 ? 4.464 -0.812 13.424 1.00 89.06 415 VAL A O 1
ATOM 3128 N N . ASP A 1 416 ? 4.192 -2.254 15.127 1.00 87.12 416 ASP A N 1
ATOM 3129 C CA . ASP A 1 416 ? 5.584 -2.271 15.541 1.00 87.12 416 ASP A CA 1
ATOM 3130 C C . ASP A 1 416 ? 6.445 -3.027 14.526 1.00 87.12 416 ASP A C 1
ATOM 3132 O O . ASP A 1 416 ? 6.224 -4.206 14.246 1.00 87.12 416 ASP A O 1
ATOM 3136 N N . GLN A 1 417 ? 7.456 -2.346 14.001 1.00 74.31 417 GLN A N 1
ATOM 3137 C CA . GLN A 1 417 ? 8.505 -2.942 13.186 1.00 74.31 417 GLN A CA 1
ATOM 3138 C C . GLN A 1 417 ? 9.723 -3.173 14.082 1.00 74.31 417 GLN A C 1
ATOM 3140 O O . GLN A 1 417 ? 10.711 -2.440 14.020 1.00 74.31 417 GLN A O 1
ATOM 3145 N N . GLN A 1 418 ? 9.657 -4.158 14.982 1.00 60.31 418 GLN A N 1
ATOM 3146 C CA . GLN A 1 418 ? 10.848 -4.560 15.732 1.00 60.31 418 GLN A CA 1
ATOM 3147 C C . GLN A 1 418 ? 11.848 -5.214 14.768 1.00 60.31 418 GLN A C 1
ATOM 3149 O O . GLN A 1 418 ? 11.731 -6.396 14.460 1.00 60.31 418 GLN A O 1
ATOM 3154 N N . ASN A 1 419 ? 12.849 -4.428 14.353 1.00 38.69 419 ASN A N 1
ATOM 3155 C CA . ASN A 1 419 ? 13.904 -4.732 13.372 1.00 38.69 419 ASN A CA 1
ATOM 3156 C C . ASN A 1 419 ? 13.446 -4.756 11.900 1.00 38.69 419 ASN A C 1
ATOM 3158 O O . ASN A 1 419 ? 13.419 -5.822 11.285 1.00 38.69 419 ASN A O 1
ATOM 3162 N N . ALA A 1 420 ? 13.177 -3.578 11.327 1.00 36.78 420 ALA A N 1
ATOM 3163 C CA . ALA A 1 420 ? 13.450 -3.350 9.904 1.00 36.78 420 ALA A CA 1
ATOM 3164 C C . ALA A 1 420 ? 14.940 -3.029 9.703 1.00 36.78 420 ALA A C 1
ATOM 3166 O O . ALA A 1 420 ? 15.477 -2.233 10.515 1.00 36.78 420 ALA A O 1
#

Organism: NCBI:txid2184053

InterPro domains:
  IPR035992 Ricin B-like lectins [SSF50370] (280-392)

Radius of gyration: 22.88 Å; chains: 1; bounding box: 53×51×59 Å

Secondary structure (DSSP, 8-state):
--------S--HHHHHHHPPPHHHHHHHHHHHHHHHHHHTTTSSSSEEEEEEE---TT-S-EEEEEEETTEEEEEEEEGGGEEEEEEEESS-TTS----TT-HHHHHHHHHHS-TTTGGGGG-SSS-EEE-TTS-EEES--SEEEEE-TT-SS-EE---TT---TT--GGGGGGHHHHS--HHHHHHHTT--GGG--HHHHHHHHHHHTTPPP-HHHHHHH-TT--TTTTHHHHHHHT----SSPPP-STT--TTPBEEEE-TTS--TTTTEEEEEE-SSS-EEEEETTT-PEEEES-SSTT-BEEEE---SSGGG-EEEEEEETTEEEE--SSTT--HHHHTT-TT-S-PPPPEEEEEETTT-PEEE--SSTTPBPEEE-----GGG-EEEEEEETTTTEEEEEETTT-PEEEE--TT-

Foldseek 3Di:
DDDPPLPQFCDLVNLQQLFDAQVLLLLLLLLQQLLLLLLVHPPDDAFGKHKAFQQFPLDTWIWIWFGAPQKIKIWTQDVQFFIKIWIFHPPPPQFPPPPVPPPVLVVQQLVVPDPSCSSSQADDDDQFDQDPVRGTHRSGTPWMWTDGPPRPTIDTGDRPPSPPSPDNPNVLSSCSSSANWLQSSCQRSVVAQVLDDLQLRVLSLCSSQLHDDDQSSSCSSPVVDGPVNCVVVSVNSVRHHDPPGDQQQLQCDAFQFKAWAAPSPDDDFFQKWFWDAPQPLKTFIAGGRRRFTWFFQDQDWQTTIATHHDDDDLRRIKFKWWQDPNDTDTDRHGPPPDPVNVVPDPDDDDDFFIKIWIARPVRRFTWFHAPDGPGGTTTDHDDPDLRRIWGWDDQDSVNRITWTARPPNRTTIGGDNPDD

pLDDT: mean 79.0, std 18.52, range [26.92, 98.44]

Sequence (420 aa):
MNGTAHQDALSVHHAAALMPDITALEDRARALAVISAIADSGSEGEQGYRYAPSGCPHGSGAVLHGYSEARWLQVHFHGDAGAVVFLWDIDADFAPELTYEVEEPWEAVLLQVPEALRPCLYGGDGDSFVTDSGVLLPQYISAVMWRRPEDPAWQTADIPELENPADDSALFVLTDVIAPSPGTVMLSTGLGVERASSALVDAVRHILALRPLTEGIVRTLNPDRSLADVAEVVDAIGYRPVEPALPLDQGAGEGAPLVTQPSARQPFSLGHFLLEPDGDGYHRILVHHSGKALEVTGTAAGGGVVQSEPHDRDSQRFLVQHHIEGEFRDVPGVPGFDPAYDS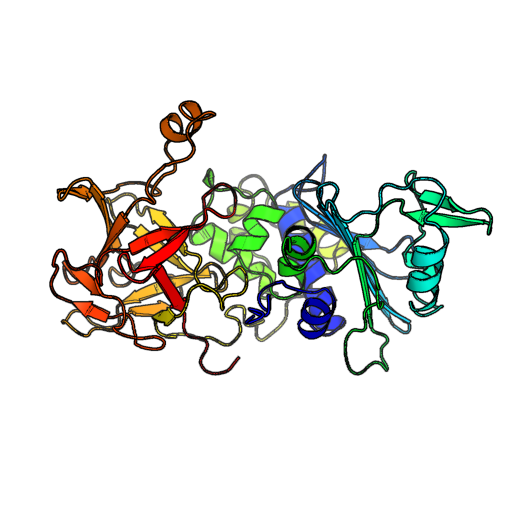VQSGSSAIPHPVYRIIAKESGLALQAGAHPGAPVVLAEAHDGDDQLFRRSRLFGYGSWMCLARRDTGESIVVDQQNA